Protein AF-0000000065941478 (afdb_homodimer)

pLDDT: mean 95.91, std 6.04, range [59.19, 98.94]

Foldseek 3Di:
DPPLCVVDDDDDDDDDPVVLCVVLVHPFFAEFAPQFQQVAADVLLVVLLVVCVVVPQDPDFAQLLLVLLLVLVCVVLVHDSLLKDKFLAVLVVLLLLLVLFAALLAEEEEEPPADCSNVSSNSVRNHHYHYDYADPQARHGDLVSRLVPDDPRYAEYEAEAVGVPQQDHDFLVVVVVSVVSHDLRHAYEYECQFLLLAPDSVRRDNSVVQVVHQRYKYKYGCRHLNRVVVLRMIMMRHHSVVSVSSSVPDDSRRHGPSSSSSSSSSSVCVVSSNVSSVQLVVQLVVVVVLCVVLVWDWHDHSGQKIKTFDVVLVVLQVQCSSVNYHWHDDSDPRMTMTGRHGPVCSVVSSVSVSVVSVVVD/DPPLCVVDDDDDDDDDPVVLCVVLVHPFFDEFAPQFQQVAADVLLVVLLVVCVVVPQDPDFAQLLLVLLLVLVCVVLVHDSLLKDKFLAVLVVLLLVLVLFAALQAEEEEEPPADCSNVSSNSVRNHHYHYDYADPQARHGDLVSRLVPDDPRYAEYEAEAVGVPQQDHDFLVVVVVSVVSHDLRHAYEYECAFLLLAPDSVRRDNSVVQVVHQRYKYKYGCRHLNRVVVLRMIMMRHHSVVSVSSSVPDDSRRHGPSSSSSSSSSSVCVVSSNVSSVQLVVQLVVVVVLCVVLVWDWHDHSGQKIKTFDVVLVVLQVQCSSVNYHWHDDSDPRMTMTGRHGPVCSVVSSVSVSVVSVVVD

Organism: Limosilactobacillus fermentum (strain NBRC 3956 / LMG 18251) (NCBI:txid334390)

Solvent-accessible surface area (backbone atoms only — not comparable to full-atom values): 36726 Å² total; per-residue (Å²): 103,40,74,28,48,79,75,54,69,60,76,75,74,77,77,55,66,69,57,54,26,61,74,51,72,41,93,55,73,48,78,22,46,76,50,47,28,78,85,37,51,53,69,58,22,55,54,43,37,51,51,46,59,71,69,61,56,41,14,46,68,35,60,57,71,40,58,70,44,36,52,50,51,18,62,76,68,70,46,60,56,64,18,50,45,77,28,53,16,52,66,43,46,54,43,46,50,29,65,42,51,44,40,59,76,26,27,34,38,36,51,39,80,40,63,62,66,65,53,50,38,31,29,48,43,37,21,44,73,46,71,33,60,33,38,87,83,58,42,40,80,41,61,69,60,46,57,70,69,57,53,94,42,35,42,37,34,53,42,53,40,27,22,44,58,33,9,24,64,67,53,38,64,61,51,48,59,49,55,73,70,47,58,76,80,32,32,38,40,36,33,31,55,33,29,72,36,26,97,51,38,85,72,48,52,57,62,70,47,32,80,74,32,83,35,26,31,34,32,38,45,34,29,24,66,50,5,24,31,12,54,28,44,13,35,34,44,30,29,50,74,60,27,52,57,50,54,45,71,47,66,60,54,64,54,27,48,62,41,47,46,28,49,44,37,41,68,69,40,54,65,55,35,53,51,48,28,51,54,40,50,54,43,45,51,51,51,54,52,48,30,60,73,68,69,42,56,57,27,70,49,29,33,56,34,40,20,33,44,43,88,63,29,66,56,53,46,50,57,37,39,62,72,24,35,38,54,28,66,85,78,43,91,37,31,38,34,39,26,55,54,53,68,70,53,47,56,55,47,52,52,53,49,52,54,51,54,57,68,73,98,102,41,75,28,47,76,75,54,67,61,75,74,74,77,77,55,66,70,58,54,27,60,75,51,72,41,94,54,72,47,79,22,46,76,50,47,29,79,84,37,51,54,69,57,22,56,53,44,38,51,52,46,60,72,69,60,58,43,14,46,68,35,61,58,72,40,58,70,44,37,51,50,52,17,62,77,68,70,47,61,56,64,19,50,44,77,28,52,16,51,65,43,46,54,43,46,50,27,64,42,50,43,40,60,78,26,26,35,38,34,51,37,79,40,64,63,66,64,54,49,39,32,29,48,44,39,20,45,73,45,71,32,58,32,38,89,84,58,42,41,78,41,61,70,59,45,59,69,70,58,53,94,42,36,42,39,34,53,42,54,41,26,21,43,59,34,8,25,64,67,52,38,65,62,51,48,59,48,55,72,71,47,60,76,81,31,34,36,40,37,34,32,55,34,29,72,36,28,95,50,39,86,73,48,51,55,65,70,47,32,80,75,32,84,34,27,30,37,31,38,45,36,28,25,67,50,5,24,31,12,54,29,42,14,34,34,44,30,29,50,74,60,28,51,57,49,53,45,70,48,67,60,52,63,54,28,51,63,41,44,45,30,48,44,37,42,69,69,40,55,65,56,33,52,49,50,29,51,53,39,50,55,44,45,51,52,50,53,51,48,31,58,74,69,70,43,55,59,26,69,50,30,33,56,33,40,20,34,45,42,88,63,28,67,57,53,46,50,55,37,39,62,72,24,34,37,52,27,66,86,80,44,90,37,31,39,34,38,25,54,54,52,67,70,55,47,56,55,48,50,51,53,50,52,54,52,53,56,67,74,98

Sequence (722 aa):
MKAGINQIQSYVPEEPVQRVKSKYHLKRLARLSANENPYGTSPLVKEALINAINDGALNRYPDGDASELRALVGQQLNVAGDQLVFGVGLDEIIELVARAFLTPDDQVVVAKPAFSEYALHATVEGAAVKEVPVNPATGHFDFAGALAVINEATRLVWICNPNNPTGVLESPQAIEDFVRQVPKDTLVFIDEAYLDFADDPAKATCLPLVKRYQNVAVLRTLSKAYGLANVRVGFAVMPVALAAILQKIRLPYNLNTLAQVAAVAALRDQDFVKEAAAKNTVERAKWEDFFDQQGVKYFKSQANFIYFTVKNAADLAQTLLEKGFQVRRHLQPDWLRLTIGPAEDTTVMQALVADWLKQQAMKAGINQIQSYVPEEPVQRVKSKYHLKRLARLSANENPYGTSPLVKEALINAINDGALNRYPDGDASELRALVGQQLNVAGDQLVFGVGLDEIIELVARAFLTPDDQVVVAKPAFSEYALHATVEGAAVKEVPVNPATGHFDFAGALAVINEATRLVWICNPNNPTGVLESPQAIEDFVRQVPKDTLVFIDEAYLDFADDPAKATCLPLVKRYQNVAVLRTLSKAYGLANVRVGFAVMP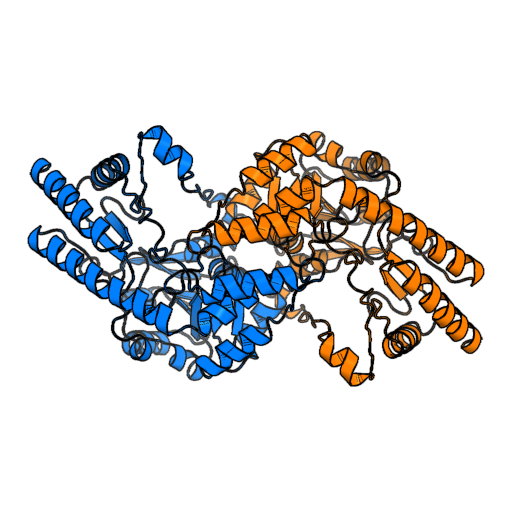VALAAILQKIRLPYNLNTLAQVAAVAALRDQDFVKEAAAKNTVERAKWEDFFDQQGVKYFKSQANFIYFTVKNAADLAQTLLEKGFQVRRHLQPDWLRLTIGPAEDTTVMQALVADWLKQQA

Radius of gyration: 26.69 Å; Cα contacts (8 Å, |Δi|>4): 1478; chains: 2; bounding box: 51×97×57 Å

Nearest PDB structures (foldseek):
  3get-assembly1_A  TM=9.272E-01  e=5.231E-35  Campylobacter jejuni subsp. jejuni NCTC 11168 = ATCC 700819
  4r5z-assembly2_C  TM=9.478E-01  e=1.532E-33  Mycobacterium tuberculosis H37Rv
  3get-assembly1_B  TM=9.067E-01  e=3.351E-34  Campylobacter jejuni subsp. jejuni NCTC 11168 = ATCC 700819
  3ly1-assembly1_A  TM=9.110E-01  e=2.729E-30  Pectobacterium atrosepticum
  5yhv-assembly1_B  TM=8.364E-01  e=1.720E-21  Mycobacterium tuberculosis H37Rv

Structure (mmCIF, N/CA/C/O backbone):
data_AF-0000000065941478-model_v1
#
loop_
_entity.id
_entity.type
_entity.pdbx_description
1 polymer 'Histidinol-phosphate aminotransferase'
#
loop_
_atom_site.group_PDB
_atom_site.id
_atom_site.type_symbol
_atom_site.label_atom_id
_atom_site.label_alt_id
_atom_site.label_comp_id
_atom_site.label_asym_id
_atom_site.label_entity_id
_atom_site.label_seq_id
_atom_site.pdbx_PDB_ins_code
_atom_site.Cartn_x
_atom_site.Cartn_y
_atom_site.Cartn_z
_atom_site.occupancy
_atom_site.B_iso_or_equiv
_atom_site.auth_seq_id
_atom_site.auth_comp_id
_atom_site.auth_asym_id
_atom_site.auth_atom_id
_atom_site.pdbx_PDB_model_num
ATOM 1 N N . MET A 1 1 ? -20.016 -0.566 -10.359 1 80.31 1 MET A N 1
ATOM 2 C CA . MET A 1 1 ? -19.234 0.255 -9.438 1 80.31 1 MET A CA 1
ATOM 3 C C . MET A 1 1 ? -20.078 0.688 -8.242 1 80.31 1 MET A C 1
ATOM 5 O O . MET A 1 1 ? -21.281 0.942 -8.391 1 80.31 1 MET A O 1
ATOM 9 N N . LYS A 1 2 ? -19.453 0.716 -7.062 1 82.69 2 LYS A N 1
ATOM 10 C CA . LYS A 1 2 ? -20.156 1.207 -5.887 1 82.69 2 LYS A CA 1
ATOM 11 C C . LYS A 1 2 ? -20.656 2.635 -6.098 1 82.69 2 LYS A C 1
ATOM 13 O O . LYS A 1 2 ? -19.953 3.463 -6.676 1 82.69 2 LYS A O 1
ATOM 18 N N . ALA A 1 3 ? -21.766 2.932 -5.684 1 76.81 3 ALA A N 1
ATOM 19 C CA . ALA A 1 3 ? -22.453 4.199 -5.926 1 76.81 3 ALA A CA 1
ATOM 20 C C . ALA A 1 3 ? -21.656 5.371 -5.352 1 76.81 3 ALA A C 1
ATOM 22 O O . ALA A 1 3 ? -21.609 6.449 -5.949 1 76.81 3 ALA A O 1
ATOM 23 N N . GLY A 1 4 ? -20.984 5.125 -4.328 1 79.5 4 GLY A N 1
ATOM 24 C CA . GLY A 1 4 ? -20.25 6.191 -3.676 1 79.5 4 GLY A CA 1
ATOM 25 C C . GLY A 1 4 ? -19.078 6.707 -4.504 1 79.5 4 GLY A C 1
ATOM 26 O O . GLY A 1 4 ? -18.703 7.875 -4.398 1 79.5 4 GLY A O 1
ATOM 27 N N . ILE A 1 5 ? -18.578 5.949 -5.391 1 81.75 5 ILE A N 1
ATOM 28 C CA . ILE A 1 5 ? -17.391 6.281 -6.145 1 81.75 5 ILE A CA 1
ATOM 29 C C . ILE A 1 5 ? -17.719 7.332 -7.203 1 81.75 5 ILE A C 1
ATOM 31 O O . ILE A 1 5 ? -16.859 8.141 -7.574 1 81.75 5 ILE A O 1
ATOM 35 N N . ASN A 1 6 ? -18.891 7.367 -7.668 1 77.75 6 ASN A N 1
ATOM 36 C CA . ASN A 1 6 ? -19.328 8.344 -8.664 1 77.75 6 ASN A CA 1
ATOM 37 C C . ASN A 1 6 ? -19.219 9.766 -8.125 1 77.75 6 ASN A C 1
ATOM 39 O O . ASN A 1 6 ? -19.125 10.719 -8.906 1 77.75 6 ASN A O 1
ATOM 43 N N . GLN A 1 7 ? -19.125 9.922 -6.836 1 77.56 7 GLN A N 1
ATOM 44 C CA . GLN A 1 7 ? -19.125 11.234 -6.195 1 77.56 7 GLN A CA 1
ATOM 45 C C . GLN A 1 7 ? -17.703 11.742 -5.973 1 77.56 7 GLN A C 1
ATOM 47 O O . GLN A 1 7 ? -17.5 12.883 -5.562 1 77.56 7 GLN A O 1
ATOM 52 N N . ILE A 1 8 ? -16.828 10.883 -6.273 1 80.81 8 ILE A N 1
ATOM 53 C CA . ILE A 1 8 ? -15.453 11.203 -5.949 1 80.81 8 ILE A CA 1
ATOM 54 C C . ILE A 1 8 ? -14.75 11.766 -7.184 1 80.81 8 ILE A C 1
ATOM 56 O O . ILE A 1 8 ? -14.93 11.266 -8.297 1 80.81 8 ILE A O 1
ATOM 60 N N . GLN A 1 9 ? -14.133 12.883 -6.914 1 70.12 9 GLN A N 1
ATOM 61 C CA . GLN A 1 9 ? -13.258 13.406 -7.961 1 70.12 9 GLN A CA 1
ATOM 62 C C . GLN A 1 9 ? -11.859 12.805 -7.855 1 70.12 9 GLN A C 1
ATOM 64 O O . GLN A 1 9 ? -11.375 12.539 -6.754 1 70.12 9 GLN A O 1
ATOM 69 N N . SER A 1 10 ? -11.344 12.625 -9.016 1 61.94 10 SER A N 1
ATOM 70 C CA . SER A 1 10 ? -9.992 12.07 -9.031 1 61.94 10 SER A CA 1
ATOM 71 C C . SER A 1 10 ? -8.992 13.023 -8.391 1 61.94 10 SER A C 1
ATOM 73 O O . SER A 1 10 ? -9.164 14.242 -8.461 1 61.94 10 SER A O 1
ATOM 75 N N . TYR A 1 11 ? -8.109 12.414 -7.602 1 59.28 11 TYR A N 1
ATOM 76 C CA . TYR A 1 11 ? -6.992 13.203 -7.086 1 59.28 11 TYR A CA 1
ATOM 77 C C . TYR A 1 11 ? -6.199 13.836 -8.219 1 59.28 11 TYR A C 1
ATOM 79 O O . TYR A 1 11 ? -5.895 13.18 -9.219 1 59.28 11 TYR A O 1
ATOM 87 N N . VAL A 1 12 ? -6.133 15.062 -8.203 1 59.56 12 VAL A N 1
ATOM 88 C CA . VAL A 1 12 ? -5.262 15.734 -9.164 1 59.56 12 VAL A CA 1
ATOM 89 C C . VAL A 1 12 ? -3.865 15.898 -8.562 1 59.56 12 VAL A C 1
ATOM 91 O O . VAL A 1 12 ? -3.678 16.641 -7.598 1 59.56 12 VAL A O 1
ATOM 94 N N . PRO A 1 13 ? -2.938 15.039 -9.055 1 59.59 13 PRO A N 1
ATOM 95 C CA . PRO A 1 13 ? -1.585 15.172 -8.508 1 59.59 13 PRO A CA 1
ATOM 96 C C . PRO A 1 13 ? -0.989 16.562 -8.742 1 59.59 13 PRO A C 1
ATOM 98 O O . PRO A 1 13 ? -1.4 17.266 -9.672 1 59.59 13 PRO A O 1
ATOM 101 N N . GLU A 1 14 ? -0.135 16.922 -7.777 1 65.56 14 GLU A N 1
ATOM 102 C CA . GLU A 1 14 ? 0.616 18.156 -8.008 1 65.56 14 GLU A CA 1
ATOM 103 C C . GLU A 1 14 ? 1.475 18.047 -9.258 1 65.56 14 GLU A C 1
ATOM 105 O O . GLU A 1 14 ? 1.932 16.969 -9.625 1 65.56 14 GLU A O 1
ATOM 110 N N . GLU A 1 15 ? 1.543 19.141 -9.953 1 72 15 GLU A N 1
ATOM 111 C CA . GLU A 1 15 ? 2.439 19.188 -11.109 1 72 15 GLU A CA 1
ATOM 112 C C . GLU A 1 15 ? 3.871 18.844 -10.703 1 72 15 GLU A C 1
ATOM 114 O O . GLU A 1 15 ? 4.352 19.297 -9.664 1 72 15 GLU A O 1
ATOM 119 N N . PRO A 1 16 ? 4.469 17.984 -11.477 1 76.38 16 PRO A N 1
ATOM 120 C CA . PRO A 1 16 ? 5.867 17.672 -11.18 1 76.38 16 PRO A CA 1
ATOM 121 C C . PRO A 1 16 ? 6.727 18.922 -11.023 1 76.38 16 PRO A C 1
ATOM 123 O O . PRO A 1 16 ? 6.535 19.906 -11.758 1 76.38 16 PRO A O 1
ATOM 126 N N . VAL A 1 17 ? 7.676 18.812 -10.227 1 83.06 17 VAL A N 1
ATOM 127 C CA . VAL A 1 17 ? 8.539 19.922 -9.852 1 83.06 17 VAL A CA 1
ATOM 128 C C . VAL A 1 17 ? 9.227 20.484 -11.094 1 83.06 17 VAL A C 1
ATOM 130 O O . VAL A 1 17 ? 9.289 21.703 -11.273 1 83.06 17 VAL A O 1
ATOM 133 N N . GLN A 1 18 ? 9.719 19.547 -11.961 1 82.44 18 GLN A N 1
ATOM 134 C CA . GLN A 1 18 ? 10.453 19.969 -13.148 1 82.44 18 GLN A CA 1
ATOM 135 C C . GLN A 1 18 ? 9.562 20.781 -14.086 1 82.44 18 GLN A C 1
ATOM 137 O O . GLN A 1 18 ? 10.023 21.75 -14.711 1 82.44 18 GLN A O 1
ATOM 142 N N . ARG A 1 19 ? 8.352 20.531 -14.211 1 82.25 19 ARG A N 1
ATOM 143 C CA . ARG A 1 19 ? 7.418 21.25 -15.062 1 82.25 19 ARG A CA 1
ATOM 144 C C . ARG A 1 19 ? 7.152 22.656 -14.523 1 82.25 19 ARG A C 1
ATOM 146 O O . ARG A 1 19 ? 7.059 23.609 -15.289 1 82.25 19 ARG A O 1
ATOM 153 N N . VAL A 1 20 ? 7.031 22.719 -13.211 1 86.88 20 VAL A N 1
ATOM 154 C CA . VAL A 1 20 ? 6.789 24 -12.562 1 86.88 20 VAL A CA 1
ATOM 155 C C . VAL A 1 20 ? 7.996 24.922 -12.75 1 86.88 20 VAL A C 1
ATOM 157 O O . VAL A 1 20 ? 7.852 26.094 -13.102 1 86.88 20 VAL A O 1
ATOM 160 N N . LYS A 1 21 ? 9.133 24.375 -12.562 1 90.5 21 LYS A N 1
ATOM 161 C CA . LYS A 1 21 ? 10.359 25.141 -12.734 1 90.5 21 LYS A CA 1
ATOM 162 C C . LYS A 1 21 ? 10.492 25.656 -14.164 1 90.5 21 LYS A C 1
ATOM 164 O O . LYS A 1 21 ? 10.875 26.812 -14.383 1 90.5 21 LYS A O 1
ATOM 169 N N . SER A 1 22 ? 10.203 24.781 -15.062 1 91.5 22 SER A N 1
ATOM 170 C CA . SER A 1 22 ? 10.297 25.156 -16.469 1 91.5 22 SER A CA 1
ATOM 171 C C . SER A 1 22 ? 9.258 26.219 -16.828 1 91.5 22 SER A C 1
ATOM 173 O O . SER A 1 22 ? 9.578 27.203 -17.5 1 91.5 22 SER A O 1
ATOM 175 N N . LYS A 1 23 ? 8.102 26.016 -16.438 1 91.38 23 LYS A N 1
ATOM 176 C CA . LYS A 1 23 ? 7 26.906 -16.75 1 91.38 23 LYS A CA 1
ATOM 177 C C . LYS A 1 23 ? 7.285 28.328 -16.266 1 91.38 23 LYS A C 1
ATOM 179 O O . LYS A 1 23 ? 6.992 29.297 -16.969 1 91.38 23 LYS A O 1
ATOM 184 N N . TYR A 1 24 ? 7.945 28.453 -15.164 1 93.31 24 TYR A N 1
ATOM 185 C CA . TYR A 1 24 ? 8.125 29.781 -14.562 1 93.31 24 TYR A CA 1
ATOM 186 C C . TYR A 1 24 ? 9.594 30.172 -14.555 1 93.31 24 TYR A C 1
ATOM 188 O O . TYR A 1 24 ? 9.977 31.156 -13.898 1 93.31 24 TYR A O 1
ATOM 196 N N . HIS A 1 25 ? 10.43 29.422 -15.203 1 94.5 25 HIS A N 1
ATOM 197 C CA . HIS A 1 25 ? 11.852 29.703 -15.344 1 94.5 25 HIS A CA 1
ATOM 198 C C . HIS A 1 25 ? 12.516 29.891 -13.984 1 94.5 25 HIS A C 1
ATOM 200 O O . HIS A 1 25 ? 13.203 30.891 -13.75 1 94.5 25 HIS A O 1
ATOM 206 N N . LEU A 1 26 ? 12.211 28.844 -13.102 1 94.62 26 LEU A N 1
ATOM 207 C CA . LEU A 1 26 ? 12.711 28.906 -11.734 1 94.62 26 LEU A CA 1
ATOM 208 C C . LEU A 1 26 ? 13.969 28.047 -11.586 1 94.62 26 LEU A C 1
ATOM 210 O O . LEU A 1 26 ? 14.055 26.953 -12.133 1 94.62 26 LEU A O 1
ATOM 214 N N . LYS A 1 27 ? 14.93 28.594 -10.906 1 91.88 27 LYS A N 1
ATOM 215 C CA . LYS A 1 27 ? 16.125 27.812 -10.578 1 91.88 27 LYS A CA 1
ATOM 216 C C . LYS A 1 27 ? 15.859 26.891 -9.398 1 91.88 27 LYS A C 1
ATOM 218 O O . LYS A 1 27 ? 16.469 25.812 -9.297 1 91.88 27 LYS A O 1
ATOM 223 N N . ARG A 1 28 ? 14.984 27.391 -8.555 1 93.12 28 ARG A N 1
ATOM 224 C CA . ARG A 1 28 ? 14.648 26.625 -7.352 1 93.12 28 ARG A CA 1
ATOM 225 C C . ARG A 1 28 ? 13.156 26.719 -7.051 1 93.12 28 ARG A C 1
ATOM 227 O O . ARG A 1 28 ? 12.516 27.734 -7.336 1 93.12 28 ARG A O 1
ATOM 234 N N . LEU A 1 29 ? 12.672 25.609 -6.566 1 94.88 29 LEU A N 1
ATOM 235 C CA . LEU A 1 29 ? 11.289 25.578 -6.09 1 94.88 29 LEU A CA 1
ATOM 236 C C . LEU A 1 29 ? 11.219 25.031 -4.668 1 94.88 29 LEU A C 1
ATOM 238 O O . LEU A 1 29 ? 11.555 23.875 -4.43 1 94.88 29 LEU A O 1
ATOM 242 N N . ALA A 1 30 ? 10.914 25.906 -3.697 1 96.06 30 ALA A N 1
ATOM 243 C CA . ALA A 1 30 ? 10.641 25.453 -2.336 1 96.06 30 ALA A CA 1
ATOM 244 C C . ALA A 1 30 ? 9.234 24.859 -2.234 1 96.06 30 ALA A C 1
ATOM 246 O O . ALA A 1 30 ? 8.242 25.562 -2.408 1 96.06 30 ALA A O 1
ATOM 247 N N . ARG A 1 31 ? 9.203 23.578 -2.031 1 93.69 31 ARG A N 1
ATOM 248 C CA . ARG A 1 31 ? 7.93 22.875 -1.912 1 93.69 31 ARG A CA 1
ATOM 249 C C . ARG A 1 31 ? 7.379 22.969 -0.493 1 93.69 31 ARG A C 1
ATOM 251 O O . ARG A 1 31 ? 7.676 22.125 0.351 1 93.69 31 ARG A O 1
ATOM 258 N N . LEU A 1 32 ? 6.543 23.875 -0.291 1 97.38 32 LEU A N 1
ATOM 259 C CA . LEU A 1 32 ? 6.012 24.156 1.037 1 97.38 32 LEU A CA 1
ATOM 260 C C . LEU A 1 32 ? 4.496 23.969 1.062 1 97.38 32 LEU A C 1
ATOM 262 O O . LEU A 1 32 ? 3.783 24.781 1.666 1 97.38 32 LEU A O 1
ATOM 266 N N . SER A 1 33 ? 4.043 22.906 0.355 1 96.06 33 SER A N 1
ATOM 267 C CA . SER A 1 33 ? 2.602 22.734 0.202 1 96.06 33 SER A CA 1
ATOM 268 C C . SER A 1 33 ? 2.146 21.391 0.767 1 96.06 33 SER A C 1
ATOM 270 O O . SER A 1 33 ? 0.95 21.156 0.956 1 96.06 33 SER A O 1
ATOM 272 N N . ALA A 1 34 ? 3.037 20.438 1.09 1 95.12 34 ALA A N 1
ATOM 273 C CA . ALA A 1 34 ? 2.613 19.078 1.411 1 95.12 34 ALA A CA 1
ATOM 274 C C . ALA A 1 34 ? 3.092 18.672 2.801 1 95.12 34 ALA A C 1
ATOM 276 O O . ALA A 1 34 ? 3.08 17.484 3.145 1 95.12 34 ALA A O 1
ATOM 277 N N . ASN A 1 35 ? 3.543 19.578 3.572 1 97.38 35 ASN A N 1
ATOM 278 C CA . ASN A 1 35 ? 3.918 19.391 4.969 1 97.38 35 ASN A CA 1
ATOM 279 C C . ASN A 1 35 ? 5.055 18.375 5.109 1 97.38 35 ASN A C 1
ATOM 281 O O . ASN A 1 35 ? 5.078 17.594 6.055 1 97.38 35 ASN A O 1
ATOM 285 N N . GLU A 1 36 ? 5.961 18.344 4.113 1 97.38 36 GLU A N 1
ATOM 286 C CA . GLU A 1 36 ? 7.133 17.469 4.152 1 97.38 36 GLU A CA 1
ATOM 287 C C . GLU A 1 36 ? 8.25 18.078 4.992 1 97.38 36 GLU A C 1
ATOM 289 O O . GLU A 1 36 ? 8.219 19.266 5.305 1 97.38 36 GLU A O 1
ATOM 294 N N . ASN A 1 37 ? 9.133 17.25 5.438 1 98 37 ASN A N 1
ATOM 295 C CA . ASN A 1 37 ? 10.273 17.703 6.23 1 98 37 ASN A CA 1
ATOM 296 C C . ASN A 1 37 ? 11.336 18.359 5.355 1 98 37 ASN A C 1
ATOM 298 O O . ASN A 1 37 ? 11.984 17.688 4.547 1 98 37 ASN A O 1
ATOM 302 N N . PRO A 1 38 ? 11.547 19.625 5.527 1 96.44 38 PRO A N 1
ATOM 303 C CA . PRO A 1 38 ? 12.5 20.297 4.645 1 96.44 38 PRO A CA 1
ATOM 304 C C . PRO A 1 38 ? 13.953 20 4.996 1 96.44 38 PRO A C 1
ATOM 306 O O . PRO A 1 38 ? 14.859 20.359 4.242 1 96.44 38 PRO A O 1
ATOM 309 N N . TYR A 1 39 ? 14.18 19.312 6.039 1 96.5 39 TYR A N 1
ATOM 310 C CA . TYR A 1 39 ? 15.539 19.094 6.512 1 96.5 39 TYR A CA 1
ATOM 311 C C . TYR A 1 39 ? 16.031 17.703 6.094 1 96.5 39 TYR A C 1
ATOM 313 O O . TYR A 1 39 ? 17.109 17.281 6.516 1 96.5 39 TYR A O 1
ATOM 321 N N . GLY A 1 40 ? 15.266 17.031 5.367 1 96.12 40 GLY A N 1
ATOM 322 C CA . GLY A 1 40 ? 15.703 15.758 4.809 1 96.12 40 GLY A CA 1
ATOM 323 C C . GLY A 1 40 ? 15.367 14.578 5.695 1 96.12 40 GLY A C 1
ATOM 324 O O . GLY A 1 40 ? 14.297 14.531 6.305 1 96.12 40 GLY A O 1
ATOM 325 N N . THR A 1 41 ? 16.219 13.57 5.582 1 97.38 41 THR A N 1
ATOM 326 C CA . THR A 1 41 ? 16.094 12.312 6.312 1 97.38 41 THR A CA 1
ATOM 327 C C . THR A 1 41 ? 17.406 11.984 7.035 1 97.38 41 THR A C 1
ATOM 329 O O . THR A 1 41 ? 18.484 12.359 6.578 1 97.38 41 THR A O 1
ATOM 332 N N . SER A 1 42 ? 17.297 11.289 8.141 1 97.94 42 SER A N 1
ATOM 333 C CA . SER A 1 42 ? 18.469 10.867 8.891 1 97.94 42 SER A CA 1
ATOM 334 C C . SER A 1 42 ? 19.469 10.141 7.996 1 97.94 42 SER A C 1
ATOM 336 O O . SER A 1 42 ? 19.078 9.273 7.203 1 97.94 42 SER A O 1
ATOM 338 N N . PRO A 1 43 ? 20.781 10.461 8.148 1 96.81 43 PRO A N 1
ATOM 339 C CA . PRO A 1 43 ? 21.781 9.719 7.395 1 96.81 43 PRO A CA 1
ATOM 340 C C . PRO A 1 43 ? 21.797 8.227 7.727 1 96.81 43 PRO A C 1
ATOM 342 O O . PRO A 1 43 ? 22.188 7.406 6.891 1 96.81 43 PRO A O 1
ATOM 345 N N . LEU A 1 44 ? 21.297 7.883 8.906 1 98.19 44 LEU A N 1
ATOM 346 C CA . LEU A 1 44 ? 21.25 6.484 9.312 1 98.19 44 LEU A CA 1
ATOM 347 C C . LEU A 1 44 ? 20.281 5.699 8.43 1 98.19 44 LEU A C 1
ATOM 349 O O . LEU A 1 44 ? 20.453 4.496 8.227 1 98.19 44 LEU A O 1
ATOM 353 N N . VAL A 1 45 ? 19.297 6.344 7.918 1 98.38 45 VAL A N 1
ATOM 354 C CA . VAL A 1 45 ? 18.312 5.703 7.039 1 98.38 45 VAL A CA 1
ATOM 355 C C . VAL A 1 45 ? 18.984 5.324 5.719 1 98.38 45 VAL A C 1
ATOM 357 O O . VAL A 1 45 ? 18.812 4.203 5.23 1 98.38 45 VAL A O 1
ATOM 360 N N . LYS A 1 46 ? 19.734 6.277 5.168 1 97.12 46 LYS A N 1
ATOM 361 C CA . LYS A 1 46 ? 20.453 6.016 3.924 1 97.12 46 LYS A CA 1
ATOM 362 C C . LYS A 1 46 ? 21.375 4.809 4.066 1 97.12 46 LYS A C 1
ATOM 364 O O . LYS A 1 46 ? 21.391 3.928 3.203 1 97.12 46 LYS A O 1
ATOM 369 N N . GLU A 1 47 ? 22.078 4.789 5.113 1 97.5 47 GLU A N 1
ATOM 370 C CA . GLU A 1 47 ? 23.016 3.693 5.371 1 97.5 47 GLU A CA 1
ATOM 371 C C . GLU A 1 47 ? 22.281 2.361 5.488 1 97.5 47 GLU A C 1
ATOM 373 O O . GLU A 1 47 ? 22.703 1.359 4.91 1 97.5 47 GLU A O 1
ATOM 378 N N . ALA A 1 48 ? 21.219 2.34 6.227 1 97.94 48 ALA A N 1
ATOM 379 C CA . ALA A 1 48 ? 20.438 1.123 6.43 1 97.94 48 ALA A CA 1
ATOM 380 C C . ALA A 1 48 ? 19.875 0.602 5.109 1 97.94 48 ALA A C 1
ATOM 382 O O . ALA A 1 48 ? 19.875 -0.607 4.863 1 97.94 48 ALA A O 1
ATOM 383 N N . LEU A 1 49 ? 19.438 1.488 4.285 1 97.44 49 LEU A N 1
ATOM 384 C CA . LEU A 1 49 ? 18.859 1.119 3 1 97.44 49 LEU A CA 1
ATOM 385 C C . LEU A 1 49 ? 19.906 0.507 2.084 1 97.44 49 LEU A C 1
ATOM 387 O O . LEU A 1 49 ? 19.688 -0.543 1.481 1 97.44 49 LEU A O 1
ATOM 391 N N . ILE A 1 50 ? 21.031 1.161 1.992 1 96.81 50 ILE A N 1
ATOM 392 C CA . ILE A 1 50 ? 22.094 0.686 1.117 1 96.81 50 ILE A CA 1
ATOM 393 C C . ILE A 1 50 ? 22.578 -0.686 1.586 1 96.81 50 ILE A C 1
ATOM 395 O O . ILE A 1 50 ? 22.781 -1.589 0.773 1 96.81 50 ILE A O 1
ATOM 399 N N . ASN A 1 51 ? 22.672 -0.858 2.895 1 97.06 51 ASN A N 1
ATOM 400 C CA . ASN A 1 51 ? 23.062 -2.156 3.439 1 97.06 51 ASN A CA 1
ATOM 401 C C . ASN A 1 51 ? 22.031 -3.234 3.094 1 97.06 51 ASN A C 1
ATOM 403 O O . ASN A 1 51 ? 22.406 -4.352 2.729 1 97.06 51 ASN A O 1
ATOM 407 N N . ALA A 1 52 ? 20.766 -2.91 3.223 1 96.31 52 ALA A N 1
ATOM 408 C CA . ALA A 1 52 ? 19.719 -3.869 2.918 1 96.31 52 ALA A CA 1
ATOM 409 C C . ALA A 1 52 ? 19.766 -4.289 1.451 1 96.31 52 ALA A C 1
ATOM 411 O O . ALA A 1 52 ? 19.547 -5.457 1.126 1 96.31 52 ALA A O 1
ATOM 412 N N . ILE A 1 53 ? 19.969 -3.346 0.551 1 96.38 53 ILE A N 1
ATOM 413 C CA . ILE A 1 53 ? 20.047 -3.625 -0.878 1 96.38 53 ILE A CA 1
ATOM 414 C C . ILE A 1 53 ? 21.234 -4.543 -1.159 1 96.38 53 ILE A C 1
ATOM 416 O O . ILE A 1 53 ? 21.109 -5.516 -1.906 1 96.38 53 ILE A O 1
ATOM 420 N N . ASN A 1 54 ? 22.312 -4.273 -0.515 1 95.06 54 ASN A N 1
ATOM 421 C CA . ASN A 1 54 ? 23.531 -5.062 -0.71 1 95.06 54 ASN A CA 1
ATOM 422 C C . ASN A 1 54 ? 23.375 -6.477 -0.154 1 95.06 54 ASN A C 1
ATOM 424 O O . ASN A 1 54 ? 23.984 -7.418 -0.659 1 95.06 54 ASN A O 1
ATOM 428 N N . ASP A 1 55 ? 22.531 -6.645 0.753 1 90.69 55 ASP A N 1
ATOM 429 C CA . ASP A 1 55 ? 22.328 -7.941 1.392 1 90.69 55 ASP A CA 1
ATOM 430 C C . ASP A 1 55 ? 21.391 -8.82 0.56 1 90.69 55 ASP A C 1
ATOM 432 O O . ASP A 1 55 ? 21.203 -10 0.862 1 90.69 55 ASP A O 1
ATOM 436 N N . GLY A 1 56 ? 20.922 -8.375 -0.509 1 83.12 56 GLY A N 1
ATOM 437 C CA . GLY A 1 56 ? 20.188 -9.18 -1.474 1 83.12 56 GLY A CA 1
ATOM 438 C C . GLY A 1 56 ? 18.734 -9.406 -1.079 1 83.12 56 GLY A C 1
ATOM 439 O O . GLY A 1 56 ? 18.172 -10.469 -1.348 1 83.12 56 GLY A O 1
ATOM 440 N N . ALA A 1 57 ? 17.984 -8.562 -0.688 1 77.56 57 ALA A N 1
ATOM 441 C CA . ALA A 1 57 ? 16.656 -8.727 -0.093 1 77.56 57 ALA A CA 1
ATOM 442 C C . ALA A 1 57 ? 15.562 -8.445 -1.111 1 77.56 57 ALA A C 1
ATOM 444 O O . ALA A 1 57 ? 14.391 -8.297 -0.748 1 77.56 57 ALA A O 1
ATOM 445 N N . LEU A 1 58 ? 15.812 -8.492 -2.432 1 94.94 58 LEU A N 1
ATOM 446 C CA . LEU A 1 58 ? 14.828 -7.891 -3.324 1 94.94 58 LEU A CA 1
ATOM 447 C C . LEU A 1 58 ? 13.914 -8.953 -3.924 1 94.94 58 LEU A C 1
ATOM 449 O O . LEU A 1 58 ? 12.773 -8.672 -4.289 1 94.94 58 LEU A O 1
ATOM 453 N N . ASN A 1 59 ? 14.367 -10.211 -4.004 1 96.25 59 ASN A N 1
ATOM 454 C CA . ASN A 1 59 ? 13.625 -11.219 -4.746 1 96.25 59 ASN A CA 1
ATOM 455 C C . ASN A 1 59 ? 12.75 -12.062 -3.822 1 96.25 59 ASN A C 1
ATOM 457 O O . ASN A 1 59 ? 11.961 -12.883 -4.289 1 96.25 59 ASN A O 1
ATOM 461 N N . ARG A 1 60 ? 12.844 -11.93 -2.547 1 95 60 ARG A N 1
ATOM 462 C CA . ARG A 1 60 ? 12.047 -12.672 -1.579 1 95 60 ARG A CA 1
ATOM 463 C C . ARG A 1 60 ? 11.023 -11.773 -0.903 1 95 60 ARG A C 1
ATOM 465 O O . ARG A 1 60 ? 11.312 -10.617 -0.583 1 95 60 ARG A O 1
ATOM 472 N N . TYR A 1 61 ? 9.828 -12.32 -0.695 1 95 61 TYR A N 1
ATOM 473 C CA . TYR A 1 61 ? 8.789 -11.523 -0.058 1 95 61 TYR A CA 1
ATOM 474 C C . TYR A 1 61 ? 9.25 -11.016 1.302 1 95 61 TYR A C 1
ATOM 476 O O . TYR A 1 61 ? 10.023 -11.68 1.993 1 95 61 TYR A O 1
ATOM 484 N N . PRO A 1 62 ? 8.781 -9.867 1.699 1 95 62 PRO A N 1
ATOM 485 C CA . PRO A 1 62 ? 9.18 -9.273 2.975 1 95 62 PRO A CA 1
ATOM 486 C C . PRO A 1 62 ? 8.531 -9.945 4.176 1 95 62 PRO A C 1
ATOM 488 O O . PRO A 1 62 ? 7.691 -10.836 4.008 1 95 62 PRO A O 1
ATOM 491 N N . ASP A 1 63 ? 9.031 -9.555 5.34 1 93.12 63 ASP A N 1
ATOM 492 C CA . ASP A 1 63 ? 8.375 -9.945 6.586 1 93.12 63 ASP A CA 1
ATOM 493 C C . ASP A 1 63 ? 6.992 -9.305 6.703 1 93.12 63 ASP A C 1
ATOM 495 O O . ASP A 1 63 ? 6.875 -8.117 7.035 1 93.12 63 ASP A O 1
ATOM 499 N N . GLY A 1 64 ? 5.988 -10.086 6.469 1 92.94 64 GLY A N 1
ATOM 500 C CA . GLY A 1 64 ? 4.625 -9.586 6.461 1 92.94 64 GLY A CA 1
ATOM 501 C C . GLY A 1 64 ? 4.199 -8.992 7.793 1 92.94 64 GLY A C 1
ATOM 502 O O . GLY A 1 64 ? 3.277 -8.18 7.848 1 92.94 64 GLY A O 1
ATOM 503 N N . ASP A 1 65 ? 4.906 -9.336 8.859 1 93.06 65 ASP A N 1
ATOM 504 C CA . ASP A 1 65 ? 4.555 -8.875 10.195 1 93.06 65 ASP A CA 1
ATOM 505 C C . ASP A 1 65 ? 5.375 -7.645 10.586 1 93.06 65 ASP A C 1
ATOM 507 O O . ASP A 1 65 ? 5.152 -7.051 11.641 1 93.06 65 ASP A O 1
ATOM 511 N N . ALA A 1 66 ? 6.309 -7.289 9.711 1 95.56 66 ALA A N 1
ATOM 512 C CA . ALA A 1 66 ? 7.23 -6.219 10.086 1 95.56 66 ALA A CA 1
ATOM 513 C C . ALA A 1 66 ? 7.727 -6.402 11.516 1 95.56 66 ALA A C 1
ATOM 515 O O . ALA A 1 66 ? 7.652 -5.477 12.328 1 95.56 66 ALA A O 1
ATOM 516 N N . SER A 1 67 ? 8.289 -7.516 11.789 1 95.44 67 SER A N 1
ATOM 517 C CA . SER A 1 67 ? 8.523 -7.973 13.148 1 95.44 67 SER A CA 1
ATOM 518 C C . SER A 1 67 ? 9.492 -7.051 13.883 1 95.44 67 SER A C 1
ATOM 520 O O . SER A 1 67 ? 9.242 -6.66 15.023 1 95.44 67 SER A O 1
ATOM 522 N N . GLU A 1 68 ? 10.617 -6.723 13.242 1 97.12 68 GLU A N 1
ATOM 523 C CA . GLU A 1 68 ? 11.586 -5.836 13.891 1 97.12 68 GLU A CA 1
ATOM 524 C C . GLU A 1 68 ? 10.984 -4.457 14.141 1 97.12 68 GLU A C 1
ATOM 526 O O . GLU A 1 68 ? 11.156 -3.887 15.219 1 97.12 68 GLU A O 1
ATOM 531 N N . LEU A 1 69 ? 10.312 -3.951 13.18 1 98.56 69 LEU A N 1
ATOM 532 C CA . LEU A 1 69 ? 9.648 -2.658 13.305 1 98.56 69 LEU A CA 1
ATOM 533 C C . LEU A 1 69 ? 8.602 -2.691 14.406 1 98.56 69 LEU A C 1
ATOM 535 O O . LEU A 1 69 ? 8.516 -1.767 15.219 1 98.56 69 LEU A O 1
ATOM 539 N N . ARG A 1 70 ? 7.777 -3.713 14.375 1 98.38 70 ARG A N 1
ATOM 540 C CA . ARG A 1 70 ? 6.73 -3.906 15.375 1 98.38 70 ARG A CA 1
ATOM 541 C C . ARG A 1 70 ? 7.316 -3.938 16.781 1 98.38 70 ARG A C 1
ATOM 543 O O . ARG A 1 70 ? 6.797 -3.287 17.688 1 98.38 70 ARG A O 1
ATOM 550 N N . ALA A 1 71 ? 8.391 -4.656 16.953 1 98.25 71 ALA A N 1
ATOM 551 C CA . ALA A 1 71 ? 9.039 -4.754 18.266 1 98.25 71 ALA A CA 1
ATOM 552 C C . ALA A 1 71 ? 9.57 -3.396 18.719 1 98.25 71 ALA A C 1
ATOM 554 O O . ALA A 1 71 ? 9.398 -3.006 19.875 1 98.25 71 ALA A O 1
ATOM 555 N N . LEU A 1 72 ? 10.211 -2.709 17.828 1 98.75 72 LEU A N 1
ATOM 556 C CA . LEU A 1 72 ? 10.797 -1.416 18.156 1 98.75 72 LEU A CA 1
ATOM 557 C C . LEU A 1 72 ? 9.719 -0.41 18.547 1 98.75 72 LEU A C 1
ATOM 559 O O . LEU A 1 72 ? 9.836 0.268 19.562 1 98.75 72 LEU A O 1
ATOM 563 N N . VAL A 1 73 ? 8.664 -0.3 17.75 1 98.81 73 VAL A N 1
ATOM 564 C CA . VAL A 1 73 ? 7.574 0.633 18.031 1 98.81 73 VAL A CA 1
ATOM 565 C C . VAL A 1 73 ? 6.891 0.248 19.344 1 98.81 73 VAL A C 1
ATOM 567 O O . VAL A 1 73 ? 6.586 1.112 20.172 1 98.81 73 VAL A O 1
ATOM 570 N N . GLY A 1 74 ? 6.613 -1.058 19.469 1 98.62 74 GLY A N 1
ATOM 571 C CA . GLY A 1 74 ? 6.031 -1.525 20.719 1 98.62 74 GLY A CA 1
ATOM 572 C C . GLY A 1 74 ? 6.824 -1.106 21.938 1 98.62 74 GLY A C 1
ATOM 573 O O . GLY A 1 74 ? 6.254 -0.632 22.922 1 98.62 74 GLY A O 1
ATOM 574 N N . GLN A 1 75 ? 8.109 -1.252 21.859 1 98.38 75 GLN A N 1
ATOM 575 C CA . GLN A 1 75 ? 9 -0.887 22.953 1 98.38 75 GLN A CA 1
ATOM 576 C C . GLN A 1 75 ? 8.984 0.62 23.203 1 98.38 75 GLN A C 1
ATOM 578 O O . GLN A 1 75 ? 8.844 1.068 24.344 1 98.38 75 GLN A O 1
ATOM 583 N N . GLN A 1 76 ? 9.094 1.393 22.188 1 97.88 76 GLN A N 1
ATOM 584 C CA . GLN A 1 76 ? 9.203 2.844 22.297 1 97.88 76 GLN A CA 1
ATOM 585 C C . GLN A 1 76 ? 7.91 3.453 22.828 1 97.88 76 GLN A C 1
ATOM 587 O O . GLN A 1 76 ? 7.938 4.441 23.562 1 97.88 76 GLN A O 1
ATOM 592 N N . LEU A 1 77 ? 6.785 2.859 22.469 1 97.94 77 LEU A N 1
ATOM 593 C CA . LEU A 1 77 ? 5.496 3.426 22.844 1 97.94 77 LEU A CA 1
ATOM 594 C C . LEU A 1 77 ? 4.898 2.674 24.031 1 97.94 77 LEU A C 1
ATOM 596 O O . LEU A 1 77 ? 3.844 3.055 24.547 1 97.94 77 LEU A O 1
ATOM 600 N N . ASN A 1 78 ? 5.527 1.629 24.422 1 97.5 78 ASN A N 1
ATOM 601 C CA . ASN A 1 78 ? 5.047 0.776 25.5 1 97.5 78 ASN A CA 1
ATOM 602 C C . ASN A 1 78 ? 3.652 0.232 25.219 1 97.5 78 ASN A C 1
ATOM 604 O O . ASN A 1 78 ? 2.732 0.408 26.016 1 97.5 78 ASN A O 1
ATOM 608 N N . VAL A 1 79 ? 3.51 -0.36 24.062 1 98.06 79 VAL A N 1
ATOM 609 C CA . VAL A 1 79 ? 2.277 -1.029 23.656 1 98.06 79 VAL A CA 1
ATOM 610 C C . VAL A 1 79 ? 2.594 -2.439 23.156 1 98.06 79 VAL A C 1
ATOM 612 O O . VAL A 1 79 ? 3.738 -2.736 22.797 1 98.06 79 VAL A O 1
ATOM 615 N N . ALA A 1 80 ? 1.628 -3.311 23.172 1 97.75 80 ALA A N 1
ATOM 616 C CA . ALA A 1 80 ? 1.801 -4.672 22.672 1 97.75 80 ALA A CA 1
ATOM 617 C C . ALA A 1 80 ? 1.86 -4.688 21.141 1 97.75 80 ALA A C 1
ATOM 619 O O . ALA A 1 80 ? 1.242 -3.852 20.484 1 97.75 80 ALA A O 1
ATOM 620 N N . GLY A 1 81 ? 2.607 -5.648 20.625 1 97.75 81 GLY A N 1
ATOM 621 C CA . GLY A 1 81 ? 2.738 -5.781 19.188 1 97.75 81 GLY A CA 1
ATOM 622 C C . GLY A 1 81 ? 1.412 -6 18.484 1 97.75 81 GLY A C 1
ATOM 623 O O . GLY A 1 81 ? 1.218 -5.547 17.359 1 97.75 81 GLY A O 1
ATOM 624 N N . ASP A 1 82 ? 0.506 -6.727 19.109 1 97.12 82 ASP A N 1
ATOM 625 C CA . ASP A 1 82 ? -0.766 -7.07 18.484 1 97.12 82 ASP A CA 1
ATOM 626 C C . ASP A 1 82 ? -1.741 -5.898 18.531 1 97.12 82 ASP A C 1
ATOM 628 O O . ASP A 1 82 ? -2.857 -5.988 18.016 1 97.12 82 ASP A O 1
ATOM 632 N N . GLN A 1 83 ? -1.323 -4.746 19.062 1 98.44 83 GLN A N 1
ATOM 633 C CA . GLN A 1 83 ? -2.096 -3.51 19.016 1 98.44 83 GLN A CA 1
ATOM 634 C C . GLN A 1 83 ? -1.711 -2.668 17.797 1 98.44 83 GLN A C 1
ATOM 636 O O . GLN A 1 83 ? -2.367 -1.669 17.5 1 98.44 83 GLN A O 1
ATOM 641 N N . LEU A 1 84 ? -0.667 -3.117 17.172 1 98.75 84 LEU A N 1
ATOM 642 C CA . LEU A 1 84 ? -0.1 -2.301 16.109 1 98.75 84 LEU A CA 1
ATOM 643 C C . LEU A 1 84 ? -0.546 -2.805 14.734 1 98.75 84 LEU A C 1
ATOM 645 O O . LEU A 1 84 ? -0.554 -4.012 14.492 1 98.75 84 LEU A O 1
ATOM 649 N N . VAL A 1 85 ? -0.946 -1.896 13.875 1 98.44 85 VAL A N 1
ATOM 650 C CA . VAL A 1 85 ? -1.185 -2.146 12.461 1 98.44 85 VAL A CA 1
ATOM 651 C C . VAL A 1 85 ? -0.365 -1.171 11.617 1 98.44 85 VAL A C 1
ATOM 653 O O . VAL A 1 85 ? -0.478 0.046 11.781 1 98.44 85 VAL A O 1
ATOM 656 N N . PHE A 1 86 ? 0.487 -1.717 10.758 1 98.62 86 PHE A N 1
ATOM 657 C CA . PHE A 1 86 ? 1.343 -0.895 9.914 1 98.62 86 PHE A CA 1
ATOM 658 C C . PHE A 1 86 ? 0.756 -0.766 8.516 1 98.62 86 PHE A C 1
ATOM 660 O O . PHE A 1 86 ? 0.114 -1.693 8.016 1 98.62 86 PHE A O 1
ATOM 667 N N . GLY A 1 87 ? 0.972 0.37 7.891 1 98.12 87 GLY A N 1
ATOM 668 C CA . GLY A 1 87 ? 0.452 0.616 6.555 1 98.12 87 GLY A CA 1
ATOM 669 C C . GLY A 1 87 ? 1.398 1.423 5.684 1 98.12 87 GLY A C 1
ATOM 670 O O . GLY A 1 87 ? 2.344 2.031 6.188 1 98.12 87 GLY A O 1
ATOM 671 N N . VAL A 1 88 ? 1.139 1.385 4.387 1 98.06 88 VAL A N 1
ATOM 672 C CA . VAL A 1 88 ? 1.81 2.256 3.428 1 98.06 88 VAL A CA 1
ATOM 673 C C . VAL A 1 88 ? 1.387 3.705 3.66 1 98.06 88 VAL A C 1
ATOM 675 O O . VAL A 1 88 ? 0.607 4.262 2.883 1 98.06 88 VAL A O 1
ATOM 678 N N . GLY A 1 89 ? 1.966 4.277 4.684 1 97.19 89 GLY A N 1
ATOM 679 C CA . GLY A 1 89 ? 1.493 5.559 5.188 1 97.19 89 GLY A CA 1
ATOM 680 C C . GLY A 1 89 ? 0.162 5.461 5.906 1 97.19 89 GLY A C 1
ATOM 681 O O . GLY A 1 89 ? -0.424 4.379 5.996 1 97.19 89 GLY A O 1
ATOM 682 N N . LEU A 1 90 ? -0.265 6.562 6.469 1 98 90 LEU A N 1
ATOM 683 C CA . LEU A 1 90 ? -1.554 6.582 7.152 1 98 90 LEU A CA 1
ATOM 684 C C . LEU A 1 90 ? -2.701 6.473 6.152 1 98 90 LEU A C 1
ATOM 686 O O . LEU A 1 90 ? -3.807 6.059 6.516 1 98 90 LEU A O 1
ATOM 690 N N . ASP A 1 91 ? -2.393 6.816 4.918 1 96.81 91 ASP A N 1
ATOM 691 C CA . ASP A 1 91 ? -3.426 6.691 3.895 1 96.81 91 ASP A CA 1
ATOM 692 C C . ASP A 1 91 ? -3.988 5.273 3.85 1 96.81 91 ASP A C 1
ATOM 694 O O . ASP A 1 91 ? -5.203 5.082 3.783 1 96.81 91 ASP A O 1
ATOM 698 N N . GLU A 1 92 ? -3.096 4.309 3.904 1 97.81 92 GLU A N 1
ATOM 699 C CA . GLU A 1 92 ? -3.574 2.932 3.838 1 97.81 92 GLU A CA 1
ATOM 700 C C . GLU A 1 92 ? -4.355 2.557 5.094 1 97.81 92 GLU A C 1
ATOM 702 O O . GLU A 1 92 ? -5.336 1.813 5.023 1 97.81 92 GLU A O 1
ATOM 707 N N . ILE A 1 93 ? -3.934 3.031 6.238 1 98.19 93 ILE A N 1
ATOM 708 C CA . ILE A 1 93 ? -4.629 2.736 7.488 1 98.19 93 ILE A CA 1
ATOM 709 C C . ILE A 1 93 ? -6.039 3.318 7.441 1 98.19 93 ILE A C 1
ATOM 711 O O . ILE A 1 93 ? -7.008 2.65 7.812 1 98.19 93 ILE A O 1
ATOM 715 N N . ILE A 1 94 ? -6.145 4.527 7 1 98.25 94 ILE A N 1
ATOM 716 C CA . ILE A 1 94 ? -7.434 5.195 6.895 1 98.25 94 ILE A CA 1
ATOM 717 C C . ILE A 1 94 ? -8.344 4.426 5.938 1 98.25 94 ILE A C 1
ATOM 719 O O . ILE A 1 94 ? -9.523 4.211 6.23 1 98.25 94 ILE A O 1
ATOM 723 N N . GLU A 1 95 ? -7.781 4.016 4.859 1 97.25 95 GLU A N 1
ATOM 724 C CA . GLU A 1 95 ? -8.516 3.191 3.902 1 97.25 95 GLU A CA 1
ATOM 725 C C . GLU A 1 95 ? -8.992 1.893 4.547 1 97.25 95 GLU A C 1
ATOM 727 O O . GLU A 1 95 ? -10.156 1.509 4.395 1 97.25 95 GLU A O 1
ATOM 732 N N . LEU A 1 96 ? -8.094 1.184 5.219 1 97.31 96 LEU A N 1
ATOM 733 C CA . LEU A 1 96 ? -8.406 -0.089 5.863 1 97.31 96 LEU A CA 1
ATOM 734 C C . LEU A 1 96 ? -9.531 0.076 6.883 1 97.31 96 LEU A C 1
ATOM 736 O O . LEU A 1 96 ? -10.43 -0.764 6.961 1 97.31 96 LEU A O 1
ATOM 740 N N . VAL A 1 97 ? -9.438 1.146 7.652 1 98.12 97 VAL A N 1
ATOM 741 C CA . VAL A 1 97 ? -10.445 1.405 8.672 1 98.12 97 VAL A CA 1
ATOM 742 C C . VAL A 1 97 ? -11.812 1.583 8.016 1 98.12 97 VAL A C 1
ATOM 744 O O . VAL A 1 97 ? -12.797 0.985 8.445 1 98.12 97 VAL A O 1
ATOM 747 N N . ALA A 1 98 ? -11.883 2.389 7.004 1 97.19 98 ALA A N 1
ATOM 748 C CA . ALA A 1 98 ? -13.148 2.598 6.301 1 97.19 98 ALA A CA 1
ATOM 749 C C . ALA A 1 98 ? -13.68 1.287 5.73 1 97.19 98 ALA A C 1
ATOM 751 O O . ALA A 1 98 ? -14.859 0.958 5.906 1 97.19 98 ALA A O 1
ATOM 752 N N . ARG A 1 99 ? -12.789 0.561 5.074 1 95.62 99 ARG A N 1
ATOM 753 C CA . ARG A 1 99 ? -13.164 -0.686 4.414 1 95.62 99 ARG A CA 1
ATOM 754 C C . ARG A 1 99 ? -13.648 -1.719 5.422 1 95.62 99 ARG A C 1
ATOM 756 O O . ARG A 1 99 ? -14.523 -2.531 5.113 1 95.62 99 ARG A O 1
ATOM 763 N N . ALA A 1 100 ? -13.117 -1.699 6.598 1 95.81 100 ALA A N 1
ATOM 764 C CA . ALA A 1 100 ? -13.422 -2.699 7.617 1 95.81 100 ALA A CA 1
ATOM 765 C C . ALA A 1 100 ? -14.719 -2.359 8.344 1 95.81 100 ALA A C 1
ATOM 767 O O . ALA A 1 100 ? -15.492 -3.254 8.695 1 95.81 100 ALA A O 1
ATOM 768 N N . PHE A 1 101 ? -15 -1.049 8.531 1 96.56 101 PHE A N 1
ATOM 769 C CA . PHE A 1 101 ? -15.977 -0.743 9.562 1 96.56 101 PHE A CA 1
ATOM 770 C C . PHE A 1 101 ? -17.172 -0.011 8.977 1 96.56 101 PHE A C 1
ATOM 772 O O . PHE A 1 101 ? -18.203 0.133 9.633 1 96.56 101 PHE A O 1
ATOM 779 N N . LEU A 1 102 ? -17.109 0.441 7.742 1 96.31 102 LEU A N 1
ATOM 780 C CA . LEU A 1 102 ? -18.172 1.3 7.238 1 96.31 102 LEU A CA 1
ATOM 781 C C . LEU A 1 102 ? -19.031 0.562 6.215 1 96.31 102 LEU A C 1
ATOM 783 O O . LEU A 1 102 ? -18.516 -0.201 5.398 1 96.31 102 LEU A O 1
ATOM 787 N N . THR A 1 103 ? -20.297 0.739 6.285 1 93.69 103 THR A N 1
ATOM 788 C CA . THR A 1 103 ? -21.297 0.342 5.305 1 93.69 103 THR A CA 1
ATOM 789 C C . THR A 1 103 ? -22.156 1.536 4.898 1 93.69 103 THR A C 1
ATOM 791 O O . THR A 1 103 ? -22.078 2.607 5.504 1 93.69 103 THR A O 1
ATOM 794 N N . PRO A 1 104 ? -22.984 1.407 3.887 1 93.25 104 PRO A N 1
ATOM 795 C CA . PRO A 1 104 ? -23.828 2.52 3.443 1 93.25 104 PRO A CA 1
ATOM 796 C C . PRO A 1 104 ? -24.812 2.982 4.52 1 93.25 104 PRO A C 1
ATOM 798 O O . PRO A 1 104 ? -25.391 4.062 4.402 1 93.25 104 PRO A O 1
ATOM 801 N N . ASP A 1 105 ? -25 2.244 5.578 1 95.5 105 ASP A N 1
ATOM 802 C CA . ASP A 1 105 ? -25.938 2.598 6.645 1 95.5 105 ASP A CA 1
ATOM 803 C C . ASP A 1 105 ? -25.234 3.414 7.73 1 95.5 105 ASP A C 1
ATOM 805 O O . ASP A 1 105 ? -25.891 3.9 8.656 1 95.5 105 ASP A O 1
ATOM 809 N N . ASP A 1 106 ? -23.938 3.646 7.555 1 97.25 106 ASP A N 1
ATOM 810 C CA . ASP A 1 106 ? -23.141 4.266 8.617 1 97.25 106 ASP A CA 1
ATOM 811 C C . ASP A 1 106 ? -22.891 5.742 8.32 1 97.25 106 ASP A C 1
ATOM 813 O O . ASP A 1 106 ? -23.094 6.199 7.199 1 97.25 106 ASP A O 1
ATOM 817 N N . GLN A 1 107 ? -22.484 6.348 9.414 1 97.88 107 GLN A N 1
ATOM 818 C CA . GLN A 1 107 ? -22.094 7.758 9.383 1 97.88 107 GLN A CA 1
ATOM 819 C C . GLN A 1 107 ? -20.719 7.961 10 1 97.88 107 GLN A C 1
ATOM 821 O O . GLN A 1 107 ? -20.344 7.266 10.953 1 97.88 107 GLN A O 1
ATOM 826 N N . VAL A 1 108 ? -19.969 8.93 9.375 1 98.69 108 VAL A N 1
ATOM 827 C CA . VAL A 1 108 ? -18.656 9.312 9.891 1 98.69 108 VAL A CA 1
ATOM 828 C C . VAL A 1 108 ? -18.641 10.805 10.227 1 98.69 108 VAL A C 1
ATOM 830 O O . VAL A 1 108 ? -19.188 11.625 9.484 1 98.69 108 VAL A O 1
ATOM 833 N N . VAL A 1 109 ? -18.109 11.141 11.391 1 98.88 109 VAL A N 1
ATOM 834 C CA . VAL A 1 109 ? -17.984 12.531 11.82 1 98.88 109 VAL A CA 1
ATOM 835 C C . VAL A 1 109 ? -16.547 13.016 11.641 1 98.88 109 VAL A C 1
ATOM 837 O O . VAL A 1 109 ? -15.609 12.359 12.07 1 98.88 109 VAL A O 1
ATOM 840 N N . VAL A 1 110 ? -16.375 14.141 10.984 1 98.56 110 VAL A N 1
ATOM 841 C CA . VAL A 1 110 ? -15.055 14.742 10.766 1 98.56 110 VAL A CA 1
ATOM 842 C C . VAL A 1 110 ? -15.141 16.25 10.945 1 98.56 110 VAL A C 1
ATOM 844 O O . VAL A 1 110 ? -16.203 16.844 10.773 1 98.56 110 VAL A O 1
ATOM 847 N N . ALA A 1 111 ? -14.07 16.859 11.336 1 98.38 111 ALA A N 1
ATOM 848 C CA . ALA A 1 111 ? -13.984 18.312 11.344 1 98.38 111 ALA A CA 1
ATOM 849 C C . ALA A 1 111 ? -13.938 18.875 9.93 1 98.38 111 ALA A C 1
ATOM 851 O O . ALA A 1 111 ? -13.586 18.156 8.984 1 98.38 111 ALA A O 1
ATOM 852 N N . LYS A 1 112 ? -14.352 20.141 9.812 1 97.75 112 LYS A N 1
ATOM 853 C CA . LYS A 1 112 ? -14.195 20.875 8.562 1 97.75 112 LYS A CA 1
ATOM 854 C C . LYS A 1 112 ? -13.617 22.266 8.805 1 97.75 112 LYS A C 1
ATOM 856 O O . LYS A 1 112 ? -14.234 23.094 9.484 1 97.75 112 LYS A O 1
ATOM 861 N N . PRO A 1 113 ? -12.461 22.625 8.266 1 97.31 113 PRO A N 1
ATOM 862 C CA . PRO A 1 113 ? -11.664 21.734 7.422 1 97.31 113 PRO A CA 1
ATOM 863 C C . PRO A 1 113 ? -10.867 20.719 8.227 1 97.31 113 PRO A C 1
ATOM 865 O O . PRO A 1 113 ? -10.586 20.938 9.406 1 97.31 113 PRO A O 1
ATOM 868 N N . ALA A 1 114 ? -10.594 19.594 7.613 1 96.69 114 ALA A N 1
ATOM 869 C CA . ALA A 1 114 ? -9.664 18.562 8.078 1 96.69 114 ALA A CA 1
ATOM 870 C C . ALA A 1 114 ? -9.094 17.781 6.906 1 96.69 114 ALA A C 1
ATOM 872 O O . ALA A 1 114 ? -9.328 18.125 5.742 1 96.69 114 ALA A O 1
ATOM 873 N N . PHE A 1 115 ? -8.273 16.906 7.211 1 96.19 115 PHE A N 1
ATOM 874 C CA . PHE A 1 115 ? -7.676 16.062 6.18 1 96.19 115 PHE A CA 1
ATOM 875 C C . PHE A 1 115 ? -8.75 15.383 5.34 1 96.19 115 PHE A C 1
ATOM 877 O O . PHE A 1 115 ? -9.625 14.703 5.875 1 96.19 115 PHE A O 1
ATOM 884 N N . SER A 1 116 ? -8.719 15.422 4.031 1 93.75 116 SER A N 1
ATOM 885 C CA . SER A 1 116 ? -9.805 15.094 3.115 1 93.75 116 SER A CA 1
ATOM 886 C C . SER A 1 116 ? -9.992 13.586 2.998 1 93.75 116 SER A C 1
ATOM 888 O O . SER A 1 116 ? -11.086 13.109 2.676 1 93.75 116 SER A O 1
ATOM 890 N N . GLU A 1 117 ? -8.945 12.758 3.27 1 94.69 117 GLU A N 1
ATOM 891 C CA . GLU A 1 117 ? -8.992 11.312 3.062 1 94.69 117 GLU A CA 1
ATOM 892 C C . GLU A 1 117 ? -10.023 10.656 3.982 1 94.69 117 GLU A C 1
ATOM 894 O O . GLU A 1 117 ? -10.602 9.625 3.641 1 94.69 117 GLU A O 1
ATOM 899 N N . TYR A 1 118 ? -10.32 11.258 5.152 1 97.12 118 TYR A N 1
ATOM 900 C CA . TYR A 1 118 ? -11.312 10.711 6.066 1 97.12 118 TYR A CA 1
ATOM 901 C C . TYR A 1 118 ? -12.68 10.617 5.395 1 97.12 118 TYR A C 1
ATOM 903 O O . TYR A 1 118 ? -13.297 9.555 5.383 1 97.12 118 TYR A O 1
ATOM 911 N N . ALA A 1 119 ? -13.07 11.773 4.816 1 95.88 119 ALA A N 1
ATOM 912 C CA . ALA A 1 119 ? -14.367 11.852 4.145 1 95.88 119 ALA A CA 1
ATOM 913 C C . ALA A 1 119 ? -14.359 11.055 2.842 1 95.88 119 ALA A C 1
ATOM 915 O O . ALA A 1 119 ? -15.352 10.422 2.486 1 95.88 119 ALA A O 1
ATOM 916 N N . LEU A 1 120 ? -13.25 11.102 2.158 1 94.25 120 LEU A N 1
ATOM 917 C CA . LEU A 1 120 ? -13.133 10.414 0.876 1 94.25 120 LEU A CA 1
ATOM 918 C C . LEU A 1 120 ? -13.422 8.922 1.029 1 94.25 120 LEU A C 1
ATOM 920 O O . LEU A 1 120 ? -14.258 8.375 0.311 1 94.25 120 LEU A O 1
ATOM 924 N N . HIS A 1 121 ? -12.797 8.258 1.972 1 95.94 121 HIS A N 1
ATOM 925 C CA . HIS A 1 121 ? -12.938 6.812 2.102 1 95.94 121 HIS A CA 1
ATOM 926 C C . HIS A 1 121 ? -14.305 6.441 2.678 1 95.94 121 HIS A C 1
ATOM 928 O O . HIS A 1 121 ? -14.828 5.363 2.393 1 95.94 121 HIS A O 1
ATOM 934 N N . ALA A 1 122 ? -14.867 7.348 3.498 1 96.31 122 ALA A N 1
ATOM 935 C CA . ALA A 1 122 ? -16.25 7.137 3.898 1 96.31 122 ALA A CA 1
ATOM 936 C C . ALA A 1 122 ? -17.188 7.133 2.686 1 96.31 122 ALA A C 1
ATOM 938 O O . ALA A 1 122 ? -18.047 6.27 2.568 1 96.31 122 ALA A O 1
ATOM 939 N N . THR A 1 123 ? -16.938 8.062 1.784 1 94.94 123 THR A N 1
ATOM 940 C CA . THR A 1 123 ? -17.734 8.195 0.572 1 94.94 123 THR A CA 1
ATOM 941 C C . THR A 1 123 ? -17.578 6.965 -0.319 1 94.94 123 THR A C 1
ATOM 943 O O . THR A 1 123 ? -18.562 6.484 -0.898 1 94.94 123 THR A O 1
ATOM 946 N N . VAL A 1 124 ? -16.391 6.426 -0.418 1 92.88 124 VAL A N 1
ATOM 947 C CA . VAL A 1 124 ? -16.125 5.23 -1.208 1 92.88 124 VAL A CA 1
ATOM 948 C C . VAL A 1 124 ? -16.984 4.074 -0.709 1 92.88 124 VAL A C 1
ATOM 950 O O . VAL A 1 124 ? -17.531 3.311 -1.508 1 92.88 124 VAL A O 1
ATOM 953 N N . GLU A 1 125 ? -17.125 3.992 0.646 1 94.31 125 GLU A N 1
ATOM 954 C CA . GLU A 1 125 ? -17.875 2.898 1.248 1 94.31 125 GLU A CA 1
ATOM 955 C C . GLU A 1 125 ? -19.375 3.203 1.265 1 94.31 125 GLU A C 1
ATOM 957 O O . GLU A 1 125 ? -20.172 2.406 1.768 1 94.31 125 GLU A O 1
ATOM 962 N N . GLY A 1 126 ? -19.766 4.43 0.811 1 93.56 126 GLY A N 1
ATOM 963 C CA . GLY A 1 126 ? -21.172 4.816 0.742 1 93.56 126 GLY A CA 1
ATOM 964 C C . GLY A 1 126 ? -21.703 5.359 2.055 1 93.56 126 GLY A C 1
ATOM 965 O O . GLY A 1 126 ? -22.906 5.574 2.199 1 93.56 126 GLY A O 1
ATOM 966 N N . ALA A 1 127 ? -20.844 5.555 3.049 1 96.19 127 ALA A N 1
ATOM 967 C CA . ALA A 1 127 ? -21.266 6.082 4.348 1 96.19 127 ALA A CA 1
ATOM 968 C C . ALA A 1 127 ? -21.5 7.586 4.277 1 96.19 127 ALA A C 1
ATOM 970 O O . ALA A 1 127 ? -20.891 8.281 3.455 1 96.19 127 ALA A O 1
ATOM 971 N N . ALA A 1 128 ? -22.375 8.086 5.105 1 97.38 128 ALA A N 1
ATOM 972 C CA . ALA A 1 128 ? -22.641 9.523 5.176 1 97.38 128 ALA A CA 1
ATOM 973 C C . ALA A 1 128 ? -21.531 10.242 5.945 1 97.38 128 ALA A C 1
ATOM 975 O O . ALA A 1 128 ? -21.031 9.734 6.953 1 97.38 128 ALA A O 1
ATOM 976 N N . VAL A 1 129 ? -21.156 11.414 5.453 1 98.06 129 VAL A N 1
ATOM 977 C CA . VAL A 1 129 ? -20.156 12.227 6.125 1 98.06 129 VAL A CA 1
ATOM 978 C C . VAL A 1 129 ? -20.812 13.414 6.82 1 98.06 129 VAL A C 1
ATOM 980 O O . VAL A 1 129 ? -21.5 14.211 6.18 1 98.06 129 VAL A O 1
ATOM 983 N N . LYS A 1 130 ? -20.672 13.453 8.117 1 98.62 130 LYS A N 1
ATOM 984 C CA . LYS A 1 130 ? -21.109 14.602 8.906 1 98.62 130 LYS A CA 1
ATOM 985 C C . LYS A 1 130 ? -19.938 15.508 9.242 1 98.62 130 LYS A C 1
ATOM 987 O O . LYS A 1 130 ? -19.141 15.195 10.125 1 98.62 130 LYS A O 1
ATOM 992 N N . GLU A 1 131 ? -19.922 16.625 8.617 1 98.38 131 GLU A N 1
ATOM 993 C CA . GLU A 1 131 ? -18.859 17.594 8.844 1 98.38 131 GLU A CA 1
ATOM 994 C C . GLU A 1 131 ? -19.234 18.578 9.945 1 98.38 131 GLU A C 1
ATOM 996 O O . GLU A 1 131 ? -20.344 19.109 9.953 1 98.38 131 GLU A O 1
ATOM 1001 N N . VAL A 1 132 ? -18.359 18.766 10.859 1 98.75 132 VAL A N 1
ATOM 1002 C CA . VAL A 1 132 ? -18.516 19.719 11.945 1 98.75 132 VAL A CA 1
ATOM 1003 C C . VAL A 1 132 ? -17.516 20.875 11.773 1 98.75 132 VAL A C 1
ATOM 1005 O O . VAL A 1 132 ? -16.312 20.672 11.906 1 98.75 132 VAL A O 1
ATOM 1008 N N . PRO A 1 133 ? -18 22.062 11.508 1 98.25 133 PRO A N 1
ATOM 1009 C CA . PRO A 1 133 ? -17.078 23.172 11.305 1 98.25 133 PRO A CA 1
ATOM 1010 C C . PRO A 1 133 ? -16.219 23.469 12.531 1 98.25 133 PRO A C 1
ATOM 1012 O O . PRO A 1 133 ? -16.719 23.438 13.656 1 98.25 133 PRO A O 1
ATOM 1015 N N . VAL A 1 134 ? -14.977 23.688 12.312 1 98.31 134 VAL A N 1
ATOM 1016 C CA . VAL A 1 134 ? -14.125 24.156 13.414 1 98.31 134 VAL A CA 1
ATOM 1017 C C . VAL A 1 134 ? -14.547 25.562 13.836 1 98.31 134 VAL A C 1
ATOM 1019 O O . VAL A 1 134 ? -15.258 26.25 13.109 1 98.31 134 VAL A O 1
ATOM 1022 N N . ASN A 1 135 ? -14.078 25.906 15.039 1 98.12 135 ASN A N 1
ATOM 1023 C CA . ASN A 1 135 ? -14.289 27.281 15.469 1 98.12 135 ASN A CA 1
ATOM 1024 C C . ASN A 1 135 ? -13.633 28.266 14.523 1 98.12 135 ASN A C 1
ATOM 1026 O O . ASN A 1 135 ? -12.414 28.25 14.344 1 98.12 135 ASN A O 1
ATOM 1030 N N . PRO A 1 136 ? -14.352 29.141 13.914 1 96 136 PRO A N 1
ATOM 1031 C CA . PRO A 1 136 ? -13.781 30.016 12.891 1 96 136 PRO A CA 1
ATOM 1032 C C . PRO A 1 136 ? -12.773 31.016 13.461 1 96 136 PRO A C 1
ATOM 1034 O O . PRO A 1 136 ? -11.922 31.516 12.719 1 96 136 PRO A O 1
ATOM 1037 N N . ALA A 1 137 ? -12.875 31.281 14.75 1 96.88 137 ALA A N 1
ATOM 1038 C CA . ALA A 1 137 ? -11.977 32.281 15.367 1 96.88 137 ALA A CA 1
ATOM 1039 C C . ALA A 1 137 ? -10.664 31.609 15.797 1 96.88 137 ALA A C 1
ATOM 1041 O O . ALA A 1 137 ? -9.602 32.219 15.68 1 96.88 137 ALA A O 1
ATOM 1042 N N . THR A 1 138 ? -10.773 30.359 16.188 1 97.81 138 THR A N 1
ATOM 1043 C CA . THR A 1 138 ? -9.609 29.797 16.859 1 97.81 138 THR A CA 1
ATOM 1044 C C . THR A 1 138 ? -9.102 28.562 16.109 1 97.81 138 THR A C 1
ATOM 1046 O O . THR A 1 138 ? -7.977 28.109 16.344 1 97.81 138 THR A O 1
ATOM 1049 N N . GLY A 1 139 ? -9.953 27.984 15.266 1 98.25 139 GLY A N 1
ATOM 1050 C CA . GLY A 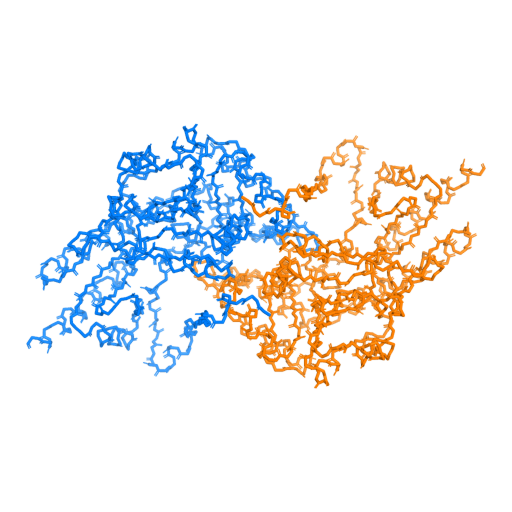1 139 ? -9.57 26.781 14.523 1 98.25 139 GLY A CA 1
ATOM 1051 C C . GLY A 1 139 ? -9.758 25.5 15.32 1 98.25 139 GLY A C 1
ATOM 1052 O O . GLY A 1 139 ? -9.539 24.406 14.797 1 98.25 139 GLY A O 1
ATOM 1053 N N . HIS A 1 140 ? -10.227 25.609 16.594 1 98.69 140 HIS A N 1
ATOM 1054 C CA . HIS A 1 140 ? -10.398 24.438 17.453 1 98.69 140 HIS A CA 1
ATOM 1055 C C . HIS A 1 140 ? -11.539 23.562 16.984 1 98.69 140 HIS A C 1
ATOM 1057 O O . HIS A 1 140 ? -12.508 24.047 16.391 1 98.69 140 HIS A O 1
ATOM 1063 N N . PHE A 1 141 ? -11.398 22.297 17.25 1 98.38 141 PHE A N 1
ATOM 1064 C CA . PHE A 1 141 ? -12.461 21.344 16.969 1 98.38 141 PHE A CA 1
ATOM 1065 C C . PHE A 1 141 ? -13.695 21.641 17.828 1 98.38 141 PHE A C 1
ATOM 1067 O O . PHE A 1 141 ? -13.57 21.953 19.016 1 98.38 141 PHE A O 1
ATOM 1074 N N . ASP A 1 142 ? -14.883 21.609 17.266 1 98.56 142 ASP A N 1
ATOM 1075 C CA . ASP A 1 142 ? -16.156 21.812 17.969 1 98.56 142 ASP A CA 1
ATOM 1076 C C . ASP A 1 142 ? -16.672 20.5 18.531 1 98.56 142 ASP A C 1
ATOM 1078 O O . ASP A 1 142 ? -17.594 19.891 17.969 1 98.56 142 ASP A O 1
ATOM 1082 N N . PHE A 1 143 ? -16.203 20.141 19.719 1 98.75 143 PHE A N 1
ATOM 1083 C CA . PHE A 1 143 ? -16.578 18.875 20.344 1 98.75 143 PHE A CA 1
ATOM 1084 C C . PHE A 1 143 ? -18.078 18.828 20.625 1 98.75 143 PHE A C 1
ATOM 1086 O O . PHE A 1 143 ? -18.703 17.781 20.469 1 98.75 143 PHE A O 1
ATOM 1093 N N . ALA A 1 144 ? -18.656 19.938 21.094 1 98.44 144 ALA A N 1
ATOM 1094 C CA . ALA A 1 144 ? -20.094 19.984 21.359 1 98.44 144 ALA A CA 1
ATOM 1095 C C . ALA A 1 144 ? -20.891 19.75 20.078 1 98.44 144 ALA A C 1
ATOM 1097 O O . ALA A 1 144 ? -21.891 19.016 20.094 1 98.44 144 ALA A O 1
ATOM 1098 N N . GLY A 1 145 ? -20.484 20.391 19 1 98.62 145 GLY A N 1
ATOM 1099 C CA . GLY A 1 145 ? -21.109 20.172 17.703 1 98.62 145 GLY A CA 1
ATOM 1100 C C . GLY A 1 145 ? -21.016 18.734 17.234 1 98.62 145 GLY A C 1
ATOM 1101 O O . GLY A 1 145 ? -21.953 18.188 16.656 1 98.62 145 GLY A O 1
ATOM 1102 N N . ALA A 1 146 ? -19.859 18.109 17.516 1 98.75 146 ALA A N 1
ATOM 1103 C CA . ALA A 1 146 ? -19.672 16.703 17.141 1 98.75 146 ALA A CA 1
ATOM 1104 C C . ALA A 1 146 ? -20.625 15.812 17.922 1 98.75 146 ALA A C 1
ATOM 1106 O O . ALA A 1 146 ? -21.266 14.922 17.359 1 98.75 146 ALA A O 1
ATOM 1107 N N . LEU A 1 147 ? -20.703 16.094 19.203 1 98.69 147 LEU A N 1
ATOM 1108 C CA . LEU A 1 147 ? -21.609 15.297 20.031 1 98.69 147 LEU A CA 1
ATOM 1109 C C . LEU A 1 147 ? -23.047 15.438 19.547 1 98.69 147 LEU A C 1
ATOM 1111 O O . LEU A 1 147 ? -23.812 14.469 19.562 1 98.69 147 LEU A O 1
ATOM 1115 N N . ALA A 1 148 ? -23.406 16.562 19.062 1 98.56 148 ALA A N 1
ATOM 1116 C CA . ALA A 1 148 ? -24.781 16.859 18.672 1 98.56 148 ALA A CA 1
ATOM 1117 C C . ALA A 1 148 ? -25.172 16.078 17.422 1 98.56 148 ALA A C 1
ATOM 1119 O O . ALA A 1 148 ? -26.359 15.805 17.203 1 98.56 148 ALA A O 1
ATOM 1120 N N . VAL A 1 149 ? -24.203 15.641 16.594 1 98.5 149 VAL A N 1
ATOM 1121 C CA . VAL A 1 149 ? -24.562 14.977 15.344 1 98.5 149 VAL A CA 1
ATOM 1122 C C . VAL A 1 149 ? -24.375 13.469 15.484 1 98.5 149 VAL A C 1
ATOM 1124 O O . VAL A 1 149 ? -24.75 12.703 14.594 1 98.5 149 VAL A O 1
ATOM 1127 N N . ILE A 1 150 ? -23.734 13.023 16.547 1 98.56 150 ILE A N 1
ATOM 1128 C CA . ILE A 1 150 ? -23.562 11.602 16.797 1 98.56 150 ILE A CA 1
ATOM 1129 C C . ILE A 1 150 ? -24.938 10.961 17.078 1 98.56 150 ILE A C 1
ATOM 1131 O O . ILE A 1 150 ? -25.734 11.5 17.844 1 98.56 150 ILE A O 1
ATOM 1135 N N . ASN A 1 151 ? -25.25 9.906 16.453 1 98.12 151 ASN A N 1
ATOM 1136 C CA . ASN A 1 151 ? -26.469 9.133 16.609 1 98.12 151 ASN A CA 1
ATOM 1137 C C . ASN A 1 151 ? -26.219 7.641 16.422 1 98.12 151 ASN A C 1
ATOM 1139 O O . ASN A 1 151 ? -25.078 7.191 16.438 1 98.12 151 ASN A O 1
ATOM 1143 N N . GLU A 1 152 ? -27.25 6.871 16.25 1 97.25 152 GLU A N 1
ATOM 1144 C CA . GLU A 1 152 ? -27.141 5.418 16.203 1 97.25 152 GLU A CA 1
ATOM 1145 C C . GLU A 1 152 ? -26.391 4.961 14.953 1 97.25 152 GLU A C 1
ATOM 1147 O O . GLU A 1 152 ? -25.797 3.885 14.938 1 97.25 152 GLU A O 1
ATOM 1152 N N . ALA A 1 153 ? -26.359 5.812 13.945 1 97.88 153 ALA A N 1
ATOM 1153 C CA . ALA A 1 153 ? -25.703 5.457 12.688 1 97.88 153 ALA A CA 1
ATOM 1154 C C . ALA A 1 153 ? -24.219 5.824 12.719 1 97.88 153 ALA A C 1
ATOM 1156 O O . ALA A 1 153 ? -23.453 5.387 11.859 1 97.88 153 ALA A O 1
ATOM 1157 N N . THR A 1 154 ? -23.781 6.617 13.695 1 98.69 154 THR A N 1
ATOM 1158 C CA . THR A 1 154 ? -22.391 7.062 13.742 1 98.69 154 THR A CA 1
ATOM 1159 C C . THR A 1 154 ? -21.453 5.906 14.109 1 98.69 154 THR A C 1
ATOM 1161 O O . THR A 1 154 ? -21.5 5.418 15.242 1 98.69 154 THR A O 1
ATOM 1164 N N . ARG A 1 155 ? -20.641 5.586 13.156 1 98.31 155 ARG A N 1
ATOM 1165 C CA . ARG A 1 155 ? -19.734 4.453 13.359 1 98.31 155 ARG A CA 1
ATOM 1166 C C . ARG A 1 155 ? -18.328 4.922 13.688 1 98.31 155 ARG A C 1
ATOM 1168 O O . ARG A 1 155 ? -17.609 4.262 14.438 1 98.31 155 ARG A O 1
ATOM 1175 N N . LEU A 1 156 ? -17.906 6.059 13.148 1 98.5 156 LEU A N 1
ATOM 1176 C CA . LEU A 1 156 ? -16.531 6.535 13.25 1 98.5 156 LEU A CA 1
ATOM 1177 C C . LEU A 1 156 ? -16.5 8.039 13.477 1 98.5 156 LEU A C 1
ATOM 1179 O O . LEU A 1 156 ? -17.281 8.781 12.867 1 98.5 156 LEU A O 1
ATOM 1183 N N . VAL A 1 157 ? -15.656 8.477 14.344 1 98.88 157 VAL A N 1
ATOM 1184 C CA . VAL A 1 157 ? -15.242 9.867 14.484 1 98.88 157 VAL A CA 1
ATOM 1185 C C . VAL A 1 157 ? -13.742 9.992 14.234 1 98.88 157 VAL A C 1
ATOM 1187 O O . VAL A 1 157 ? -12.945 9.297 14.867 1 98.88 157 VAL A O 1
ATOM 1190 N N . TRP A 1 158 ? -13.344 10.852 13.281 1 98.88 158 TRP A N 1
ATOM 1191 C CA . TRP A 1 158 ? -11.938 11.18 13.062 1 98.88 158 TRP A CA 1
ATOM 1192 C C . TRP A 1 158 ? -11.57 12.484 13.766 1 98.88 158 TRP A C 1
ATOM 1194 O O . TRP A 1 158 ? -12.273 13.484 13.648 1 98.88 158 TRP A O 1
ATOM 1204 N N . ILE A 1 159 ? -10.516 12.484 14.484 1 98.88 159 ILE A N 1
ATOM 1205 C CA . ILE A 1 159 ? -9.938 13.68 15.086 1 98.88 159 ILE A CA 1
ATOM 1206 C C . ILE A 1 159 ? -8.484 13.82 14.648 1 98.88 159 ILE A C 1
ATOM 1208 O O . ILE A 1 159 ? -7.629 13.023 15.047 1 98.88 159 ILE A O 1
ATOM 1212 N N . CYS A 1 160 ? -8.211 14.711 13.805 1 98.75 160 CYS A N 1
ATOM 1213 C CA . CYS A 1 160 ? -6.844 15.062 13.445 1 98.75 160 CYS A CA 1
ATOM 1214 C C . CYS A 1 160 ? -6.246 16.031 14.461 1 98.75 160 CYS A C 1
ATOM 1216 O O . CYS A 1 160 ? -6.762 17.141 14.648 1 98.75 160 CYS A O 1
ATOM 1218 N N . ASN A 1 161 ? -5.145 15.656 15.125 1 98.81 161 ASN A N 1
ATOM 1219 C CA . ASN A 1 161 ? -4.641 16.438 16.25 1 98.81 161 ASN A CA 1
ATOM 1220 C C . ASN A 1 161 ? -3.119 16.375 16.344 1 98.81 161 ASN A C 1
ATOM 1222 O O . ASN A 1 161 ? -2.557 15.43 16.875 1 98.81 161 ASN A O 1
ATOM 1226 N N . PRO A 1 162 ? -2.402 17.453 15.938 1 98.69 162 PRO A N 1
ATOM 1227 C CA . PRO A 1 162 ? -2.904 18.734 15.43 1 98.69 162 PRO A CA 1
ATOM 1228 C C . PRO A 1 162 ? -3.672 18.578 14.117 1 98.69 162 PRO A C 1
ATOM 1230 O O . PRO A 1 162 ? -3.35 17.703 13.305 1 98.69 162 PRO A O 1
ATOM 1233 N N . ASN A 1 163 ? -4.625 19.453 13.953 1 98.81 163 ASN A N 1
ATOM 1234 C CA . ASN A 1 163 ? -5.516 19.344 12.805 1 98.81 163 ASN A CA 1
ATOM 1235 C C . ASN A 1 163 ? -4.852 19.844 11.531 1 98.81 163 ASN A C 1
ATOM 1237 O O . ASN A 1 163 ? -4.16 20.875 11.539 1 98.81 163 ASN A O 1
ATOM 1241 N N . ASN A 1 164 ? -4.887 19.141 10.5 1 98.44 164 ASN A N 1
ATOM 1242 C CA . ASN A 1 164 ? -4.598 19.578 9.133 1 98.44 164 ASN A CA 1
ATOM 1243 C C . ASN A 1 164 ? -5.863 20.016 8.406 1 98.44 164 ASN A C 1
ATOM 1245 O O . ASN A 1 164 ? -6.734 19.203 8.117 1 98.44 164 ASN A O 1
ATOM 1249 N N . PRO A 1 165 ? -6.047 21.297 8.273 1 98.19 165 PRO A N 1
ATOM 1250 C CA . PRO A 1 165 ? -4.953 22.219 7.977 1 98.19 165 PRO A CA 1
ATOM 1251 C C . PRO A 1 165 ? -4.773 23.281 9.062 1 98.19 165 PRO A C 1
ATOM 1253 O O . PRO A 1 165 ? -3.891 24.141 8.953 1 98.19 165 PRO A O 1
ATOM 1256 N N . THR A 1 166 ? -5.52 23.25 10.133 1 98.56 166 THR A N 1
ATOM 1257 C CA . THR A 1 166 ? -5.562 24.422 11.016 1 98.56 166 THR A CA 1
ATOM 1258 C C . THR A 1 166 ? -4.309 24.484 11.883 1 98.56 166 THR A C 1
ATOM 1260 O O . THR A 1 166 ? -3.953 25.562 12.383 1 98.56 166 THR A O 1
ATOM 1263 N N . GLY A 1 167 ? -3.727 23.328 12.07 1 98.75 167 GLY A N 1
ATOM 1264 C CA . GLY A 1 167 ? -2.545 23.25 12.914 1 98.75 167 GLY A CA 1
ATOM 1265 C C . GLY A 1 167 ? -2.869 23.297 14.391 1 98.75 167 GLY A C 1
ATOM 1266 O O . GLY A 1 167 ? -1.971 23.203 15.234 1 98.75 167 GLY A O 1
ATOM 1267 N N . VAL A 1 168 ? -4.113 23.359 14.781 1 98.75 168 VAL A N 1
ATOM 1268 C CA . VAL A 1 168 ? -4.551 23.531 16.156 1 98.75 168 VAL A CA 1
ATOM 1269 C C . VAL A 1 168 ? -4.465 22.203 16.906 1 98.75 168 VAL A C 1
ATOM 1271 O O . VAL A 1 168 ? -4.836 21.156 16.375 1 98.75 168 VAL A O 1
ATOM 1274 N N . LEU A 1 169 ? -3.957 22.25 18.094 1 98.75 169 LEU A N 1
ATOM 1275 C CA . LEU A 1 169 ? -3.822 21.094 18.969 1 98.75 169 LEU A CA 1
ATOM 1276 C C . LEU A 1 169 ? -4.879 21.125 20.062 1 98.75 169 LEU A C 1
ATOM 1278 O O . LEU A 1 169 ? -5.027 22.125 20.766 1 98.75 169 LEU A O 1
ATOM 1282 N N . GLU A 1 170 ? -5.68 20.109 20.125 1 98.81 170 GLU A N 1
ATOM 1283 C CA . GLU A 1 170 ? -6.59 19.891 21.25 1 98.81 170 GLU A CA 1
ATOM 1284 C C . GLU A 1 170 ? -5.898 19.156 22.391 1 98.81 170 GLU A C 1
ATOM 1286 O O . GLU A 1 170 ? -5.121 18.219 22.156 1 98.81 170 GLU A O 1
ATOM 1291 N N . SER A 1 171 ? -6.164 19.516 23.609 1 98.31 171 SER A N 1
ATOM 1292 C CA . SER A 1 171 ? -5.559 18.812 24.734 1 98.31 171 SER A CA 1
ATOM 1293 C C . SER A 1 171 ? -6.102 17.391 24.875 1 98.31 171 SER A C 1
ATOM 1295 O O . SER A 1 171 ? -7.27 17.141 24.562 1 98.31 171 SER A O 1
ATOM 1297 N N . PRO A 1 172 ? -5.238 16.453 25.344 1 98.5 172 PRO A N 1
ATOM 1298 C CA . PRO A 1 172 ? -5.73 15.102 25.594 1 98.5 172 PRO A CA 1
ATOM 1299 C C . PRO A 1 172 ? -6.934 15.078 26.531 1 98.5 172 PRO A C 1
ATOM 1301 O O . PRO A 1 172 ? -7.824 14.242 26.375 1 98.5 172 PRO A O 1
ATOM 1304 N N . GLN A 1 173 ? -6.957 16.016 27.453 1 98.5 173 GLN A N 1
ATOM 1305 C CA . GLN A 1 173 ? -8.078 16.062 28.375 1 98.5 173 GLN A CA 1
ATOM 1306 C C . GLN A 1 173 ? -9.375 16.422 27.656 1 98.5 173 GLN A C 1
ATOM 1308 O O . GLN A 1 173 ? -10.422 15.82 27.906 1 98.5 173 GLN A O 1
ATOM 1313 N N . ALA A 1 174 ? -9.32 17.422 26.812 1 98.69 174 ALA A N 1
ATOM 1314 C CA . ALA A 1 174 ? -10.5 17.797 26.047 1 98.69 174 ALA A CA 1
ATOM 1315 C C . ALA A 1 174 ? -10.984 16.625 25.188 1 98.69 174 ALA A C 1
ATOM 1317 O O . ALA A 1 174 ? -12.188 16.375 25.078 1 98.69 174 ALA A O 1
ATOM 1318 N N . ILE A 1 175 ? -10.086 15.875 24.594 1 98.88 175 ILE A N 1
ATOM 1319 C CA . ILE A 1 175 ? -10.43 14.727 23.75 1 98.88 175 ILE A CA 1
ATOM 1320 C C . ILE A 1 175 ? -11.016 13.609 24.609 1 98.88 175 ILE A C 1
ATOM 1322 O O . ILE A 1 175 ? -12 12.977 24.219 1 98.88 175 ILE A O 1
ATOM 1326 N N . GLU A 1 176 ? -10.414 13.414 25.734 1 98.81 176 GLU A N 1
ATOM 1327 C CA . GLU A 1 176 ? -10.945 12.375 26.625 1 98.81 176 GLU A CA 1
ATOM 1328 C C . GLU A 1 176 ? -12.359 12.719 27.094 1 98.81 176 GLU A C 1
ATOM 1330 O O . GLU A 1 176 ? -13.227 11.844 27.156 1 98.81 176 GLU A O 1
ATOM 1335 N N . ASP A 1 177 ? -12.578 13.984 27.469 1 98.81 177 ASP A N 1
ATOM 1336 C CA . ASP A 1 177 ? -13.914 14.43 27.859 1 98.81 177 ASP A CA 1
ATOM 1337 C C . ASP A 1 177 ? -14.938 14.141 26.766 1 98.81 177 ASP A C 1
ATOM 1339 O O . ASP A 1 177 ? -16.062 13.742 27.047 1 98.81 177 ASP A O 1
ATOM 1343 N N . PHE A 1 178 ? -14.586 14.344 25.562 1 98.81 178 PHE A N 1
ATOM 1344 C CA . PHE A 1 178 ? -15.43 14.039 24.422 1 98.81 178 PHE A CA 1
ATOM 1345 C C . PHE A 1 178 ? -15.672 12.539 24.312 1 98.81 178 PHE A C 1
ATOM 1347 O O . PHE A 1 178 ? -16.812 12.102 24.219 1 98.81 178 PHE A O 1
ATOM 1354 N N . VAL A 1 179 ? -14.57 11.719 24.375 1 98.81 179 VAL A N 1
ATOM 1355 C CA . VAL A 1 179 ? -14.625 10.266 24.234 1 98.81 179 VAL A CA 1
ATOM 1356 C C . VAL A 1 179 ? -15.562 9.672 25.281 1 98.81 179 VAL A C 1
ATOM 1358 O O . VAL A 1 179 ? -16.312 8.734 24.984 1 98.81 179 VAL A O 1
ATOM 1361 N N . ARG A 1 180 ? -15.562 10.258 26.438 1 98.38 180 ARG A N 1
ATOM 1362 C CA . ARG A 1 180 ? -16.391 9.773 27.547 1 98.38 180 ARG A CA 1
ATOM 1363 C C . ARG A 1 180 ? -17.875 9.875 27.203 1 98.38 180 ARG A C 1
ATOM 1365 O O . ARG A 1 180 ? -18.688 9.102 27.703 1 98.38 180 ARG A O 1
ATOM 1372 N N . GLN A 1 181 ? -18.156 10.789 26.359 1 98.5 181 GLN A N 1
ATOM 1373 C CA . GLN A 1 181 ? -19.562 11.055 26.031 1 98.5 181 GLN A CA 1
ATOM 1374 C C . GLN A 1 181 ? -19.984 10.344 24.75 1 98.5 181 GLN A C 1
ATOM 1376 O O . GLN A 1 181 ? -21.156 10.32 24.406 1 98.5 181 GLN A O 1
ATOM 1381 N N . VAL A 1 182 ? -19.047 9.812 24.016 1 98.56 182 VAL A N 1
ATOM 1382 C CA . VAL A 1 182 ? -19.312 9.102 22.766 1 98.56 182 VAL A CA 1
ATOM 1383 C C . VAL A 1 182 ? -19.797 7.688 23.078 1 98.56 182 VAL A C 1
ATOM 1385 O O . VAL A 1 182 ? -19.234 7.008 23.938 1 98.56 182 VAL A O 1
ATOM 1388 N N . PRO A 1 183 ? -20.844 7.211 22.391 1 98.06 183 PRO A N 1
ATOM 1389 C CA . PRO A 1 183 ? -21.266 5.828 22.578 1 98.06 183 PRO A CA 1
ATOM 1390 C C . PRO A 1 183 ? -20.141 4.824 22.406 1 98.06 183 PRO A C 1
ATOM 1392 O O . PRO A 1 183 ? -19.281 5 21.516 1 98.06 183 PRO A O 1
ATOM 1395 N N . LYS A 1 184 ? -20.219 3.766 23.094 1 95.88 184 LYS A N 1
ATOM 1396 C CA . LYS A 1 184 ? -19.141 2.795 23.156 1 95.88 184 LYS A CA 1
ATOM 1397 C C . LYS A 1 184 ? -18.953 2.09 21.812 1 95.88 184 LYS A C 1
ATOM 1399 O O . LYS A 1 184 ? -17.875 1.597 21.5 1 95.88 184 LYS A O 1
ATOM 1404 N N . ASP A 1 185 ? -19.953 2.07 21.047 1 95.56 185 ASP A N 1
ATOM 1405 C CA . ASP A 1 185 ? -19.891 1.365 19.766 1 95.56 185 ASP A CA 1
ATOM 1406 C C . ASP A 1 185 ? -19.391 2.283 18.656 1 95.56 185 ASP A C 1
ATOM 1408 O O . ASP A 1 185 ? -19.156 1.835 17.531 1 95.56 185 ASP A O 1
ATOM 1412 N N . THR A 1 186 ? -19.266 3.557 18.922 1 98.38 186 THR A N 1
ATOM 1413 C CA . THR A 1 186 ? -18.672 4.512 18 1 98.38 186 THR A CA 1
ATOM 1414 C C . THR A 1 186 ? -17.156 4.559 18.156 1 98.38 186 THR A C 1
ATOM 1416 O O . THR A 1 186 ? -16.656 4.809 19.25 1 98.38 186 THR A O 1
ATOM 1419 N N . LEU A 1 187 ? -16.438 4.254 17.109 1 98.75 187 LEU A N 1
ATOM 1420 C CA . LEU A 1 187 ? -14.977 4.273 17.141 1 98.75 187 LEU A CA 1
ATOM 1421 C C . LEU A 1 187 ? -14.453 5.699 17.016 1 98.75 187 LEU A C 1
ATOM 1423 O O . LEU A 1 187 ? -14.992 6.5 16.25 1 98.75 187 LEU A O 1
ATOM 1427 N N . VAL A 1 188 ? -13.453 6.051 17.797 1 98.94 188 VAL A N 1
ATOM 1428 C CA . VAL A 1 188 ? -12.797 7.348 17.719 1 98.94 188 VAL A CA 1
ATOM 1429 C C . VAL A 1 188 ? -11.328 7.164 17.328 1 98.94 188 VAL A C 1
ATOM 1431 O O . VAL A 1 188 ? -10.539 6.598 18.094 1 98.94 188 VAL A O 1
ATOM 1434 N N . PHE A 1 189 ? -10.969 7.637 16.172 1 98.88 189 PHE A N 1
ATOM 1435 C CA . PHE A 1 189 ? -9.602 7.566 15.672 1 98.88 189 PHE A CA 1
ATOM 1436 C C . PHE A 1 189 ? -8.922 8.93 15.75 1 98.88 189 PHE A C 1
ATOM 1438 O O . PHE A 1 189 ? -9.406 9.898 15.156 1 98.88 189 PHE A O 1
ATOM 1445 N N . ILE A 1 190 ? -7.859 9.008 16.453 1 98.94 190 ILE A N 1
ATOM 1446 C CA . ILE A 1 190 ? -7.102 10.234 16.656 1 98.94 190 ILE A CA 1
ATOM 1447 C C . ILE A 1 190 ? -5.816 10.188 15.82 1 98.94 190 ILE A C 1
ATOM 1449 O O . ILE A 1 190 ? -4.938 9.359 16.078 1 98.94 190 ILE A O 1
ATOM 1453 N N . ASP A 1 191 ? -5.703 11.016 14.844 1 98.88 191 ASP A N 1
ATOM 1454 C CA . ASP A 1 191 ? -4.57 11.109 13.93 1 98.88 191 ASP A CA 1
ATOM 1455 C C . ASP A 1 191 ? -3.516 12.078 14.453 1 98.88 191 ASP A C 1
ATOM 1457 O O . ASP A 1 191 ? -3.721 13.297 14.43 1 98.88 191 ASP A O 1
ATOM 1461 N N . GLU A 1 192 ? -2.402 11.555 14.844 1 98.88 192 GLU A N 1
ATOM 1462 C CA . GLU A 1 192 ? -1.327 12.336 15.445 1 98.88 192 GLU A CA 1
ATOM 1463 C C . GLU A 1 192 ? -0.156 12.492 14.477 1 98.88 192 GLU A C 1
ATOM 1465 O O . GLU A 1 192 ? 1.003 12.508 14.898 1 98.88 192 GLU A O 1
ATOM 1470 N N . ALA A 1 193 ? -0.436 12.617 13.18 1 98.75 193 ALA A N 1
ATOM 1471 C CA . ALA A 1 193 ? 0.577 12.703 12.133 1 98.75 193 ALA A CA 1
ATOM 1472 C C . ALA A 1 193 ? 1.574 13.82 12.422 1 98.75 193 ALA A C 1
ATOM 1474 O O . ALA A 1 193 ? 2.748 13.727 12.055 1 98.75 193 ALA A O 1
ATOM 1475 N N . TYR A 1 194 ? 1.163 14.875 13.156 1 98.81 194 TYR A N 1
ATOM 1476 C CA . TYR A 1 194 ? 1.995 16.078 13.281 1 98.81 194 TYR A CA 1
ATOM 1477 C C . TYR A 1 194 ? 2.436 16.281 14.719 1 98.81 194 TYR A C 1
ATOM 1479 O O . TYR A 1 194 ? 3.041 17.312 15.047 1 98.81 194 TYR A O 1
ATOM 1487 N N . LEU A 1 195 ? 2.203 15.328 15.539 1 98.56 195 LEU A N 1
ATOM 1488 C CA . LEU A 1 195 ? 2.352 15.5 16.984 1 98.56 195 LEU A CA 1
ATOM 1489 C C . LEU A 1 195 ? 3.801 15.805 17.344 1 98.56 195 LEU A C 1
ATOM 1491 O O . LEU A 1 195 ? 4.062 16.516 18.328 1 98.56 195 LEU A O 1
ATOM 1495 N N . ASP A 1 196 ? 4.742 15.32 16.578 1 98.38 196 ASP A N 1
ATOM 1496 C CA . ASP A 1 196 ? 6.16 15.492 16.875 1 98.38 196 ASP A CA 1
ATOM 1497 C C . ASP A 1 196 ? 6.547 16.969 16.844 1 98.38 196 ASP A C 1
ATOM 1499 O O . ASP A 1 196 ? 7.582 17.359 17.391 1 98.38 196 ASP A O 1
ATOM 1503 N N . PHE A 1 197 ? 5.746 17.766 16.25 1 98.69 197 PHE A N 1
ATOM 1504 C CA . PHE A 1 197 ? 6.062 19.188 16.109 1 98.69 197 PHE A CA 1
ATOM 1505 C C . PHE A 1 197 ? 5.453 19.984 17.25 1 98.69 197 PHE A C 1
ATOM 1507 O O . PHE A 1 197 ? 5.711 21.188 17.375 1 98.69 197 PHE A O 1
ATOM 1514 N N . ALA A 1 198 ? 4.57 19.375 18.047 1 98.5 198 ALA A N 1
ATOM 1515 C CA . ALA A 1 198 ? 3.979 20.078 19.172 1 98.5 198 ALA A CA 1
ATOM 1516 C C . ALA A 1 198 ? 5.051 20.516 20.172 1 98.5 198 ALA A C 1
ATOM 1518 O O . ALA A 1 198 ? 6.129 19.922 20.234 1 98.5 198 ALA A O 1
ATOM 1519 N N . ASP A 1 199 ? 4.777 21.5 20.953 1 96.88 199 ASP A N 1
ATOM 1520 C CA . ASP A 1 199 ? 5.719 22.031 21.938 1 96.88 199 ASP A CA 1
ATOM 1521 C C . ASP A 1 199 ? 6.113 20.969 22.953 1 96.88 199 ASP A C 1
ATOM 1523 O O . ASP A 1 199 ? 7.262 20.906 23.391 1 96.88 199 ASP A O 1
ATOM 1527 N N . ASP A 1 200 ? 5.168 20.125 23.328 1 96.75 200 ASP A N 1
ATOM 1528 C CA . ASP A 1 200 ? 5.391 19.016 24.25 1 96.75 200 ASP A CA 1
ATOM 1529 C C . ASP A 1 200 ? 4.645 17.766 23.781 1 96.75 200 ASP A C 1
ATOM 1531 O O . ASP A 1 200 ? 3.594 17.422 24.328 1 96.75 200 ASP A O 1
ATOM 1535 N N . PRO A 1 201 ? 5.277 17.047 22.875 1 97.12 201 PRO A N 1
ATOM 1536 C CA . PRO A 1 201 ? 4.586 15.883 22.312 1 97.12 201 PRO A CA 1
ATOM 1537 C C . PRO A 1 201 ? 4.211 14.844 23.375 1 97.12 201 PRO A C 1
ATOM 1539 O O . PRO A 1 201 ? 3.154 14.211 23.281 1 97.12 201 PRO A O 1
ATOM 1542 N N . ALA A 1 202 ? 5.02 14.664 24.344 1 95.88 202 ALA A N 1
ATOM 1543 C CA . ALA A 1 202 ? 4.785 13.656 25.375 1 95.88 202 ALA A CA 1
ATOM 1544 C C . ALA A 1 202 ? 3.506 13.953 26.156 1 95.88 202 ALA A C 1
ATOM 1546 O O . ALA A 1 202 ? 2.779 13.031 26.547 1 95.88 202 ALA A O 1
ATOM 1547 N N . LYS A 1 203 ? 3.184 15.211 26.312 1 97.12 203 LYS A N 1
ATOM 1548 C CA . LYS A 1 203 ? 1.996 15.609 27.062 1 97.12 203 LYS A CA 1
ATOM 1549 C C . LYS A 1 203 ? 0.787 15.758 26.141 1 97.12 203 LYS A C 1
ATOM 1551 O O . LYS A 1 203 ? -0.354 15.781 26.609 1 97.12 203 LYS A O 1
ATOM 1556 N N . ALA A 1 204 ? 1.102 15.812 24.906 1 98.31 204 ALA A N 1
ATOM 1557 C CA . ALA A 1 204 ? 0.038 16.125 23.953 1 98.31 204 ALA A CA 1
ATOM 1558 C C . ALA A 1 204 ? -0.564 14.844 23.375 1 98.31 204 ALA A C 1
ATOM 1560 O O . ALA A 1 204 ? -1.644 14.875 22.781 1 98.31 204 ALA A O 1
ATOM 1561 N N . THR A 1 205 ? 0.078 13.703 23.5 1 98.62 205 THR A N 1
ATOM 1562 C CA . THR A 1 205 ? -0.36 12.477 22.859 1 98.62 205 THR A CA 1
ATOM 1563 C C . THR A 1 205 ? -1.592 11.906 23.547 1 98.62 205 THR A C 1
ATOM 1565 O O . THR A 1 205 ? -1.75 12.055 24.766 1 98.62 205 THR A O 1
ATOM 1568 N N . CYS A 1 206 ? -2.441 11.281 22.797 1 98.75 206 CYS A N 1
ATOM 1569 C CA . CYS A 1 206 ? -3.635 10.602 23.297 1 98.75 206 CYS A CA 1
ATOM 1570 C C . CYS A 1 206 ? -3.41 9.094 23.391 1 98.75 206 CYS A C 1
ATOM 1572 O O . CYS A 1 206 ? -4.355 8.336 23.578 1 98.75 206 CYS A O 1
ATOM 1574 N N . LEU A 1 207 ? -2.184 8.609 23.25 1 98.38 207 LEU A N 1
ATOM 1575 C CA . LEU A 1 207 ? -1.841 7.195 23.297 1 98.38 207 LEU A CA 1
ATOM 1576 C C . LEU A 1 207 ? -2.355 6.555 24.578 1 98.38 207 LEU A C 1
ATOM 1578 O O . LEU A 1 207 ? -2.85 5.426 24.562 1 98.38 207 LEU A O 1
ATOM 1582 N N . PRO A 1 208 ? -2.322 7.27 25.734 1 98.06 208 PRO A N 1
ATOM 1583 C CA . PRO A 1 208 ? -2.824 6.656 26.969 1 98.06 208 PRO A CA 1
ATOM 1584 C C . PRO A 1 208 ? -4.309 6.312 26.891 1 98.06 208 PRO A C 1
ATOM 1586 O O . PRO A 1 208 ? -4.773 5.402 27.594 1 98.06 208 PRO A O 1
ATOM 1589 N N . LEU A 1 209 ? -5.086 6.996 26.062 1 98.44 209 LEU A N 1
ATOM 1590 C CA . LEU A 1 209 ? -6.52 6.754 25.938 1 98.44 209 LEU A CA 1
ATOM 1591 C C . LEU A 1 209 ? -6.789 5.379 25.344 1 98.44 209 LEU A C 1
ATOM 1593 O O . LEU A 1 209 ? -7.836 4.777 25.594 1 98.44 209 LEU A O 1
ATOM 1597 N N . VAL A 1 210 ? -5.848 4.82 24.516 1 98.31 210 VAL A N 1
ATOM 1598 C CA . VAL A 1 210 ? -6.016 3.516 23.875 1 98.31 210 VAL A CA 1
ATOM 1599 C C . VAL A 1 210 ? -6.039 2.422 24.953 1 98.31 210 VAL A C 1
ATOM 1601 O O . VAL A 1 210 ? -6.699 1.396 24.781 1 98.31 210 VAL A O 1
ATOM 1604 N N . LYS A 1 211 ? -5.395 2.637 26.016 1 95.75 211 LYS A N 1
ATOM 1605 C CA . LYS A 1 211 ? -5.367 1.68 27.125 1 95.75 211 LYS A CA 1
ATOM 1606 C C . LYS A 1 211 ? -6.648 1.749 27.953 1 95.75 211 LYS A C 1
ATOM 1608 O O . LYS A 1 211 ? -7.059 0.756 28.547 1 95.75 211 LYS A O 1
ATOM 1613 N N . ARG A 1 212 ? -7.297 2.873 27.906 1 96.94 212 ARG A N 1
ATOM 1614 C CA . ARG A 1 212 ? -8.422 3.107 28.797 1 96.94 212 ARG A CA 1
ATOM 1615 C C . ARG A 1 212 ? -9.75 2.877 28.094 1 96.94 212 ARG A C 1
ATOM 1617 O O . ARG A 1 212 ? -10.758 2.576 28.719 1 96.94 212 ARG A O 1
ATOM 1624 N N . TYR A 1 213 ? -9.766 3.033 26.797 1 98.19 213 TYR A N 1
ATOM 1625 C CA . TYR A 1 213 ? -11 2.938 26.031 1 98.19 213 TYR A CA 1
ATOM 1626 C C . TYR A 1 213 ? -10.867 1.909 24.922 1 98.19 213 TYR A C 1
ATOM 1628 O O . TYR A 1 213 ? -9.898 1.927 24.156 1 98.19 213 TYR A O 1
ATOM 1636 N N . GLN A 1 214 ? -11.859 1.087 24.734 1 97.88 214 GLN A N 1
ATOM 1637 C CA . GLN A 1 214 ? -11.805 -0.006 23.766 1 97.88 214 GLN A CA 1
ATOM 1638 C C . GLN A 1 214 ? -12.25 0.46 22.375 1 97.88 214 GLN A C 1
ATOM 1640 O O . GLN A 1 214 ? -12.164 -0.294 21.406 1 97.88 214 GLN A O 1
ATOM 1645 N N . ASN A 1 215 ? -12.695 1.716 22.297 1 98.31 215 ASN A N 1
ATOM 1646 C CA . ASN A 1 215 ? -13.148 2.242 21.016 1 98.31 215 ASN A CA 1
ATOM 1647 C C . ASN A 1 215 ? -12.273 3.398 20.531 1 98.31 215 ASN A C 1
ATOM 1649 O O . ASN A 1 215 ? -12.695 4.199 19.703 1 98.31 215 ASN A O 1
ATOM 1653 N N . VAL A 1 216 ? -11.023 3.539 21.109 1 98.81 216 VAL A N 1
ATOM 1654 C CA . VAL A 1 216 ? -10.125 4.629 20.734 1 98.81 216 VAL A CA 1
ATOM 1655 C C . VAL A 1 216 ? -8.867 4.066 20.094 1 98.81 216 VAL A C 1
ATOM 1657 O O . VAL A 1 216 ? -8.32 3.061 20.547 1 98.81 216 VAL A O 1
ATOM 1660 N N . ALA A 1 217 ? -8.414 4.652 19.016 1 98.88 217 ALA A N 1
ATOM 1661 C CA . ALA A 1 217 ? -7.152 4.34 18.359 1 98.88 217 ALA A CA 1
ATOM 1662 C C . ALA A 1 217 ? -6.367 5.613 18.047 1 98.88 217 ALA A C 1
ATOM 1664 O O . ALA A 1 217 ? -6.945 6.695 17.938 1 98.88 217 ALA A O 1
ATOM 1665 N N . VAL A 1 218 ? -5.07 5.48 17.938 1 98.94 218 VAL A N 1
ATOM 1666 C CA . VAL A 1 218 ? -4.176 6.594 17.641 1 98.94 218 VAL A CA 1
ATOM 1667 C C . VAL A 1 218 ? -3.322 6.246 16.422 1 98.94 218 VAL A C 1
ATOM 1669 O O . VAL A 1 218 ? -2.832 5.121 16.297 1 98.94 218 VAL A O 1
ATOM 1672 N N . LEU A 1 219 ? -3.217 7.16 15.492 1 98.88 219 LEU A N 1
ATOM 1673 C CA . LEU A 1 219 ? -2.42 6.984 14.281 1 98.88 219 LEU A CA 1
ATOM 1674 C C . LEU A 1 219 ? -1.156 7.836 14.336 1 98.88 219 LEU A C 1
ATOM 1676 O O . LEU A 1 219 ? -1.191 8.977 14.789 1 98.88 219 LEU A O 1
ATOM 1680 N N . ARG A 1 220 ? -0.066 7.316 13.812 1 98.69 220 ARG A N 1
ATOM 1681 C CA . ARG A 1 220 ? 1.208 8.016 13.672 1 98.69 220 ARG A CA 1
ATOM 1682 C C . ARG A 1 220 ? 1.863 7.695 12.328 1 98.69 220 ARG A C 1
ATOM 1684 O O . ARG A 1 220 ? 1.55 6.676 11.711 1 98.69 220 ARG A O 1
ATOM 1691 N N . THR A 1 221 ? 2.713 8.57 11.875 1 98.56 221 THR A N 1
ATOM 1692 C CA . THR A 1 221 ? 3.385 8.391 10.594 1 98.56 221 THR A CA 1
ATOM 1693 C C . THR A 1 221 ? 4.848 8.812 10.688 1 98.56 221 THR A C 1
ATOM 1695 O O . THR A 1 221 ? 5.23 9.562 11.586 1 98.56 221 THR A O 1
ATOM 1698 N N . LEU A 1 222 ? 5.625 8.336 9.812 1 98.75 222 LEU A N 1
ATOM 1699 C CA . LEU A 1 222 ? 7.02 8.758 9.711 1 98.75 222 LEU A CA 1
ATOM 1700 C C . LEU A 1 222 ? 7.223 9.703 8.531 1 98.75 222 LEU A C 1
ATOM 1702 O O . LEU A 1 222 ? 8.359 10.07 8.219 1 98.75 222 LEU A O 1
ATOM 1706 N N . SER A 1 223 ? 6.188 10.148 7.934 1 98.25 223 SER A N 1
ATOM 1707 C CA . SER A 1 223 ? 6.227 10.938 6.707 1 98.25 223 SER A CA 1
ATOM 1708 C C . SER A 1 223 ? 6.648 12.383 6.988 1 98.25 223 SER A C 1
ATOM 1710 O O . SER A 1 223 ? 7.125 13.078 6.094 1 98.25 223 SER A O 1
ATOM 1712 N N . LYS A 1 224 ? 6.426 12.844 8.234 1 98.5 224 LYS A N 1
ATOM 1713 C CA . LYS A 1 224 ? 6.555 14.266 8.523 1 98.5 224 LYS A CA 1
ATOM 1714 C C . LYS A 1 224 ? 7.852 14.562 9.273 1 98.5 224 LYS A C 1
ATOM 1716 O O . LYS A 1 224 ? 8.93 14.594 8.672 1 98.5 224 LYS A O 1
ATOM 1721 N N . ALA A 1 225 ? 7.863 14.453 10.578 1 98.5 225 ALA A N 1
ATOM 1722 C CA . ALA A 1 225 ? 9.023 14.836 11.375 1 98.5 225 ALA A CA 1
ATOM 1723 C C . ALA A 1 225 ? 10.227 13.953 11.055 1 98.5 225 ALA A C 1
ATOM 1725 O O . ALA A 1 225 ? 11.367 14.414 11.102 1 98.5 225 ALA A O 1
ATOM 1726 N N . TYR A 1 226 ? 10 12.734 10.648 1 98.69 226 TYR A N 1
ATOM 1727 C CA . TYR A 1 226 ? 11.078 11.773 10.406 1 98.69 226 TYR A CA 1
ATOM 1728 C C . TYR A 1 226 ? 11.633 11.922 8.992 1 98.69 226 TYR A C 1
ATOM 1730 O O . TYR A 1 226 ? 12.672 11.344 8.664 1 98.69 226 TYR A O 1
ATOM 1738 N N . GLY A 1 227 ? 10.93 12.672 8.156 1 98.31 227 GLY A N 1
ATOM 1739 C CA . GLY A 1 227 ? 11.414 12.906 6.805 1 98.31 227 GLY A CA 1
ATOM 1740 C C . GLY A 1 227 ? 11.328 11.672 5.918 1 98.31 227 GLY A C 1
ATOM 1741 O O . GLY A 1 227 ? 12.234 11.406 5.129 1 98.31 227 GLY A O 1
ATOM 1742 N N . LEU A 1 228 ? 10.273 10.93 6.055 1 98.56 228 LEU A N 1
ATOM 1743 C CA . LEU A 1 228 ? 10.141 9.695 5.277 1 98.56 228 LEU A CA 1
ATOM 1744 C C . LEU A 1 228 ? 8.859 9.711 4.453 1 98.56 228 LEU A C 1
ATOM 1746 O O . LEU A 1 228 ? 8.211 8.68 4.293 1 98.56 228 LEU A O 1
ATOM 1750 N N . ALA A 1 229 ? 8.477 10.891 3.953 1 97.88 229 ALA A N 1
ATOM 1751 C CA . ALA A 1 229 ? 7.27 11.008 3.135 1 97.88 229 ALA A CA 1
ATOM 1752 C C . ALA A 1 229 ? 7.312 10.031 1.959 1 97.88 229 ALA A C 1
ATOM 1754 O O . ALA A 1 229 ? 6.281 9.477 1.564 1 97.88 229 ALA A O 1
ATOM 1755 N N . ASN A 1 230 ? 8.492 9.773 1.433 1 97.5 230 ASN A N 1
ATOM 1756 C CA . ASN A 1 230 ? 8.633 8.93 0.247 1 97.5 230 ASN A CA 1
ATOM 1757 C C . ASN A 1 230 ? 8.648 7.449 0.609 1 97.5 230 ASN A C 1
ATOM 1759 O O . ASN A 1 230 ? 8.445 6.594 -0.253 1 97.5 230 ASN A O 1
ATOM 1763 N N . VAL A 1 231 ? 8.938 7.086 1.823 1 97.56 231 VAL A N 1
ATOM 1764 C CA . VAL A 1 231 ? 9.109 5.699 2.238 1 97.56 231 VAL A CA 1
ATOM 1765 C C . VAL A 1 231 ? 7.742 5.082 2.541 1 97.56 231 VAL A C 1
ATOM 1767 O O . VAL A 1 231 ? 7.578 3.861 2.467 1 97.56 231 VAL A O 1
ATOM 1770 N N . ARG A 1 232 ? 6.785 5.926 2.924 1 97.62 232 ARG A N 1
ATOM 1771 C CA . ARG A 1 232 ? 5.383 5.566 3.092 1 97.62 232 ARG A CA 1
ATOM 1772 C C . ARG A 1 232 ? 5.203 4.586 4.246 1 97.62 232 ARG A C 1
ATOM 1774 O O . ARG A 1 232 ? 4.723 3.465 4.043 1 97.62 232 ARG A O 1
ATOM 1781 N N . VAL A 1 233 ? 5.484 4.961 5.453 1 98.69 233 VAL A N 1
ATOM 1782 C CA . VAL A 1 233 ? 5.262 4.113 6.617 1 98.69 233 VAL A CA 1
ATOM 1783 C C . VAL A 1 233 ? 4.441 4.867 7.66 1 98.69 233 VAL A C 1
ATOM 1785 O O . VAL A 1 233 ? 4.797 5.98 8.055 1 98.69 233 VAL A O 1
ATOM 1788 N N . GLY A 1 234 ? 3.361 4.348 8.055 1 98.62 234 GLY A N 1
ATOM 1789 C CA . GLY A 1 234 ? 2.521 4.773 9.164 1 98.62 234 GLY A CA 1
ATOM 1790 C C . GLY A 1 234 ? 1.963 3.615 9.961 1 98.62 234 GLY A C 1
ATOM 1791 O O . GLY A 1 234 ? 2.109 2.455 9.57 1 98.62 234 GLY A O 1
ATOM 1792 N N . PHE A 1 235 ? 1.404 3.922 11.117 1 98.81 235 PHE A N 1
ATOM 1793 C CA . PHE A 1 235 ? 0.838 2.836 11.906 1 98.81 235 PHE A CA 1
ATOM 1794 C C . PHE A 1 235 ? -0.266 3.354 12.82 1 98.81 235 PHE A C 1
ATOM 1796 O O . PHE A 1 235 ? -0.369 4.559 13.062 1 98.81 235 PHE A O 1
ATOM 1803 N N . ALA A 1 236 ? -1.086 2.475 13.25 1 98.88 236 ALA A N 1
ATOM 1804 C CA . ALA A 1 236 ? -2.109 2.727 14.266 1 98.88 236 ALA A CA 1
ATOM 1805 C C . ALA A 1 236 ? -1.857 1.894 15.516 1 98.88 236 ALA A C 1
ATOM 1807 O O . ALA A 1 236 ? -1.39 0.756 15.43 1 98.88 236 ALA A O 1
ATOM 1808 N N . VAL A 1 237 ? -2.029 2.49 16.609 1 98.88 237 VAL A N 1
ATOM 1809 C CA . VAL A 1 237 ? -2.148 1.797 17.891 1 98.88 237 VAL A CA 1
ATOM 1810 C C . VAL A 1 237 ? -3.619 1.687 18.281 1 98.88 237 VAL A C 1
ATOM 1812 O O . VAL A 1 237 ? -4.309 2.699 18.438 1 98.88 237 VAL A O 1
ATOM 1815 N N . MET A 1 238 ? -4.121 0.546 18.438 1 98.44 238 MET A N 1
ATOM 1816 C CA . MET A 1 238 ? -5.543 0.331 18.688 1 98.44 238 MET A CA 1
ATOM 1817 C C . MET A 1 238 ? -5.758 -0.855 19.625 1 98.44 238 MET A C 1
ATOM 1819 O O . MET A 1 238 ? -4.832 -1.627 19.875 1 98.44 238 MET A O 1
ATOM 1823 N N . PRO A 1 239 ? -6.996 -1.021 20.219 1 98.06 239 PRO A N 1
ATOM 1824 C CA . PRO A 1 239 ? -7.305 -2.24 20.969 1 98.06 239 PRO A CA 1
ATOM 1825 C C . PRO A 1 239 ? -7.098 -3.51 20.156 1 98.06 239 PRO A C 1
ATOM 1827 O O . PRO A 1 239 ? -7.359 -3.514 18.938 1 98.06 239 PRO A O 1
ATOM 1830 N N . VAL A 1 240 ? -6.668 -4.551 20.812 1 97.38 240 VAL A N 1
ATOM 1831 C CA . VAL A 1 240 ? -6.25 -5.793 20.172 1 97.38 240 VAL A CA 1
ATOM 1832 C C . VAL A 1 240 ? -7.371 -6.316 19.281 1 97.38 240 VAL A C 1
ATOM 1834 O O . VAL A 1 240 ? -7.117 -6.766 18.156 1 97.38 240 VAL A O 1
ATOM 1837 N N . ALA A 1 241 ? -8.586 -6.23 19.734 1 95.5 241 ALA A N 1
ATOM 1838 C CA . ALA A 1 241 ? -9.719 -6.758 18.984 1 95.5 241 ALA A CA 1
ATOM 1839 C C . ALA A 1 241 ? -9.906 -6.004 17.672 1 95.5 241 ALA A C 1
ATOM 1841 O O . ALA A 1 241 ? -10.211 -6.609 16.641 1 95.5 241 ALA A O 1
ATOM 1842 N N . LEU A 1 242 ? -9.75 -4.695 17.688 1 96.44 242 LEU A N 1
ATOM 1843 C CA . LEU A 1 242 ? -9.875 -3.883 16.484 1 96.44 242 LEU A CA 1
ATOM 1844 C C . LEU A 1 242 ? -8.711 -4.129 15.539 1 96.44 242 LEU A C 1
ATOM 1846 O O . LEU A 1 242 ? -8.898 -4.227 14.32 1 96.44 242 LEU A O 1
ATOM 1850 N N . ALA A 1 243 ? -7.473 -4.203 16.141 1 96.94 243 ALA A N 1
ATOM 1851 C CA . ALA A 1 243 ? -6.281 -4.473 15.336 1 96.94 243 ALA A CA 1
ATOM 1852 C C . ALA A 1 243 ? -6.422 -5.793 14.578 1 96.94 243 ALA A C 1
ATOM 1854 O O . ALA A 1 243 ? -6.027 -5.891 13.414 1 96.94 243 ALA A O 1
ATOM 1855 N N . ALA A 1 244 ? -6.984 -6.758 15.242 1 94.25 244 ALA A N 1
ATOM 1856 C CA . ALA A 1 244 ? -7.152 -8.078 14.641 1 94.25 244 ALA A CA 1
ATOM 1857 C C . ALA A 1 244 ? -8.047 -8.008 13.406 1 94.25 244 ALA A C 1
ATOM 1859 O O . ALA A 1 244 ? -7.82 -8.727 12.422 1 94.25 244 ALA A O 1
ATOM 1860 N N . ILE A 1 245 ? -9.039 -7.168 13.422 1 95 245 ILE A N 1
ATOM 1861 C CA . ILE A 1 245 ? -9.945 -7 12.289 1 95 245 ILE A CA 1
ATOM 1862 C C . ILE A 1 245 ? -9.18 -6.426 11.094 1 95 245 ILE A C 1
ATOM 1864 O O . ILE A 1 245 ? -9.297 -6.926 9.977 1 95 245 ILE A O 1
ATOM 1868 N N . LEU A 1 246 ? -8.383 -5.395 11.359 1 96 246 LEU A N 1
ATOM 1869 C CA . LEU A 1 246 ? -7.625 -4.785 10.273 1 96 246 LEU A CA 1
ATOM 1870 C C . LEU A 1 246 ? -6.582 -5.754 9.727 1 96 246 LEU A C 1
ATOM 1872 O O . LEU A 1 246 ? -6.324 -5.785 8.523 1 96 246 LEU A O 1
ATOM 1876 N N . GLN A 1 247 ? -5.988 -6.555 10.586 1 93.5 247 GLN A N 1
ATOM 1877 C CA . GLN A 1 247 ? -4.969 -7.512 10.172 1 93.5 247 GLN A CA 1
ATOM 1878 C C . GLN A 1 247 ? -5.555 -8.562 9.227 1 93.5 247 GLN A C 1
ATOM 1880 O O . GLN A 1 247 ? -4.859 -9.07 8.344 1 93.5 247 GLN A O 1
ATOM 1885 N N . LYS A 1 248 ? -6.805 -8.859 9.367 1 91 248 LYS A N 1
ATOM 1886 C CA . LYS A 1 248 ? -7.465 -9.859 8.539 1 91 248 LYS A CA 1
ATOM 1887 C C . LYS A 1 248 ? -7.57 -9.398 7.09 1 91 248 LYS A C 1
ATOM 1889 O O . LYS A 1 248 ? -7.559 -10.211 6.168 1 91 248 LYS A O 1
ATOM 1894 N N . ILE A 1 249 ? -7.59 -8.07 6.898 1 92.31 249 ILE A N 1
ATOM 1895 C CA . ILE A 1 249 ? -7.891 -7.613 5.547 1 92.31 249 ILE A CA 1
ATOM 1896 C C . ILE A 1 249 ? -6.699 -6.84 4.988 1 92.31 249 ILE A C 1
ATOM 1898 O O . ILE A 1 249 ? -6.672 -6.508 3.799 1 92.31 249 ILE A O 1
ATOM 1902 N N . ARG A 1 250 ? -5.746 -6.57 5.867 1 93.44 250 ARG A N 1
ATOM 1903 C CA . ARG A 1 250 ? -4.516 -5.945 5.395 1 93.44 250 ARG A CA 1
ATOM 1904 C C . ARG A 1 250 ? -3.77 -6.859 4.43 1 93.44 250 ARG A C 1
ATOM 1906 O O . ARG A 1 250 ? -3.717 -8.078 4.637 1 93.44 250 ARG A O 1
ATOM 1913 N N . LEU A 1 251 ? -3.18 -6.262 3.41 1 92.44 251 LEU A N 1
ATOM 1914 C CA . LEU A 1 251 ? -2.359 -7.059 2.502 1 92.44 251 LEU A CA 1
ATOM 1915 C C . LEU A 1 251 ? -1.155 -7.645 3.23 1 92.44 251 LEU A C 1
ATOM 1917 O O . LEU A 1 251 ? -0.518 -6.961 4.035 1 92.44 251 LEU A O 1
ATOM 1921 N N . PRO A 1 252 ? -0.77 -8.844 2.975 1 87.75 252 PRO A N 1
ATOM 1922 C CA . PRO A 1 252 ? 0.284 -9.531 3.729 1 87.75 252 PRO A CA 1
ATOM 1923 C C . PRO A 1 252 ? 1.648 -8.859 3.572 1 87.75 252 PRO A C 1
ATOM 1925 O O . PRO A 1 252 ? 2.451 -8.867 4.508 1 87.75 252 PRO A O 1
ATOM 1928 N N . TYR A 1 253 ? 1.938 -8.281 2.414 1 93.81 253 TYR A N 1
ATOM 1929 C CA . TYR A 1 253 ? 3.256 -7.738 2.111 1 93.81 253 TYR A CA 1
ATOM 1930 C C . TYR A 1 253 ? 3.156 -6.273 1.691 1 93.81 253 TYR A C 1
ATOM 1932 O O . TYR A 1 253 ? 3.797 -5.855 0.726 1 93.81 253 TYR A O 1
ATOM 1940 N N . ASN A 1 254 ? 2.336 -5.551 2.496 1 95.56 254 ASN A N 1
ATOM 1941 C CA . ASN A 1 254 ? 2.119 -4.164 2.096 1 95.56 254 ASN A CA 1
ATOM 1942 C C . ASN A 1 254 ? 3.379 -3.322 2.285 1 95.56 254 ASN A C 1
ATOM 1944 O O . ASN A 1 254 ? 3.658 -2.428 1.486 1 95.56 254 ASN A O 1
ATOM 1948 N N . LEU A 1 255 ? 4.18 -3.611 3.326 1 97.31 255 LEU A N 1
ATOM 1949 C CA . LEU A 1 255 ? 5.445 -2.91 3.498 1 97.31 255 LEU A CA 1
ATOM 1950 C C . LEU A 1 255 ? 6.613 -3.77 3.02 1 97.31 255 LEU A C 1
ATOM 1952 O O . LEU A 1 255 ? 6.844 -4.859 3.545 1 97.31 255 LEU A O 1
ATOM 1956 N N . ASN A 1 256 ? 7.309 -3.252 2.045 1 97.19 256 ASN A N 1
ATOM 1957 C CA . ASN A 1 256 ? 8.492 -3.982 1.612 1 97.19 256 ASN A CA 1
ATOM 1958 C C . ASN A 1 256 ? 9.641 -3.84 2.613 1 97.19 256 ASN A C 1
ATOM 1960 O O . ASN A 1 256 ? 9.539 -3.061 3.564 1 97.19 256 ASN A O 1
ATOM 1964 N N . THR A 1 257 ? 10.648 -4.605 2.445 1 97.12 257 THR A N 1
ATOM 1965 C CA . THR A 1 257 ? 11.766 -4.648 3.391 1 97.12 257 THR A CA 1
ATOM 1966 C C . THR A 1 257 ? 12.461 -3.293 3.467 1 97.12 257 THR A C 1
ATOM 1968 O O . THR A 1 257 ? 12.867 -2.857 4.547 1 97.12 257 THR A O 1
ATOM 1971 N N . LEU A 1 258 ? 12.617 -2.592 2.371 1 97.5 258 LEU A N 1
ATOM 1972 C CA . LEU A 1 258 ? 13.289 -1.3 2.369 1 97.5 258 LEU A CA 1
ATOM 1973 C C . LEU A 1 258 ? 12.539 -0.289 3.225 1 97.5 258 LEU A C 1
ATOM 1975 O O . LEU A 1 258 ? 13.148 0.484 3.965 1 97.5 258 LEU A O 1
ATOM 1979 N N . ALA A 1 259 ? 11.227 -0.305 3.127 1 98.12 259 ALA A N 1
ATOM 1980 C CA . ALA A 1 259 ? 10.422 0.574 3.969 1 98.12 259 ALA A CA 1
ATOM 1981 C C . ALA A 1 259 ? 10.594 0.23 5.445 1 98.12 259 ALA A C 1
ATOM 1983 O O . ALA A 1 259 ? 10.719 1.122 6.289 1 98.12 259 ALA A O 1
ATOM 1984 N N . GLN A 1 260 ? 10.609 -1.037 5.77 1 98.12 260 GLN A N 1
ATOM 1985 C CA . GLN A 1 260 ? 10.727 -1.479 7.156 1 98.12 260 GLN A CA 1
ATOM 1986 C C . GLN A 1 260 ? 12.078 -1.081 7.742 1 98.12 260 GLN A C 1
ATOM 1988 O O . GLN A 1 260 ? 12.148 -0.542 8.852 1 98.12 260 GLN A O 1
ATOM 1993 N N . VAL A 1 261 ? 13.148 -1.272 6.984 1 98 261 VAL A N 1
ATOM 1994 C CA . VAL A 1 261 ? 14.492 -0.981 7.469 1 98 261 VAL A CA 1
ATOM 1995 C C . VAL A 1 261 ? 14.672 0.528 7.625 1 98 261 VAL A C 1
ATOM 1997 O O . VAL A 1 261 ? 15.305 0.991 8.578 1 98 261 VAL A O 1
ATOM 2000 N N . ALA A 1 262 ? 14.125 1.257 6.676 1 98.56 262 ALA A N 1
ATOM 2001 C CA . ALA A 1 262 ? 14.164 2.713 6.77 1 98.56 262 ALA A CA 1
ATOM 2002 C C . ALA A 1 262 ? 13.453 3.203 8.023 1 98.56 262 ALA A C 1
ATOM 2004 O O . ALA A 1 262 ? 13.961 4.062 8.742 1 98.56 262 ALA A O 1
ATOM 2005 N N . ALA A 1 263 ? 12.305 2.662 8.258 1 98.88 263 ALA A N 1
ATOM 2006 C CA . ALA A 1 263 ? 11.516 3.051 9.422 1 98.88 263 ALA A CA 1
ATOM 2007 C C . ALA A 1 263 ? 12.258 2.754 10.719 1 98.88 263 ALA A C 1
ATOM 2009 O O . ALA A 1 263 ? 12.305 3.594 11.625 1 98.88 263 ALA A O 1
ATOM 2010 N N . VAL A 1 264 ? 12.836 1.581 10.797 1 98.88 264 VAL A N 1
ATOM 2011 C CA . VAL A 1 264 ? 13.578 1.181 11.992 1 98.88 264 VAL A CA 1
ATOM 2012 C C . VAL A 1 264 ? 14.734 2.15 12.234 1 98.88 264 VAL A C 1
ATOM 2014 O O . VAL A 1 264 ? 14.906 2.65 13.344 1 98.88 264 VAL A O 1
ATOM 2017 N N . ALA A 1 265 ? 15.484 2.436 11.172 1 98.81 265 ALA A N 1
ATOM 2018 C CA . ALA A 1 265 ? 16.625 3.344 11.297 1 98.81 265 ALA A CA 1
ATOM 2019 C C . ALA A 1 265 ? 16.172 4.738 11.719 1 98.81 265 ALA A C 1
ATOM 2021 O O . ALA A 1 265 ? 16.797 5.375 12.57 1 98.81 265 ALA A O 1
ATOM 2022 N N . ALA A 1 266 ? 15.125 5.203 11.164 1 98.81 266 ALA A N 1
ATOM 2023 C CA . ALA A 1 266 ? 14.602 6.527 11.477 1 98.81 266 ALA A CA 1
ATOM 2024 C C . ALA A 1 266 ? 14.125 6.605 12.922 1 98.81 266 ALA A C 1
ATOM 2026 O O . ALA A 1 266 ? 14.414 7.582 13.625 1 98.81 266 ALA A O 1
ATOM 2027 N N . LEU A 1 267 ? 13.414 5.59 13.352 1 98.81 267 LEU A N 1
ATOM 2028 C CA . LEU A 1 267 ? 12.859 5.562 14.703 1 98.81 267 LEU A CA 1
ATOM 2029 C C . LEU A 1 267 ? 13.977 5.527 15.742 1 98.81 267 LEU A C 1
ATOM 2031 O O . LEU A 1 267 ? 13.797 6 16.859 1 98.81 267 LEU A O 1
ATOM 2035 N N . ARG A 1 268 ? 15.086 5.004 15.391 1 98.62 268 ARG A N 1
ATOM 2036 C CA . ARG A 1 268 ? 16.219 4.918 16.312 1 98.62 268 ARG A CA 1
ATOM 2037 C C . ARG A 1 268 ? 16.953 6.246 16.406 1 98.62 268 ARG A C 1
ATOM 2039 O O . ARG A 1 268 ? 17.688 6.488 17.359 1 98.62 268 ARG A O 1
ATOM 2046 N N . ASP A 1 269 ? 16.797 7.113 15.461 1 98.62 269 ASP A N 1
ATOM 2047 C CA . ASP A 1 269 ? 17.484 8.398 15.445 1 98.62 269 ASP A CA 1
ATOM 2048 C C . ASP A 1 269 ? 16.578 9.523 15.938 1 98.62 269 ASP A C 1
ATOM 2050 O O . ASP A 1 269 ? 16.25 10.43 15.18 1 98.62 269 ASP A O 1
ATOM 2054 N N . GLN A 1 270 ? 16.344 9.547 17.203 1 98.06 270 GLN A N 1
ATOM 2055 C CA . GLN A 1 270 ? 15.438 10.539 17.797 1 98.06 270 GLN A CA 1
ATOM 2056 C C . GLN A 1 270 ? 16.078 11.922 17.828 1 98.06 270 GLN A C 1
ATOM 2058 O O . GLN A 1 270 ? 15.383 12.938 17.859 1 98.06 270 GLN A O 1
ATOM 2063 N N . ASP A 1 271 ? 17.375 11.992 17.797 1 98.44 271 ASP A N 1
ATOM 2064 C CA . ASP A 1 271 ? 18.062 13.273 17.734 1 98.44 271 ASP A CA 1
ATOM 2065 C C . ASP A 1 271 ? 17.703 14.031 16.453 1 98.44 271 ASP A C 1
ATOM 2067 O O . ASP A 1 271 ? 17.469 15.242 16.5 1 98.44 271 ASP A O 1
ATOM 2071 N N . PHE A 1 272 ? 17.656 13.344 15.375 1 98.44 272 PHE A N 1
ATOM 2072 C CA . PHE A 1 272 ? 17.266 13.961 14.117 1 98.44 272 PHE A CA 1
ATOM 2073 C C . PHE A 1 272 ? 15.883 14.586 14.227 1 98.44 272 PHE A C 1
ATOM 2075 O O . PHE A 1 272 ? 15.672 15.719 13.797 1 98.44 272 PHE A O 1
ATOM 2082 N N . VAL A 1 273 ? 14.961 13.867 14.781 1 98.38 273 VAL A N 1
ATOM 2083 C CA . VAL A 1 273 ? 13.57 14.289 14.89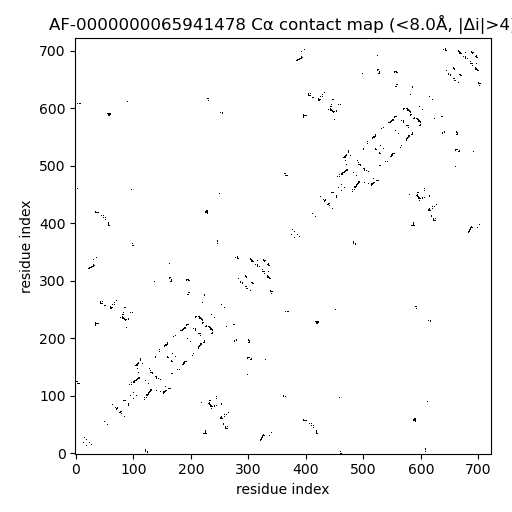8 1 98.38 273 VAL A CA 1
ATOM 2084 C C . VAL A 1 273 ? 13.477 15.523 15.789 1 98.38 273 VAL A C 1
ATOM 2086 O O . VAL A 1 273 ? 12.797 16.5 15.453 1 98.38 273 VAL A O 1
ATOM 2089 N N . LYS A 1 274 ? 14.156 15.461 16.906 1 98.19 274 LYS A N 1
ATOM 2090 C CA . LYS A 1 274 ? 14.148 16.578 17.844 1 98.19 274 LYS A CA 1
ATOM 2091 C C . LYS A 1 274 ? 14.727 17.844 17.203 1 98.19 274 LYS A C 1
ATOM 2093 O O . LYS A 1 274 ? 14.211 18.938 17.406 1 98.19 274 LYS A O 1
ATOM 2098 N N . GLU A 1 275 ? 15.758 17.656 16.438 1 98.38 275 GLU A N 1
ATOM 2099 C CA . GLU A 1 275 ? 16.391 18.781 15.773 1 98.38 275 GLU A CA 1
ATOM 2100 C C . GLU A 1 275 ? 15.453 19.406 14.734 1 98.38 275 GLU A C 1
ATOM 2102 O O . GLU A 1 275 ? 15.328 20.625 14.656 1 98.38 275 GLU A O 1
ATOM 2107 N N . ALA A 1 276 ? 14.859 18.578 13.93 1 98.06 276 ALA A N 1
ATOM 2108 C CA . ALA A 1 276 ? 13.922 19.062 12.922 1 98.06 276 ALA A CA 1
ATOM 2109 C C . ALA A 1 276 ? 12.758 19.812 13.57 1 98.06 276 ALA A C 1
ATOM 2111 O O . ALA A 1 276 ? 12.375 20.875 13.117 1 98.06 276 ALA A O 1
ATOM 2112 N N . ALA A 1 277 ? 12.219 19.25 14.664 1 98.56 277 ALA A N 1
ATOM 2113 C CA . ALA A 1 277 ? 11.102 19.875 15.375 1 98.56 277 ALA A CA 1
ATOM 2114 C C . ALA A 1 277 ? 11.508 21.203 15.984 1 98.56 277 ALA A C 1
ATOM 2116 O O . ALA A 1 277 ? 10.727 22.156 15.984 1 98.56 277 ALA A O 1
ATOM 2117 N N . ALA A 1 278 ? 12.688 21.234 16.516 1 98.5 278 ALA A N 1
ATOM 2118 C CA . ALA A 1 278 ? 13.18 22.469 17.125 1 98.5 278 ALA A CA 1
ATOM 2119 C C . ALA A 1 278 ? 13.328 23.578 16.094 1 98.5 278 ALA A C 1
ATOM 2121 O O . ALA A 1 278 ? 12.938 24.719 16.328 1 98.5 278 ALA A O 1
ATOM 2122 N N . LYS A 1 279 ? 13.914 23.25 14.945 1 98.56 279 LYS A N 1
ATOM 2123 C CA . LYS A 1 279 ? 14.039 24.219 13.859 1 98.56 279 LYS A CA 1
ATOM 2124 C C . LYS A 1 279 ? 12.664 24.703 13.398 1 98.56 279 LYS A C 1
ATOM 2126 O O . LYS A 1 279 ? 12.477 25.891 13.148 1 98.56 279 LYS A O 1
ATOM 2131 N N . ASN A 1 280 ? 11.766 23.766 13.281 1 98.62 280 ASN A N 1
ATOM 2132 C CA . ASN A 1 280 ? 10.398 24.109 12.906 1 98.62 280 ASN A CA 1
ATOM 2133 C C . ASN A 1 280 ? 9.773 25.078 13.906 1 98.62 280 ASN A C 1
ATOM 2135 O O . ASN A 1 280 ? 9.109 26.031 13.516 1 98.62 280 ASN A O 1
ATOM 2139 N N . THR A 1 281 ? 9.953 24.812 15.195 1 98.5 281 THR A N 1
ATOM 2140 C CA . THR A 1 281 ? 9.383 25.641 16.25 1 98.5 281 THR A CA 1
ATOM 2141 C C . THR A 1 281 ? 9.867 27.078 16.141 1 98.5 281 THR A C 1
ATOM 2143 O O . THR A 1 281 ? 9.078 28.016 16.25 1 98.5 281 THR A O 1
ATOM 2146 N N . VAL A 1 282 ? 11.078 27.25 15.836 1 98.62 282 VAL A N 1
ATOM 2147 C CA . VAL A 1 282 ? 11.672 28.578 15.719 1 98.62 282 VAL A CA 1
ATOM 2148 C C . VAL A 1 282 ? 11.07 29.312 14.516 1 98.62 282 VAL A C 1
ATOM 2150 O O . VAL A 1 282 ? 10.625 30.453 14.641 1 98.62 282 VAL A O 1
ATOM 2153 N N . GLU A 1 283 ? 11.078 28.656 13.398 1 98.69 283 GLU A N 1
ATOM 2154 C CA . GLU A 1 283 ? 10.586 29.281 12.18 1 98.69 283 GLU A CA 1
ATOM 2155 C C . GLU A 1 283 ? 9.078 29.5 12.234 1 98.69 283 GLU A C 1
ATOM 2157 O O . GLU A 1 283 ? 8.578 30.5 11.703 1 98.69 283 GLU A O 1
ATOM 2162 N N . ARG A 1 284 ? 8.367 28.625 12.844 1 98.69 284 ARG A N 1
ATOM 2163 C CA . ARG A 1 284 ? 6.93 28.797 13.031 1 98.69 284 ARG A CA 1
ATOM 2164 C C . ARG A 1 284 ? 6.637 30.047 13.844 1 98.69 284 ARG A C 1
ATOM 2166 O O . ARG A 1 284 ? 5.738 30.828 13.5 1 98.69 284 ARG A O 1
ATOM 2173 N N . ALA A 1 285 ? 7.371 30.25 14.891 1 98.56 285 ALA A N 1
ATOM 2174 C CA . ALA A 1 285 ? 7.195 31.438 15.734 1 98.56 285 ALA A CA 1
ATOM 2175 C C . ALA A 1 285 ? 7.453 32.719 14.938 1 98.56 285 ALA A C 1
ATOM 2177 O O . ALA A 1 285 ? 6.758 33.719 15.125 1 98.56 285 ALA A O 1
ATOM 2178 N N . LYS A 1 286 ? 8.414 32.688 14.094 1 98.75 286 LYS A N 1
ATOM 2179 C CA . LYS A 1 286 ? 8.711 33.844 13.258 1 98.75 286 LYS A CA 1
ATOM 2180 C C . LYS A 1 286 ? 7.535 34.156 12.336 1 98.75 286 LYS A C 1
ATOM 2182 O O . LYS A 1 286 ? 7.227 35.344 12.109 1 98.75 286 LYS A O 1
ATOM 2187 N N . TRP A 1 287 ? 6.961 33.156 11.75 1 98.81 287 TRP A N 1
ATOM 2188 C CA . TRP A 1 287 ? 5.809 33.344 10.883 1 98.81 287 TRP A CA 1
ATOM 2189 C C . TRP A 1 287 ? 4.625 33.906 11.672 1 98.81 287 TRP A C 1
ATOM 2191 O O . TRP A 1 287 ? 3.918 34.812 11.203 1 98.81 287 TRP A O 1
ATOM 2201 N N . GLU A 1 288 ? 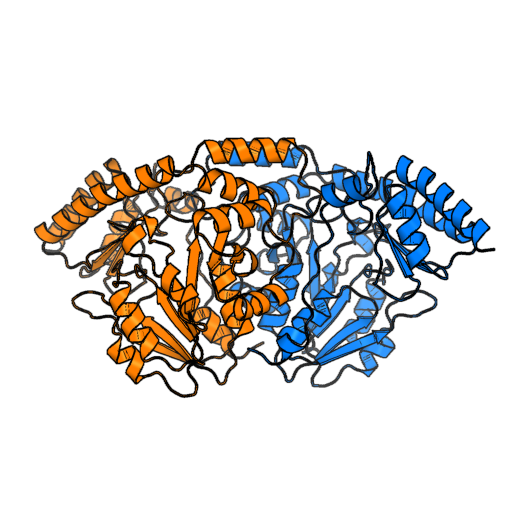4.352 33.312 12.859 1 98.56 288 GLU A N 1
ATOM 2202 C CA . GLU A 1 288 ? 3.262 33.8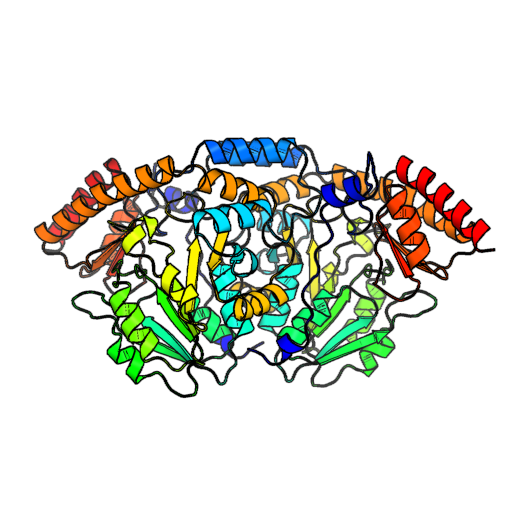12 13.695 1 98.56 288 GLU A CA 1
ATOM 2203 C C . GLU A 1 288 ? 3.465 35.281 14.047 1 98.56 288 GLU A C 1
ATOM 2205 O O . GLU A 1 288 ? 2.541 36.094 13.922 1 98.56 288 GLU A O 1
ATOM 2210 N N . ASP A 1 289 ? 4.688 35.594 14.422 1 98.62 289 ASP A N 1
ATOM 2211 C CA . ASP A 1 289 ? 5.02 37 14.719 1 98.62 289 ASP A CA 1
ATOM 2212 C C . ASP A 1 289 ? 4.801 37.875 13.5 1 98.62 289 ASP A C 1
ATOM 2214 O O . ASP A 1 289 ? 4.262 39 13.617 1 98.62 289 ASP A O 1
ATOM 2218 N N . PHE A 1 290 ? 5.211 37.469 12.398 1 98.69 290 PHE A N 1
ATOM 2219 C CA . PHE A 1 290 ? 5.066 38.188 11.148 1 98.69 290 PHE A CA 1
ATOM 2220 C C . PHE A 1 290 ? 3.596 38.469 10.836 1 98.69 290 PHE A C 1
ATOM 2222 O O . PHE A 1 290 ? 3.217 39.594 10.508 1 98.69 290 PHE A O 1
ATOM 2229 N N . PHE A 1 291 ? 2.756 37.406 10.906 1 98.75 291 PHE A N 1
ATOM 2230 C CA . PHE A 1 291 ? 1.338 37.562 10.602 1 98.75 291 PHE A CA 1
ATOM 2231 C C . PHE A 1 291 ? 0.665 38.5 11.594 1 98.75 291 PHE A C 1
ATOM 2233 O O . PHE A 1 291 ? -0.212 39.281 11.227 1 98.75 291 PHE A O 1
ATOM 2240 N N . ASP A 1 292 ? 1.092 38.438 12.883 1 98.5 292 ASP A N 1
ATOM 2241 C CA . ASP A 1 292 ? 0.593 39.375 13.875 1 98.5 292 ASP A CA 1
ATOM 2242 C C . ASP A 1 292 ? 0.931 40.812 13.484 1 98.5 292 ASP A C 1
ATOM 2244 O O . ASP A 1 292 ? 0.072 41.688 13.539 1 98.5 292 ASP A O 1
ATOM 2248 N N . GLN A 1 293 ? 2.105 41.031 13.078 1 98.25 293 GLN A N 1
ATOM 2249 C CA . GLN A 1 293 ? 2.572 42.344 12.703 1 98.25 293 GLN A CA 1
ATOM 2250 C C . GLN A 1 293 ? 1.834 42.875 11.469 1 98.25 293 GLN A C 1
ATOM 2252 O O . GLN A 1 293 ? 1.565 44.062 11.359 1 98.25 293 GLN A O 1
ATOM 2257 N N . GLN A 1 294 ? 1.51 41.938 10.609 1 97.94 294 GLN A N 1
ATOM 2258 C CA . GLN A 1 294 ? 0.869 42.344 9.352 1 97.94 294 GLN A CA 1
ATOM 2259 C C . GLN A 1 294 ? -0.647 42.406 9.508 1 97.94 294 GLN A C 1
ATOM 2261 O O . GLN A 1 294 ? -1.354 42.812 8.578 1 97.94 294 GLN A O 1
ATOM 2266 N N . GLY A 1 295 ? -1.14 41.969 10.664 1 97.56 295 GLY A N 1
ATOM 2267 C CA . GLY A 1 295 ? -2.578 41.906 10.875 1 97.56 295 GLY A CA 1
ATOM 2268 C C . GLY A 1 295 ? -3.262 40.812 10.07 1 97.56 295 GLY A C 1
ATOM 2269 O O . GLY A 1 295 ? -4.41 40.969 9.656 1 97.56 295 GLY A O 1
ATOM 2270 N N . VAL A 1 296 ? -2.559 39.812 9.727 1 98.31 296 VAL A N 1
ATOM 2271 C CA . VAL A 1 296 ? -3.088 38.688 8.984 1 98.31 296 VAL A CA 1
ATOM 2272 C C . VAL A 1 296 ? -3.631 37.625 9.953 1 98.31 296 VAL A C 1
ATOM 2274 O O . VAL A 1 296 ? -2.945 37.25 10.898 1 98.31 296 VAL A O 1
ATOM 2277 N N . LYS A 1 297 ? -4.832 37.219 9.742 1 98.31 297 LYS A N 1
ATOM 2278 C CA . LYS A 1 297 ? -5.43 36.188 10.578 1 98.31 297 LYS A CA 1
ATOM 2279 C C . LYS A 1 297 ? -4.82 34.812 10.273 1 98.31 297 LYS A C 1
ATOM 2281 O O . LYS A 1 297 ? -4.637 34.469 9.109 1 98.31 297 LYS A O 1
ATOM 2286 N N . TYR A 1 298 ? -4.508 34.094 11.258 1 98.69 298 TYR A N 1
ATOM 2287 C CA . TYR A 1 298 ? -4.035 32.719 11.188 1 98.69 298 TYR A CA 1
ATOM 2288 C C . TYR A 1 298 ? -4.484 31.938 12.406 1 98.69 298 TYR A C 1
ATOM 2290 O O . TYR A 1 298 ? -5.012 32.5 13.367 1 98.69 298 TYR A O 1
ATOM 2298 N N . PHE A 1 299 ? -4.395 30.641 12.375 1 98.69 299 PHE A N 1
ATOM 2299 C CA . PHE A 1 299 ? -4.613 29.797 13.547 1 98.69 299 PHE A CA 1
ATOM 2300 C C . PHE A 1 299 ? -3.285 29.438 14.203 1 98.69 299 PHE A C 1
ATOM 2302 O O . PHE A 1 299 ? -2.305 29.141 13.523 1 98.69 299 PHE A O 1
ATOM 2309 N N . LYS A 1 300 ? -3.27 29.547 15.523 1 98.19 300 LYS A N 1
ATOM 2310 C CA . LYS A 1 300 ? -2.074 29.141 16.25 1 98.19 300 LYS A CA 1
ATOM 2311 C C . LYS A 1 300 ? -1.771 27.656 16.016 1 98.19 300 LYS A C 1
ATOM 2313 O O . LYS A 1 300 ? -2.613 26.797 16.281 1 98.19 300 LYS A O 1
ATOM 2318 N N . SER A 1 301 ? -0.551 27.406 15.547 1 98.44 301 SER A N 1
ATOM 2319 C CA . SER A 1 301 ? -0.241 26.062 15.062 1 98.44 301 SER A CA 1
ATOM 2320 C C . SER A 1 301 ? 0.674 25.328 16.031 1 98.44 301 SER A C 1
ATOM 2322 O O . SER A 1 301 ? 1.507 25.938 16.703 1 98.44 301 SER A O 1
ATOM 2324 N N . GLN A 1 302 ? 0.486 24.078 16.141 1 98.56 302 GLN A N 1
ATOM 2325 C CA . GLN A 1 302 ? 1.397 23.156 16.797 1 98.56 302 GLN A CA 1
ATOM 2326 C C . GLN A 1 302 ? 1.882 22.078 15.828 1 98.56 302 GLN A C 1
ATOM 2328 O O . GLN A 1 302 ? 2.111 20.938 16.234 1 98.56 302 GLN A O 1
ATOM 2333 N N . ALA A 1 303 ? 1.97 22.391 14.562 1 98.81 303 ALA A N 1
ATOM 2334 C CA . ALA A 1 303 ? 2.398 21.516 13.477 1 98.81 303 ALA A CA 1
ATOM 2335 C C . ALA A 1 303 ? 3.533 22.141 12.672 1 98.81 303 ALA A C 1
ATOM 2337 O O . ALA A 1 303 ? 4.156 23.109 13.125 1 98.81 303 ALA A O 1
ATOM 2338 N N . ASN A 1 304 ? 3.904 21.531 11.594 1 98.88 304 ASN A N 1
ATOM 2339 C CA . ASN A 1 304 ? 4.957 22.094 10.758 1 98.88 304 ASN A CA 1
ATOM 2340 C C . ASN A 1 304 ? 4.383 22.922 9.609 1 98.88 304 ASN A C 1
ATOM 2342 O O . ASN A 1 304 ? 4.922 22.922 8.508 1 98.88 304 ASN A O 1
ATOM 2346 N N . PHE A 1 305 ? 3.271 23.562 9.906 1 98.88 305 PHE A N 1
ATOM 2347 C CA . PHE A 1 305 ? 2.621 24.453 8.945 1 98.88 305 PHE A CA 1
ATOM 2348 C C . PHE A 1 305 ? 1.774 25.5 9.664 1 98.88 305 PHE A C 1
ATOM 2350 O O . PHE A 1 305 ? 1.52 25.375 10.867 1 98.88 305 PHE A O 1
ATOM 2357 N N . ILE A 1 306 ? 1.375 26.516 8.945 1 98.75 306 ILE A N 1
ATOM 2358 C CA . ILE A 1 306 ? 0.476 27.547 9.438 1 98.75 306 ILE A CA 1
ATOM 2359 C C . ILE A 1 306 ? -0.627 27.812 8.414 1 98.75 306 ILE A C 1
ATOM 2361 O O . ILE A 1 306 ? -0.368 27.844 7.211 1 98.75 306 ILE A O 1
ATOM 2365 N N . TYR A 1 307 ? -1.79 27.859 8.914 1 98.75 307 TYR A N 1
ATOM 2366 C CA . TYR A 1 307 ? -2.982 28.125 8.117 1 98.75 307 TYR A CA 1
ATOM 2367 C C . TYR A 1 307 ? -3.443 29.562 8.289 1 98.75 307 TYR A C 1
ATOM 2369 O O . TYR A 1 307 ? -3.736 30 9.406 1 98.75 307 TYR A O 1
ATOM 2377 N N . PHE A 1 308 ? -3.506 30.328 7.176 1 98.75 308 PHE A N 1
ATOM 2378 C CA . PHE A 1 308 ? -3.795 31.766 7.277 1 98.75 308 PHE A CA 1
ATOM 2379 C C . PHE A 1 308 ? -4.699 32.219 6.133 1 98.75 308 PHE A C 1
ATOM 2381 O O . PHE A 1 308 ? -4.875 31.484 5.152 1 98.75 308 PHE A O 1
ATOM 2388 N N . THR A 1 309 ? -5.324 33.375 6.336 1 98.25 309 THR A N 1
ATOM 2389 C CA . THR A 1 309 ? -6.273 33.844 5.332 1 98.25 309 THR A CA 1
ATOM 2390 C C . THR A 1 309 ? -5.961 35.281 4.918 1 98.25 309 THR A C 1
ATOM 2392 O O . THR A 1 309 ? -5.551 36.094 5.742 1 98.25 309 THR A O 1
ATOM 2395 N N . VAL A 1 310 ? -6.035 35.5 3.674 1 97.38 310 VAL A N 1
ATOM 2396 C CA . VAL A 1 310 ? -5.965 36.844 3.072 1 97.38 310 VAL A CA 1
ATOM 2397 C C . VAL A 1 310 ? -6.961 36.938 1.915 1 97.38 310 VAL A C 1
ATOM 2399 O O . VAL A 1 310 ? -7.281 35.906 1.281 1 97.38 310 VAL A O 1
ATOM 2402 N N . LYS A 1 311 ? -7.508 38.094 1.743 1 95.88 311 LYS A N 1
ATOM 2403 C CA . LYS A 1 311 ? -8.32 38.312 0.545 1 95.88 311 LYS A CA 1
ATOM 2404 C C . LYS A 1 311 ? -7.508 38.031 -0.718 1 95.88 311 LYS A C 1
ATOM 2406 O O . LYS A 1 311 ? -6.34 38.406 -0.811 1 95.88 311 LYS A O 1
ATOM 2411 N N . ASN A 1 312 ? -8.086 37.312 -1.691 1 96 312 ASN A N 1
ATOM 2412 C CA . ASN A 1 312 ? -7.426 36.969 -2.945 1 96 312 ASN A CA 1
ATOM 2413 C C . ASN A 1 312 ? -6.234 36.062 -2.713 1 96 312 ASN A C 1
ATOM 2415 O O . ASN A 1 312 ? -5.176 36.25 -3.318 1 96 312 ASN A O 1
ATOM 2419 N N . ALA A 1 313 ? -6.363 35.188 -1.782 1 97.5 313 ALA A N 1
ATOM 2420 C CA . ALA A 1 313 ? -5.289 34.281 -1.395 1 97.5 313 ALA A CA 1
ATOM 2421 C C . ALA A 1 313 ? -4.738 33.531 -2.605 1 97.5 313 ALA A C 1
ATOM 2423 O O . ALA A 1 313 ? -3.545 33.219 -2.67 1 97.5 313 ALA A O 1
ATOM 2424 N N . ALA A 1 314 ? -5.562 33.219 -3.553 1 96.25 314 ALA A N 1
ATOM 2425 C CA . ALA A 1 314 ? -5.133 32.531 -4.766 1 96.25 314 ALA A CA 1
ATOM 2426 C C . ALA A 1 314 ? -4.074 33.344 -5.508 1 96.25 314 ALA A C 1
ATOM 2428 O O . ALA A 1 314 ? -3.123 32.781 -6.059 1 96.25 314 ALA A O 1
ATOM 2429 N N . ASP A 1 315 ? -4.277 34.594 -5.598 1 97.25 315 ASP A N 1
ATOM 2430 C CA . ASP A 1 315 ? -3.318 35.469 -6.25 1 97.25 315 ASP A CA 1
ATOM 2431 C C . ASP A 1 315 ? -1.989 35.5 -5.496 1 97.25 315 ASP A C 1
ATOM 2433 O O . ASP A 1 315 ? -0.921 35.5 -6.109 1 97.25 315 ASP A O 1
ATOM 2437 N N . LEU A 1 316 ? -2.066 35.594 -4.188 1 98.25 316 LEU A N 1
ATOM 2438 C CA . LEU A 1 316 ? -0.848 35.5 -3.387 1 98.25 316 LEU A CA 1
ATOM 2439 C C . LEU A 1 316 ? -0.092 34.219 -3.662 1 98.25 316 LEU A C 1
ATOM 2441 O O . LEU A 1 316 ? 1.124 34.25 -3.867 1 98.25 316 LEU A O 1
ATOM 2445 N N . ALA A 1 317 ? -0.804 33.125 -3.654 1 97.94 317 ALA A N 1
ATOM 2446 C CA . ALA A 1 317 ? -0.176 31.844 -3.908 1 97.94 317 ALA A CA 1
ATOM 2447 C C . ALA A 1 317 ? 0.5 31.828 -5.277 1 97.94 317 ALA A C 1
ATOM 2449 O O . ALA A 1 317 ? 1.598 31.281 -5.426 1 97.94 317 ALA A O 1
ATOM 2450 N N . GLN A 1 318 ? -0.162 32.375 -6.266 1 96.88 318 GLN A N 1
ATOM 2451 C CA . GLN A 1 318 ? 0.4 32.438 -7.613 1 96.88 318 GLN A CA 1
ATOM 2452 C C . GLN A 1 318 ? 1.67 33.281 -7.637 1 96.88 318 GLN A C 1
ATOM 2454 O O . GLN A 1 318 ? 2.662 32.875 -8.258 1 96.88 318 GLN A O 1
ATOM 2459 N N . THR A 1 319 ? 1.629 34.375 -6.996 1 97.25 319 THR A N 1
ATOM 2460 C CA . THR A 1 319 ? 2.783 35.281 -6.91 1 97.25 319 THR A CA 1
ATOM 2461 C C . THR A 1 319 ? 3.967 34.562 -6.262 1 97.25 319 THR A C 1
ATOM 2463 O O . THR A 1 319 ? 5.098 34.656 -6.746 1 97.25 319 THR A O 1
ATOM 2466 N N . LEU A 1 320 ? 3.697 33.906 -5.164 1 98.06 320 LEU A N 1
ATOM 2467 C CA . LEU A 1 320 ? 4.746 33.156 -4.473 1 98.06 320 LEU A CA 1
ATOM 2468 C C . LEU A 1 320 ? 5.305 32.031 -5.367 1 98.06 320 LEU A C 1
ATOM 2470 O O . LEU A 1 320 ? 6.52 31.844 -5.418 1 98.06 320 LEU A O 1
ATOM 2474 N N . LEU A 1 321 ? 4.418 31.328 -6.086 1 97.06 321 LEU A N 1
ATOM 2475 C CA . LEU A 1 321 ? 4.832 30.25 -6.973 1 97.06 321 LEU A CA 1
ATOM 2476 C C . LEU A 1 321 ? 5.77 30.766 -8.062 1 97.06 321 LEU A C 1
ATOM 2478 O O . LEU A 1 321 ? 6.781 30.141 -8.367 1 97.06 321 LEU A O 1
ATOM 2482 N N . GLU A 1 322 ? 5.445 31.844 -8.641 1 96.81 322 GLU A N 1
ATOM 2483 C CA . GLU A 1 322 ? 6.246 32.469 -9.695 1 96.81 322 GLU A CA 1
ATOM 2484 C C . GLU A 1 322 ? 7.625 32.875 -9.18 1 96.81 322 GLU A C 1
ATOM 2486 O O . GLU A 1 322 ? 8.555 33.062 -9.961 1 96.81 322 GLU A O 1
ATOM 2491 N N . LYS A 1 323 ? 7.707 33 -7.875 1 96.81 323 LYS A N 1
ATOM 2492 C CA . LYS A 1 323 ? 8.977 33.375 -7.254 1 96.81 323 LYS A CA 1
ATOM 2493 C C . LYS A 1 323 ? 9.664 32.156 -6.645 1 96.81 323 LYS A C 1
ATOM 2495 O O . LYS A 1 323 ? 10.664 32.281 -5.938 1 96.81 323 LYS A O 1
ATOM 2500 N N . GLY A 1 324 ? 9.094 30.953 -6.789 1 96.94 324 GLY A N 1
ATOM 2501 C CA . GLY A 1 324 ? 9.781 29.734 -6.41 1 96.94 324 GLY A CA 1
ATOM 2502 C C . GLY A 1 324 ? 9.289 29.172 -5.09 1 96.94 324 GLY A C 1
ATOM 2503 O O . GLY A 1 324 ? 9.977 28.344 -4.473 1 96.94 324 GLY A O 1
ATOM 2504 N N . PHE A 1 325 ? 8.148 29.641 -4.621 1 97.88 325 PHE A N 1
ATOM 2505 C CA . PHE A 1 325 ? 7.598 29.125 -3.377 1 97.88 325 PHE A CA 1
ATOM 2506 C C . PHE A 1 325 ? 6.203 28.562 -3.604 1 97.88 325 PHE A C 1
ATOM 2508 O O . PHE A 1 325 ? 5.273 29.297 -3.943 1 97.88 325 PHE A O 1
ATOM 2515 N N . GLN A 1 326 ? 6.059 27.25 -3.355 1 96.88 326 GLN A N 1
ATOM 2516 C CA . GLN A 1 326 ? 4.773 26.594 -3.553 1 96.88 326 GLN A CA 1
ATOM 2517 C C . GLN A 1 326 ? 4.066 26.344 -2.221 1 96.88 326 GLN A C 1
ATOM 2519 O O . GLN A 1 326 ? 4.574 25.625 -1.366 1 96.88 326 GLN A O 1
ATOM 2524 N N . VAL A 1 327 ? 2.959 26.953 -2.012 1 97.38 327 VAL A N 1
ATOM 2525 C CA . VAL A 1 327 ? 2.154 26.766 -0.81 1 97.38 327 VAL A CA 1
ATOM 2526 C C . VAL A 1 327 ? 0.848 26.062 -1.168 1 97.38 327 VAL A C 1
ATOM 2528 O O . VAL A 1 327 ? 0.511 25.922 -2.346 1 97.38 327 VAL A O 1
ATOM 2531 N N . ARG A 1 328 ? 0.169 25.562 -0.217 1 96.62 328 ARG A N 1
ATOM 2532 C CA . ARG A 1 328 ? -1.062 24.812 -0.442 1 96.62 328 ARG A CA 1
ATOM 2533 C C . ARG A 1 328 ? -2.254 25.75 -0.603 1 96.62 328 ARG A C 1
ATOM 2535 O O . ARG A 1 328 ? -2.514 26.594 0.264 1 96.62 328 ARG A O 1
ATOM 2542 N N . ARG A 1 329 ? -2.959 25.547 -1.729 1 94.19 329 ARG A N 1
ATOM 2543 C CA . ARG A 1 329 ? -4.172 26.297 -2.037 1 94.19 329 ARG A CA 1
ATOM 2544 C C . ARG A 1 329 ? -5.387 25.375 -2.088 1 94.19 329 ARG A C 1
ATOM 2546 O O . ARG A 1 329 ? -5.273 24.172 -1.838 1 94.19 329 ARG A O 1
ATOM 2553 N N . HIS A 1 330 ? -6.547 25.844 -2.182 1 88 330 HIS A N 1
ATOM 2554 C CA . HIS A 1 330 ? -7.805 25.188 -2.523 1 88 330 HIS A CA 1
ATOM 2555 C C . HIS A 1 330 ? -8.328 24.359 -1.355 1 88 330 HIS A C 1
ATOM 2557 O O . HIS A 1 330 ? -9.094 23.406 -1.555 1 88 330 HIS A O 1
ATOM 2563 N N . LEU A 1 331 ? -7.809 24.625 -0.169 1 91 331 LEU A N 1
ATOM 2564 C CA . LEU A 1 331 ? -8.367 23.969 1.005 1 91 331 LEU A CA 1
ATOM 2565 C C . LEU A 1 331 ? -9.648 24.656 1.458 1 91 331 LEU A C 1
ATOM 2567 O O . LEU A 1 331 ? -10.602 24 1.883 1 91 331 LEU A O 1
ATOM 2571 N N . GLN A 1 332 ? -9.656 25.891 1.419 1 92.94 332 GLN A N 1
ATOM 2572 C CA . GLN A 1 332 ? -10.766 26.797 1.707 1 92.94 332 GLN A CA 1
ATOM 2573 C C . GLN A 1 332 ? -10.594 28.125 0.978 1 92.94 332 GLN A C 1
ATOM 2575 O O . GLN A 1 332 ? -9.469 28.594 0.794 1 92.94 332 GLN A O 1
ATOM 2580 N N . PRO A 1 333 ? -11.734 28.703 0.602 1 93.5 333 PRO A N 1
ATOM 2581 C CA . PRO A 1 333 ? -11.602 30 -0.061 1 93.5 333 PRO A CA 1
ATOM 2582 C C . PRO A 1 333 ? -10.828 31.016 0.774 1 93.5 333 PRO A C 1
ATOM 2584 O O . PRO A 1 333 ? -11.047 31.125 1.982 1 93.5 333 PRO A O 1
ATOM 2587 N N . ASP A 1 334 ? -9.852 31.625 0.191 1 96.81 334 ASP A N 1
ATOM 2588 C CA . ASP A 1 334 ? -9.07 32.75 0.737 1 96.81 334 ASP A CA 1
ATOM 2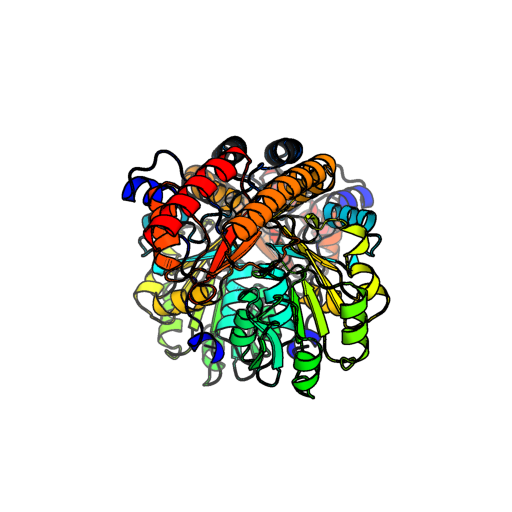589 C C . ASP A 1 334 ? -8.141 32.25 1.843 1 96.81 334 ASP A C 1
ATOM 2591 O O . ASP A 1 334 ? -7.656 33.062 2.648 1 96.81 334 ASP A O 1
ATOM 2595 N N . TRP A 1 335 ? -7.969 30.969 1.989 1 97.94 335 TRP A N 1
ATOM 2596 C CA . TRP A 1 335 ? -7.031 30.406 2.957 1 97.94 335 TRP A CA 1
ATOM 2597 C C . TRP A 1 335 ? -5.859 29.734 2.252 1 97.94 335 TRP A C 1
ATOM 2599 O O . TRP A 1 335 ? -6.027 29.156 1.182 1 97.94 335 TRP A O 1
ATOM 2609 N N . LEU A 1 336 ? -4.707 29.844 2.777 1 98.5 336 LEU A N 1
ATOM 2610 C CA . LEU A 1 336 ? -3.498 29.141 2.369 1 98.5 336 LEU A CA 1
ATOM 2611 C C . LEU A 1 336 ? -2.871 28.406 3.549 1 98.5 336 LEU A C 1
ATOM 2613 O O . LEU A 1 336 ? -3.018 28.828 4.699 1 98.5 336 LEU A O 1
ATOM 2617 N N . ARG A 1 337 ? -2.293 27.328 3.283 1 98.69 337 ARG A N 1
ATOM 2618 C CA . ARG A 1 337 ? -1.471 26.641 4.273 1 98.69 337 ARG A CA 1
ATOM 2619 C C . ARG A 1 337 ? 0 26.656 3.869 1 98.69 337 ARG A C 1
ATOM 2621 O O . ARG A 1 337 ? 0.357 26.188 2.785 1 98.69 337 ARG A O 1
ATOM 2628 N N . LEU A 1 338 ? 0.743 27.125 4.727 1 98.38 338 LEU A N 1
ATOM 2629 C CA . LEU A 1 338 ? 2.18 27.25 4.504 1 98.38 338 LEU A CA 1
ATOM 2630 C C . LEU A 1 338 ? 2.945 26.234 5.348 1 98.38 338 LEU A C 1
ATOM 2632 O O . LEU A 1 338 ? 2.924 26.312 6.582 1 98.38 338 LEU A O 1
ATOM 2636 N N . THR A 1 339 ? 3.58 25.281 4.699 1 98.62 339 THR A N 1
ATOM 2637 C CA . THR A 1 339 ? 4.539 24.438 5.402 1 98.62 339 THR A CA 1
ATOM 2638 C C . THR A 1 339 ? 5.758 25.25 5.836 1 98.62 339 THR A C 1
ATOM 2640 O O . THR A 1 339 ? 6.312 26.016 5.047 1 98.62 339 THR A O 1
ATOM 2643 N N . ILE A 1 340 ? 6.141 25.094 7.043 1 98.5 340 ILE A N 1
ATOM 2644 C CA . ILE A 1 340 ? 7.27 25.828 7.586 1 98.5 340 ILE A CA 1
ATOM 2645 C C . ILE A 1 340 ? 8.57 25.344 6.938 1 98.5 340 ILE A C 1
ATOM 2647 O O . ILE A 1 340 ? 8.898 24.156 7 1 98.5 340 ILE A O 1
ATOM 2651 N N . GLY A 1 341 ? 9.281 26.234 6.254 1 97.69 341 GLY A N 1
ATOM 2652 C CA . GLY A 1 341 ? 10.547 25.938 5.613 1 97.69 341 GLY A CA 1
ATOM 2653 C C . GLY A 1 341 ? 11.75 26.344 6.438 1 97.69 341 GLY A C 1
ATOM 2654 O O . GLY A 1 341 ? 11.609 26.75 7.594 1 97.69 341 GLY A O 1
ATOM 2655 N N . PRO A 1 342 ? 12.898 26.156 5.867 1 97.25 342 PRO A N 1
ATOM 2656 C CA . PRO A 1 342 ? 14.117 26.609 6.547 1 97.25 342 PRO A CA 1
ATOM 2657 C C . PRO A 1 342 ? 14.172 28.125 6.703 1 97.25 342 PRO A C 1
ATOM 2659 O O . PRO A 1 342 ? 13.398 28.844 6.062 1 97.25 342 PRO A O 1
ATOM 2662 N N . ALA A 1 343 ? 15.094 28.547 7.516 1 97.75 343 ALA A N 1
ATOM 2663 C CA . ALA A 1 343 ? 15.211 29.953 7.898 1 97.75 343 ALA A CA 1
ATOM 2664 C C . ALA A 1 343 ? 15.375 30.844 6.672 1 97.75 343 ALA A C 1
ATOM 2666 O O . ALA A 1 343 ? 14.781 31.938 6.602 1 97.75 343 ALA A O 1
ATOM 2667 N N . GLU A 1 344 ? 16.141 30.406 5.719 1 96.75 344 GLU A N 1
ATOM 2668 C CA . GLU A 1 344 ? 16.391 31.219 4.523 1 96.75 344 GLU A CA 1
ATOM 2669 C C . GLU A 1 344 ? 15.109 31.422 3.721 1 96.75 344 GLU A C 1
ATOM 2671 O O . GLU A 1 344 ? 14.859 32.5 3.201 1 96.75 344 GLU A O 1
ATOM 2676 N N . ASP A 1 345 ? 14.359 30.391 3.584 1 97.38 345 ASP A N 1
ATOM 2677 C CA . ASP A 1 345 ? 13.086 30.484 2.875 1 97.38 345 ASP A CA 1
ATOM 2678 C C . ASP A 1 345 ? 12.102 31.391 3.617 1 97.38 345 ASP A C 1
ATOM 2680 O O . ASP A 1 345 ? 11.383 32.188 2.998 1 97.38 345 ASP A O 1
ATOM 2684 N N . THR A 1 346 ? 12.094 31.266 4.953 1 97.75 346 THR A N 1
ATOM 2685 C CA . THR A 1 346 ? 11.203 32.062 5.793 1 97.75 346 THR A CA 1
ATOM 2686 C C . THR A 1 346 ? 11.438 33.562 5.566 1 97.75 346 THR A C 1
ATOM 2688 O O . THR A 1 346 ? 10.492 34.312 5.328 1 97.75 346 THR A O 1
ATOM 2691 N N . THR A 1 347 ? 12.664 33.938 5.555 1 97.69 347 THR A N 1
ATOM 2692 C CA . THR A 1 347 ? 13.023 35.344 5.418 1 97.69 347 THR A CA 1
ATOM 2693 C C . THR A 1 347 ? 12.586 35.875 4.059 1 97.69 347 THR A C 1
ATOM 2695 O O . THR A 1 347 ? 11.938 36.938 3.979 1 97.69 347 THR A O 1
ATOM 2698 N N . VAL A 1 348 ? 12.914 35.125 3.035 1 97.94 348 VAL A N 1
ATOM 2699 C CA . VAL A 1 348 ? 12.609 35.562 1.678 1 97.94 348 VAL A CA 1
ATOM 2700 C C . VAL A 1 348 ? 11.094 35.594 1.478 1 97.94 348 VAL A C 1
ATOM 2702 O O . VAL A 1 348 ? 10.555 36.562 0.924 1 97.94 348 VAL A O 1
ATOM 2705 N N . MET A 1 349 ? 10.438 34.688 1.933 1 98.38 349 MET A N 1
ATOM 2706 C CA . MET A 1 349 ? 8.992 34.562 1.729 1 98.38 349 MET A CA 1
ATOM 2707 C C . MET A 1 349 ? 8.25 35.656 2.506 1 98.38 349 MET A C 1
ATOM 2709 O O . MET A 1 349 ? 7.262 36.219 2.021 1 98.38 349 MET A O 1
ATOM 2713 N N . GLN A 1 350 ? 8.656 35.906 3.738 1 98.56 350 GLN A N 1
ATOM 2714 C CA . GLN A 1 350 ? 8.031 36.969 4.516 1 98.56 350 GLN A CA 1
ATOM 2715 C C . GLN A 1 350 ? 8.117 38.312 3.789 1 98.56 350 GLN A C 1
ATOM 2717 O O . GLN A 1 350 ? 7.148 39.062 3.762 1 98.56 350 GLN A O 1
ATOM 2722 N N . ALA A 1 351 ? 9.242 38.531 3.184 1 98.38 351 ALA A N 1
ATOM 2723 C CA . ALA A 1 351 ? 9.414 39.781 2.432 1 98.38 351 ALA A CA 1
ATOM 2724 C C . ALA A 1 351 ? 8.461 39.844 1.238 1 98.38 351 ALA A C 1
ATOM 2726 O O . ALA A 1 351 ? 7.859 40.875 0.961 1 98.38 351 ALA A O 1
ATOM 2727 N N . LEU A 1 352 ? 8.375 38.719 0.545 1 98.31 352 LEU A N 1
ATOM 2728 C CA . LEU A 1 352 ? 7.488 38.656 -0.609 1 98.31 352 LEU A CA 1
ATOM 2729 C C . LEU A 1 352 ? 6.035 38.844 -0.191 1 98.31 352 LEU A C 1
ATOM 2731 O O . LEU A 1 352 ? 5.281 39.562 -0.871 1 98.31 352 LEU A O 1
ATOM 2735 N N . VAL A 1 353 ? 5.621 38.281 0.909 1 98.56 353 VAL A N 1
ATOM 2736 C CA . VAL A 1 353 ? 4.246 38.406 1.394 1 98.56 353 VAL A CA 1
ATOM 2737 C C . VAL A 1 353 ? 3.973 39.812 1.842 1 98.56 353 VAL A C 1
ATOM 2739 O O . VAL A 1 353 ? 2.912 40.375 1.546 1 98.56 353 VAL A O 1
ATOM 2742 N N . ALA A 1 354 ? 4.918 40.375 2.539 1 98.19 354 ALA A N 1
ATOM 2743 C CA . ALA A 1 354 ? 4.773 41.781 2.986 1 98.19 354 ALA A CA 1
ATOM 2744 C C . ALA A 1 354 ? 4.582 42.719 1.803 1 98.19 354 ALA A C 1
ATOM 2746 O O . ALA A 1 354 ? 3.725 43.594 1.837 1 98.19 354 ALA A O 1
ATOM 2747 N N . ASP A 1 355 ? 5.441 42.5 0.812 1 98 355 ASP A N 1
ATOM 2748 C CA . ASP A 1 355 ? 5.352 43.344 -0.388 1 98 355 ASP A CA 1
ATOM 2749 C C . ASP A 1 355 ? 3.994 43.156 -1.068 1 98 355 ASP A C 1
ATOM 2751 O O . ASP A 1 355 ? 3.398 44.125 -1.528 1 98 355 ASP A O 1
ATOM 2755 N N . TRP A 1 356 ? 3.596 41.969 -1.175 1 98.06 356 TRP A N 1
ATOM 2756 C CA . TRP A 1 356 ? 2.303 41.688 -1.792 1 98.06 356 TRP A CA 1
ATOM 2757 C C . TRP A 1 356 ? 1.172 42.344 -1.005 1 98.06 356 TRP A C 1
ATOM 2759 O O . TRP A 1 356 ? 0.265 42.938 -1.591 1 98.06 356 TRP A O 1
ATOM 2769 N N . LEU A 1 357 ? 1.151 42.281 0.291 1 97.62 357 LEU A N 1
ATOM 2770 C CA . LEU A 1 357 ? 0.122 42.844 1.153 1 97.62 357 LEU A CA 1
ATOM 2771 C C . LEU A 1 357 ? 0.062 44.344 1.001 1 97.62 357 LEU A C 1
ATOM 2773 O O . LEU A 1 357 ? -1.023 44.938 1.006 1 97.62 357 LEU A O 1
ATOM 2777 N N . LYS A 1 358 ? 1.191 44.938 0.833 1 96.5 358 LYS A N 1
ATOM 2778 C CA . LYS A 1 358 ? 1.259 46.406 0.656 1 96.5 358 LYS A CA 1
ATOM 2779 C C . LYS A 1 358 ? 0.589 46.812 -0.647 1 96.5 358 LYS A C 1
ATOM 2781 O O . LYS A 1 358 ? -0.019 47.906 -0.718 1 96.5 358 LYS A O 1
ATOM 2786 N N . GLN A 1 359 ? 0.725 45.938 -1.599 1 94.56 359 GLN A N 1
ATOM 2787 C CA . GLN A 1 359 ? 0.156 46.25 -2.906 1 94.56 359 GLN A CA 1
ATOM 2788 C C . GLN A 1 359 ? -1.361 46.094 -2.898 1 94.56 359 GLN A C 1
ATOM 2790 O O . GLN A 1 359 ? -2.055 46.656 -3.76 1 94.56 359 GLN A O 1
ATOM 2795 N N . GLN A 1 360 ? -1.84 45.281 -2.027 1 89.38 360 GLN A N 1
ATOM 2796 C CA . GLN A 1 360 ? -3.283 45.094 -1.918 1 89.38 360 GLN A CA 1
ATOM 2797 C C . GLN A 1 360 ? -3.936 46.25 -1.165 1 89.38 360 GLN A C 1
ATOM 2799 O O . GLN A 1 360 ? -5.141 46.469 -1.281 1 89.38 360 GLN A O 1
ATOM 2804 N N . ALA A 1 361 ? -3.141 46.969 -0.411 1 76.75 361 ALA A N 1
ATOM 2805 C CA . ALA A 1 361 ? -3.65 48.094 0.339 1 76.75 361 ALA A CA 1
ATOM 2806 C C . ALA A 1 361 ? -3.768 49.344 -0.554 1 76.75 361 ALA A C 1
ATOM 2808 O O . ALA A 1 361 ? -3.012 49.5 -1.517 1 76.75 361 ALA A O 1
ATOM 2809 N N . MET B 1 1 ? -18.219 -3.629 12.195 1 80.94 1 MET B N 1
ATOM 2810 C CA . MET B 1 1 ? -17.438 -4.305 11.172 1 80.94 1 MET B CA 1
ATOM 2811 C C . MET B 1 1 ? -18.328 -4.906 10.094 1 80.94 1 MET B C 1
ATOM 2813 O O . MET B 1 1 ? -19.422 -5.383 10.391 1 80.94 1 MET B O 1
ATOM 2817 N N . LYS B 1 2 ? -17.844 -4.836 8.859 1 82.56 2 LYS B N 1
ATOM 2818 C CA . LYS B 1 2 ? -18.594 -5.469 7.777 1 82.56 2 LYS B CA 1
ATOM 2819 C C . LYS B 1 2 ? -18.781 -6.961 8.039 1 82.56 2 LYS B C 1
ATOM 2821 O O . LYS B 1 2 ? -17.875 -7.633 8.516 1 82.56 2 LYS B O 1
ATOM 2826 N N . ALA B 1 3 ? -19.891 -7.469 7.773 1 77.5 3 ALA B N 1
ATOM 2827 C CA . ALA B 1 3 ? -20.297 -8.836 8.094 1 77.5 3 ALA B CA 1
ATOM 2828 C C . ALA B 1 3 ? -19.391 -9.852 7.414 1 77.5 3 ALA B C 1
ATOM 2830 O O . ALA B 1 3 ? -19.078 -10.898 7.988 1 77.5 3 ALA B O 1
ATOM 2831 N N . GLY B 1 4 ? -18.859 -9.492 6.285 1 79.31 4 GLY B N 1
ATOM 2832 C CA . GLY B 1 4 ? -18.016 -10.406 5.535 1 79.31 4 GLY B CA 1
ATOM 2833 C C . GLY B 1 4 ? -16.688 -10.688 6.207 1 79.31 4 GLY B C 1
ATOM 2834 O O . GLY B 1 4 ? -16.125 -11.766 6.043 1 79.31 4 GLY B O 1
ATOM 2835 N N . ILE B 1 5 ? -16.234 -9.836 7.027 1 81.56 5 ILE B N 1
ATOM 2836 C CA . ILE B 1 5 ? -14.914 -9.93 7.621 1 81.56 5 ILE B CA 1
ATOM 2837 C C . ILE B 1 5 ? -14.906 -11.008 8.703 1 81.56 5 ILE B C 1
ATOM 2839 O O . ILE B 1 5 ? -13.867 -11.633 8.953 1 81.56 5 ILE B O 1
ATOM 2843 N N . ASN B 1 6 ? -15.984 -11.25 9.297 1 78.06 6 ASN B N 1
ATOM 2844 C CA . ASN B 1 6 ? -16.094 -12.281 10.328 1 78.06 6 ASN B CA 1
ATOM 2845 C C . ASN B 1 6 ? -15.789 -13.664 9.773 1 78.06 6 ASN B C 1
ATOM 2847 O O . ASN B 1 6 ? -15.414 -14.57 10.516 1 78.06 6 ASN B O 1
ATOM 2851 N N . GLN B 1 7 ? -15.828 -13.82 8.484 1 77.56 7 GLN B N 1
ATOM 2852 C CA . GLN B 1 7 ? -15.664 -15.117 7.836 1 77.56 7 GLN B CA 1
ATOM 2853 C C . GLN B 1 7 ? -14.211 -15.344 7.43 1 77.56 7 GLN B C 1
ATOM 2855 O O . GLN B 1 7 ? -13.852 -16.438 6.977 1 77.56 7 GLN B O 1
ATOM 2860 N N . ILE B 1 8 ? -13.492 -14.328 7.633 1 80.81 8 ILE B N 1
ATOM 2861 C CA . ILE B 1 8 ? -12.117 -14.391 7.129 1 80.81 8 ILE B CA 1
ATOM 2862 C C . ILE B 1 8 ? -11.172 -14.789 8.258 1 80.81 8 ILE B C 1
ATOM 2864 O O . ILE B 1 8 ? -11.305 -14.305 9.383 1 80.81 8 ILE B O 1
ATOM 2868 N N . GLN B 1 9 ? -10.391 -15.766 7.906 1 70.44 9 GLN B N 1
ATOM 2869 C CA . GLN B 1 9 ? -9.305 -16.094 8.828 1 70.44 9 GLN B CA 1
ATOM 2870 C C . GLN B 1 9 ? -8.07 -15.242 8.555 1 70.44 9 GLN B C 1
ATOM 2872 O O . GLN B 1 9 ? -7.789 -14.906 7.402 1 70.44 9 GLN B O 1
ATOM 2877 N N . SER B 1 10 ? -7.457 -14.953 9.641 1 61.94 10 SER B N 1
ATOM 2878 C CA . SER B 1 10 ? -6.25 -14.156 9.492 1 61.94 10 SER B CA 1
ATOM 2879 C C . SER B 1 10 ? -5.176 -14.914 8.719 1 61.94 10 SER B C 1
ATOM 2881 O O . SER B 1 10 ? -5.094 -16.141 8.805 1 61.94 10 SER B O 1
ATOM 2883 N N . TYR B 1 11 ? -4.523 -14.18 7.836 1 59.19 11 TYR B N 1
ATOM 2884 C CA . TYR B 1 11 ? -3.355 -14.742 7.172 1 59.19 11 TYR B CA 1
ATOM 2885 C C . TYR B 1 11 ? -2.316 -15.195 8.195 1 59.19 11 TYR B C 1
ATOM 2887 O O . TYR B 1 11 ? -2.014 -14.477 9.141 1 59.19 11 TYR B O 1
ATOM 2895 N N . VAL B 1 12 ? -2.02 -16.391 8.148 1 59.56 12 VAL B N 1
ATOM 2896 C CA . VAL B 1 12 ? -0.918 -16.875 8.977 1 59.56 12 VAL B CA 1
ATOM 2897 C C . VAL B 1 12 ? 0.395 -16.766 8.203 1 59.56 12 VAL B C 1
ATOM 2899 O O . VAL B 1 12 ? 0.596 -17.453 7.207 1 59.56 12 VAL B O 1
ATOM 2902 N N . PRO B 1 13 ? 1.189 -15.742 8.602 1 59.41 13 PRO B N 1
ATOM 2903 C CA . PRO B 1 13 ? 2.461 -15.617 7.879 1 59.41 13 PRO B CA 1
ATOM 2904 C C . PRO B 1 13 ? 3.334 -16.859 8 1 59.41 13 PRO B C 1
ATOM 2906 O O . PRO B 1 13 ? 3.191 -17.625 8.961 1 59.41 13 PRO B O 1
ATOM 2909 N N . GLU B 1 14 ? 4.105 -17.062 6.926 1 65.56 14 GLU B N 1
ATOM 2910 C CA . GLU B 1 14 ? 5.102 -18.125 7.023 1 65.56 14 GLU B CA 1
ATOM 2911 C C . GLU B 1 14 ? 6.094 -17.859 8.148 1 65.56 14 GLU B C 1
ATOM 2913 O O . GLU B 1 14 ? 6.383 -16.703 8.461 1 65.56 14 GLU B O 1
ATOM 2918 N N . GLU B 1 15 ? 6.449 -18.906 8.805 1 72.12 15 GLU B N 1
ATOM 2919 C CA . GLU B 1 15 ? 7.488 -18.766 9.82 1 72.12 15 GLU B CA 1
ATOM 2920 C C . GLU B 1 15 ? 8.766 -18.172 9.227 1 72.12 15 GLU B C 1
ATOM 2922 O O . GLU B 1 15 ? 9.18 -18.547 8.125 1 72.12 15 GLU B O 1
ATOM 2927 N N . PRO B 1 16 ? 9.281 -17.188 9.93 1 76.62 16 PRO B N 1
ATOM 2928 C CA . PRO B 1 16 ? 10.547 -16.625 9.445 1 76.62 16 PRO B CA 1
ATOM 2929 C C . PRO B 1 16 ? 11.594 -17.703 9.156 1 76.62 16 PRO B C 1
ATOM 2931 O O . PRO B 1 16 ? 11.695 -18.688 9.898 1 76.62 16 PRO B O 1
ATOM 2934 N N . VAL B 1 17 ? 12.398 -17.422 8.25 1 83.19 17 VAL B N 1
ATOM 2935 C CA . VAL B 1 17 ? 13.398 -18.359 7.75 1 83.19 17 VAL B CA 1
ATOM 2936 C C . VAL B 1 17 ? 14.336 -18.766 8.883 1 83.19 17 VAL B C 1
ATOM 2938 O O . VAL B 1 17 ? 14.656 -19.953 9.039 1 83.19 17 VAL B O 1
ATOM 2941 N N . GLN B 1 18 ? 14.758 -17.734 9.695 1 82.81 18 GLN B N 1
ATOM 2942 C CA . GLN B 1 18 ? 15.711 -18 10.766 1 82.81 18 GLN B CA 1
ATOM 2943 C C . GLN B 1 18 ? 15.117 -18.953 11.797 1 82.81 18 GLN B C 1
ATOM 2945 O O . GLN B 1 18 ? 15.828 -19.812 12.344 1 82.81 18 GLN B O 1
ATOM 2950 N N . ARG B 1 19 ? 13.914 -18.938 12.109 1 82.19 19 ARG B N 1
ATOM 2951 C CA . ARG B 1 19 ? 13.25 -19.812 13.07 1 82.19 19 ARG B CA 1
ATOM 2952 C C . ARG B 1 19 ? 13.18 -21.25 12.547 1 82.19 19 ARG B C 1
ATOM 2954 O O . ARG B 1 19 ? 13.375 -22.203 13.305 1 82.19 19 ARG B O 1
ATOM 2961 N N . VAL B 1 20 ? 12.898 -21.359 11.25 1 86.94 20 VAL B N 1
ATOM 2962 C CA . VAL B 1 20 ? 12.82 -22.672 10.625 1 86.94 20 VAL B CA 1
ATOM 2963 C C . VAL B 1 20 ? 14.195 -23.328 10.641 1 86.94 20 VAL B C 1
ATOM 2965 O O . VAL B 1 20 ? 14.312 -24.516 10.992 1 86.94 20 VAL B O 1
ATOM 2968 N N . LYS B 1 21 ? 15.172 -22.578 10.297 1 90.69 21 LYS B N 1
ATOM 2969 C CA . LYS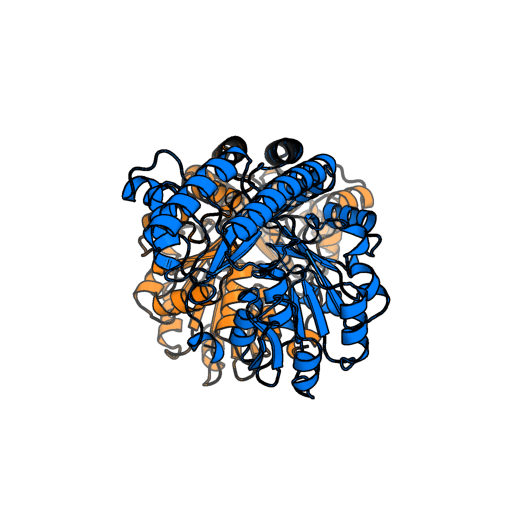 B 1 21 ? 16.531 -23.094 10.289 1 90.69 21 LYS B CA 1
ATOM 2970 C C . LYS B 1 21 ? 16.953 -23.562 11.688 1 90.69 21 LYS B C 1
ATOM 2972 O O . LYS B 1 21 ? 17.562 -24.625 11.836 1 90.69 21 LYS B O 1
ATOM 2977 N N . SER B 1 22 ? 16.609 -22.75 12.633 1 91.56 22 SER B N 1
ATOM 2978 C CA . SER B 1 22 ? 16.969 -23.094 14 1 91.56 22 SER B CA 1
ATOM 2979 C C . SER B 1 22 ? 16.203 -24.328 14.477 1 91.56 22 SER B C 1
ATOM 2981 O O . SER B 1 22 ? 16.781 -25.234 15.086 1 91.56 22 SER B O 1
ATOM 2983 N N . LYS B 1 23 ? 14.984 -24.359 14.242 1 91.44 23 LYS B N 1
ATOM 2984 C CA . LYS B 1 23 ? 14.125 -25.438 14.688 1 91.44 23 LYS B CA 1
ATOM 2985 C C . LYS B 1 23 ? 14.609 -26.781 14.148 1 91.44 23 LYS B C 1
ATOM 2987 O O . LYS B 1 23 ? 14.594 -27.781 14.867 1 91.44 23 LYS B O 1
ATOM 2992 N N . TYR B 1 24 ? 15.125 -26.797 12.977 1 93.5 24 TYR B N 1
ATOM 2993 C CA . TYR B 1 24 ? 15.469 -28.062 12.336 1 93.5 24 TYR B CA 1
ATOM 2994 C C . TYR B 1 24 ? 16.984 -28.172 12.133 1 93.5 24 TYR B C 1
ATOM 2996 O O . TYR B 1 24 ? 17.453 -29.078 11.422 1 93.5 24 TYR B O 1
ATOM 3004 N N . HIS B 1 25 ? 17.719 -27.266 12.664 1 94.62 25 HIS B N 1
ATOM 3005 C CA . HIS B 1 25 ? 19.188 -27.281 12.617 1 94.62 25 HIS B CA 1
ATOM 3006 C C . HIS B 1 25 ? 19.688 -27.344 11.18 1 94.62 25 HIS B C 1
ATOM 3008 O O . HIS B 1 25 ? 20.516 -28.188 10.844 1 94.62 25 HIS B O 1
ATOM 3014 N N . LEU B 1 26 ? 19.078 -26.391 10.359 1 94.88 26 LEU B N 1
ATOM 3015 C CA . LEU B 1 26 ? 19.406 -26.359 8.938 1 94.88 26 LEU B CA 1
ATOM 3016 C C . LEU B 1 26 ? 20.453 -25.297 8.641 1 94.88 26 LEU B C 1
ATOM 3018 O O . LEU B 1 26 ? 20.391 -24.188 9.188 1 94.88 26 LEU B O 1
ATOM 3022 N N . LYS B 1 27 ? 21.391 -25.641 7.836 1 92.06 27 LYS B N 1
ATOM 3023 C CA . LYS B 1 27 ? 22.359 -24.656 7.363 1 92.06 27 LYS B CA 1
ATOM 3024 C C . LYS B 1 27 ? 21.781 -23.797 6.238 1 92.06 27 LYS B C 1
ATOM 3026 O O . LYS B 1 27 ? 22.156 -22.641 6.078 1 92.06 27 LYS B O 1
ATOM 3031 N N . ARG B 1 28 ? 20.906 -24.484 5.516 1 93.19 28 ARG B N 1
ATOM 3032 C CA . ARG B 1 28 ? 20.281 -23.812 4.379 1 93.19 28 ARG B CA 1
ATOM 3033 C C . ARG B 1 28 ? 18.812 -24.188 4.273 1 93.19 28 ARG B C 1
ATOM 3035 O O . ARG B 1 28 ? 18.422 -25.297 4.625 1 93.19 28 ARG B O 1
ATOM 3042 N N . LEU B 1 29 ? 18.062 -23.188 3.875 1 94.94 29 LEU B N 1
ATOM 3043 C CA . LEU B 1 29 ? 16.656 -23.438 3.584 1 94.94 29 LEU B CA 1
ATOM 3044 C C . LEU B 1 29 ? 16.297 -22.922 2.191 1 94.94 29 LEU B C 1
ATOM 3046 O O . LEU B 1 29 ? 16.375 -21.719 1.928 1 94.94 29 LEU B O 1
ATOM 3050 N N . ALA B 1 30 ? 16.047 -23.844 1.256 1 96.12 30 ALA B N 1
ATOM 3051 C CA . ALA B 1 30 ? 15.508 -23.469 -0.05 1 96.12 30 ALA B CA 1
ATOM 3052 C C . ALA B 1 30 ? 14.016 -23.156 0.04 1 96.12 30 ALA B C 1
ATOM 3054 O O . ALA B 1 30 ? 13.203 -24.031 0.341 1 96.12 30 ALA B O 1
ATOM 3055 N N . ARG B 1 31 ? 13.719 -21.922 -0.138 1 93.81 31 ARG B N 1
ATOM 3056 C CA . ARG B 1 31 ? 12.328 -21.469 -0.083 1 93.81 31 ARG B CA 1
ATOM 3057 C C . ARG B 1 31 ? 11.633 -21.672 -1.422 1 93.81 31 ARG B C 1
ATOM 3059 O O . ARG B 1 31 ? 11.656 -20.797 -2.287 1 93.81 31 ARG B O 1
ATOM 3066 N N . LEU B 1 32 ? 10.945 -22.719 -1.526 1 97.44 32 LEU B N 1
ATOM 3067 C CA . LEU B 1 32 ? 10.312 -23.109 -2.779 1 97.44 32 LEU B CA 1
ATOM 3068 C C . LEU B 1 32 ? 8.797 -23.219 -2.609 1 97.44 32 LEU B C 1
ATOM 3070 O O . LEU B 1 32 ? 8.18 -24.156 -3.121 1 97.44 32 LEU B O 1
ATOM 3074 N N . SER B 1 33 ? 8.25 -22.25 -1.835 1 96.12 33 SER B N 1
ATOM 3075 C CA . SER B 1 33 ? 6.832 -22.344 -1.497 1 96.12 33 SER B CA 1
ATOM 3076 C C . SER B 1 33 ? 6.062 -21.125 -1.982 1 96.12 33 SER B C 1
ATOM 3078 O O . SER B 1 33 ? 4.832 -21.125 -2.01 1 96.12 33 SER B O 1
ATOM 3080 N N . ALA B 1 34 ? 6.699 -20.031 -2.4 1 95.31 34 ALA B N 1
ATOM 3081 C CA . ALA B 1 34 ? 5.988 -18.781 -2.648 1 95.31 34 ALA B CA 1
ATOM 3082 C C . ALA B 1 34 ? 6.199 -18.297 -4.082 1 95.31 34 ALA B C 1
ATOM 3084 O O . ALA B 1 34 ? 5.922 -17.141 -4.406 1 95.31 34 ALA B O 1
ATOM 3085 N N . ASN B 1 35 ? 6.723 -19.125 -4.922 1 97.44 35 ASN B N 1
ATOM 3086 C CA . ASN B 1 35 ? 6.871 -18.891 -6.352 1 97.44 35 ASN B CA 1
ATOM 3087 C C . ASN B 1 35 ? 7.77 -17.688 -6.629 1 97.44 35 ASN B C 1
ATOM 3089 O O . ASN B 1 35 ? 7.527 -16.922 -7.566 1 97.44 35 ASN B O 1
ATOM 3093 N N . GLU B 1 36 ? 8.773 -17.453 -5.75 1 97.5 36 GLU B N 1
ATOM 3094 C CA . GLU B 1 36 ? 9.734 -16.375 -5.926 1 97.5 36 GLU B CA 1
ATOM 3095 C C . GLU B 1 36 ? 10.828 -16.766 -6.914 1 97.5 36 GLU B C 1
ATOM 3097 O O . GLU B 1 36 ? 10.992 -17.953 -7.234 1 97.5 36 GLU B O 1
ATOM 3102 N N . ASN B 1 37 ? 11.477 -15.789 -7.461 1 98.06 37 ASN B N 1
ATOM 3103 C CA . ASN B 1 37 ? 12.562 -16.031 -8.406 1 98.06 37 ASN B CA 1
ATOM 3104 C C . ASN B 1 37 ? 13.836 -16.469 -7.688 1 98.06 37 ASN B C 1
ATOM 3106 O O . ASN B 1 37 ? 14.453 -15.68 -6.961 1 98.06 37 ASN B O 1
ATOM 3110 N N . PRO B 1 38 ? 14.266 -17.672 -7.898 1 96.5 38 PRO B N 1
ATOM 3111 C CA . PRO B 1 38 ? 15.43 -18.141 -7.16 1 96.5 38 PRO B CA 1
ATOM 3112 C C . PRO B 1 38 ? 16.75 -17.578 -7.695 1 96.5 38 PRO B C 1
ATOM 3114 O O . PRO B 1 38 ? 17.797 -17.75 -7.07 1 96.5 38 PRO B O 1
ATOM 3117 N N . TYR B 1 39 ? 16.688 -16.875 -8.75 1 96.56 39 TYR B N 1
ATOM 3118 C CA . TYR B 1 39 ? 17.906 -16.391 -9.391 1 96.56 39 TYR B CA 1
ATOM 3119 C C . TYR B 1 39 ? 18.188 -14.945 -9.016 1 96.56 39 TYR B C 1
ATOM 3121 O O . TYR B 1 39 ? 19.109 -14.32 -9.562 1 96.56 39 TYR B O 1
ATOM 3129 N N . GLY B 1 40 ? 17.391 -14.422 -8.188 1 96.19 40 GLY B N 1
ATOM 3130 C CA . GLY B 1 40 ? 17.641 -13.086 -7.676 1 96.19 40 GLY B CA 1
ATOM 3131 C C . GLY B 1 40 ? 16.984 -11.992 -8.5 1 96.19 40 GLY B C 1
ATOM 3132 O O . GLY B 1 40 ? 15.859 -12.156 -8.969 1 96.19 40 GLY B O 1
ATOM 3133 N N . THR B 1 41 ? 17.625 -10.844 -8.469 1 97.38 41 THR B N 1
ATOM 3134 C CA . THR B 1 41 ? 17.188 -9.641 -9.164 1 97.38 41 THR B CA 1
ATOM 3135 C C . THR B 1 41 ? 18.297 -9.086 -10.047 1 97.38 41 THR B C 1
ATOM 3137 O O . THR B 1 41 ? 19.484 -9.242 -9.734 1 97.38 41 THR B O 1
ATOM 3140 N N . SER B 1 42 ? 17.938 -8.422 -11.125 1 97.94 42 SER B N 1
ATOM 3141 C CA . SER B 1 42 ? 18.906 -7.801 -12.016 1 97.94 42 SER B CA 1
ATOM 3142 C C . SER B 1 42 ? 19.844 -6.883 -11.242 1 97.94 42 SER B C 1
ATOM 3144 O O . SER B 1 42 ? 19.406 -6.102 -10.398 1 97.94 42 SER B O 1
ATOM 3146 N N . PRO B 1 43 ? 21.156 -6.953 -11.562 1 96.81 43 PRO B N 1
ATOM 3147 C CA . PRO B 1 43 ? 22.109 -6.02 -10.938 1 96.81 43 PRO B CA 1
ATOM 3148 C C . PRO B 1 43 ? 21.781 -4.559 -11.258 1 96.81 43 PRO B C 1
ATOM 3150 O O . PRO B 1 43 ? 22.109 -3.666 -10.477 1 96.81 43 PRO B O 1
ATOM 3153 N N . LEU B 1 44 ? 21.078 -4.34 -12.367 1 98.19 44 LEU B N 1
ATOM 3154 C CA . LEU B 1 44 ? 20.703 -2.98 -12.75 1 98.19 44 LEU B CA 1
ATOM 3155 C C . LEU B 1 44 ? 19.734 -2.383 -11.75 1 98.19 44 LEU B C 1
ATOM 3157 O O . LEU B 1 44 ? 19.703 -1.166 -11.555 1 98.19 44 LEU B O 1
ATOM 3161 N N . VAL B 1 45 ? 18.953 -3.195 -11.117 1 98.38 45 VAL B N 1
ATOM 3162 C CA . VAL B 1 45 ? 18 -2.74 -10.109 1 98.38 45 VAL B CA 1
ATOM 3163 C C . VAL B 1 45 ? 18.75 -2.227 -8.883 1 98.38 45 VAL B C 1
ATOM 3165 O O . VAL B 1 45 ? 18.438 -1.155 -8.359 1 98.38 45 VAL B O 1
ATOM 3168 N N . LYS B 1 46 ? 19.719 -3.014 -8.445 1 97.06 46 LYS B N 1
ATOM 3169 C CA . LYS B 1 46 ? 20.531 -2.607 -7.305 1 97.06 46 LYS B CA 1
ATOM 3170 C C . LYS B 1 46 ? 21.188 -1.25 -7.547 1 97.06 46 LYS B C 1
ATOM 3172 O O . LYS B 1 46 ? 21.141 -0.372 -6.684 1 97.06 46 LYS B O 1
ATOM 3177 N N . GLU B 1 47 ? 21.734 -1.111 -8.68 1 97.5 47 GLU B N 1
ATOM 3178 C CA . GLU B 1 47 ? 22.406 0.138 -9.039 1 97.5 47 GLU B CA 1
ATOM 3179 C C . GLU B 1 47 ? 21.422 1.304 -9.047 1 97.5 47 GLU B C 1
ATOM 3181 O O . GLU B 1 47 ? 21.719 2.375 -8.508 1 97.5 47 GLU B O 1
ATOM 3186 N N . ALA B 1 48 ? 20.297 1.116 -9.641 1 97.94 48 ALA B N 1
ATOM 3187 C CA . ALA B 1 48 ? 19.281 2.16 -9.727 1 97.94 48 ALA B CA 1
ATOM 3188 C C . ALA B 1 48 ? 18.812 2.584 -8.344 1 97.94 48 ALA B C 1
ATOM 3190 O O . ALA B 1 48 ? 18.609 3.773 -8.078 1 97.94 48 ALA B O 1
ATOM 3191 N N . LEU B 1 49 ? 18.656 1.638 -7.484 1 97.38 49 LEU B N 1
ATOM 3192 C CA . LEU B 1 49 ? 18.188 1.906 -6.129 1 97.38 49 LEU B CA 1
ATOM 3193 C C . LEU B 1 49 ? 19.219 2.717 -5.348 1 97.38 49 LEU B C 1
ATOM 3195 O O . LEU B 1 49 ? 18.875 3.713 -4.707 1 97.38 49 LEU B O 1
ATOM 3199 N N . ILE B 1 50 ? 20.438 2.291 -5.402 1 96.81 50 ILE B N 1
ATOM 3200 C CA . ILE B 1 50 ? 21.5 2.971 -4.668 1 96.81 50 ILE B CA 1
ATOM 3201 C C . ILE B 1 50 ? 21.641 4.402 -5.176 1 96.81 50 ILE B C 1
ATOM 3203 O O . ILE B 1 50 ? 21.781 5.336 -4.387 1 96.81 50 ILE B O 1
ATOM 3207 N N . ASN B 1 51 ? 21.531 4.574 -6.484 1 97.06 51 ASN B N 1
ATOM 3208 C CA . ASN B 1 51 ? 21.594 5.918 -7.059 1 97.06 51 ASN B CA 1
ATOM 3209 C C . ASN B 1 51 ? 20.438 6.785 -6.57 1 97.06 51 ASN B C 1
ATOM 3211 O O . ASN B 1 51 ? 20.625 7.957 -6.242 1 97.06 51 ASN B O 1
ATOM 3215 N N . ALA B 1 52 ? 19.25 6.223 -6.543 1 96.44 52 ALA B N 1
ATOM 3216 C CA . ALA B 1 52 ? 18.078 6.969 -6.09 1 96.44 52 ALA B CA 1
ATOM 3217 C C . ALA B 1 52 ? 18.234 7.406 -4.637 1 96.44 52 ALA B C 1
ATOM 3219 O O . ALA B 1 52 ? 17.859 8.516 -4.273 1 96.44 52 ALA B O 1
ATOM 3220 N N . ILE B 1 53 ? 18.734 6.531 -3.787 1 96.44 53 ILE B N 1
ATOM 3221 C CA . ILE B 1 53 ? 18.953 6.836 -2.377 1 96.44 53 ILE B CA 1
ATOM 3222 C C . ILE B 1 53 ? 19.969 7.961 -2.24 1 96.44 53 ILE B C 1
ATOM 3224 O O . ILE B 1 53 ? 19.766 8.906 -1.471 1 96.44 53 ILE B O 1
ATOM 3228 N N . ASN B 1 54 ? 20.984 7.895 -3.025 1 95.06 54 ASN B N 1
ATOM 3229 C CA . ASN B 1 54 ? 22.031 8.898 -2.982 1 95.06 54 ASN B CA 1
ATOM 3230 C C . ASN B 1 54 ? 21.547 10.25 -3.49 1 95.06 54 ASN B C 1
ATOM 3232 O O . ASN B 1 54 ? 22.031 11.297 -3.059 1 95.06 54 ASN B O 1
ATOM 3236 N N . ASP B 1 55 ? 20.578 10.242 -4.281 1 90.81 55 ASP B N 1
ATOM 3237 C CA . ASP B 1 55 ? 20.047 11.469 -4.867 1 90.81 55 ASP B CA 1
ATOM 3238 C C . ASP B 1 55 ? 19.078 12.164 -3.908 1 90.81 55 ASP B C 1
ATOM 3240 O O . ASP B 1 55 ? 18.641 13.289 -4.164 1 90.81 55 ASP B O 1
ATOM 3244 N N . GLY B 1 56 ? 18.844 11.648 -2.801 1 82.94 56 GLY B N 1
ATOM 3245 C CA . GLY B 1 56 ? 18.109 12.305 -1.729 1 82.94 56 GLY B CA 1
ATOM 3246 C C . GLY B 1 56 ? 16.609 12.266 -1.92 1 82.94 56 GLY B C 1
ATOM 3247 O O . GLY B 1 56 ? 15.906 13.203 -1.533 1 82.94 56 GLY B O 1
ATOM 3248 N N . ALA B 1 57 ? 15.977 11.289 -2.248 1 78 57 ALA B N 1
ATOM 3249 C CA . ALA B 1 57 ? 14.57 11.234 -2.646 1 78 57 ALA B CA 1
ATOM 3250 C C . ALA B 1 57 ? 13.695 10.719 -1.508 1 78 57 ALA B C 1
ATOM 3252 O O . ALA B 1 57 ? 12.555 10.297 -1.732 1 78 57 ALA B O 1
ATOM 3253 N N . LEU B 1 58 ? 14.109 10.836 -0.22 1 94.94 58 LEU B N 1
ATOM 3254 C CA . LEU B 1 58 ? 13.383 10.07 0.781 1 94.94 58 LEU B CA 1
ATOM 3255 C C . LEU B 1 58 ? 12.367 10.945 1.509 1 94.94 58 LEU B C 1
ATOM 3257 O O . LEU B 1 58 ? 11.359 10.453 2.008 1 94.94 58 LEU B O 1
ATOM 3261 N N . ASN B 1 59 ? 12.578 12.258 1.557 1 96.25 59 ASN B N 1
ATOM 3262 C CA . ASN B 1 59 ? 11.758 13.117 2.402 1 96.25 59 ASN B CA 1
ATOM 3263 C C . ASN B 1 59 ? 10.625 13.758 1.613 1 96.25 59 ASN B C 1
ATOM 3265 O O . ASN B 1 59 ? 9.758 14.422 2.189 1 96.25 59 ASN B O 1
ATOM 3269 N N . ARG B 1 60 ? 10.57 13.641 0.336 1 95 60 ARG B N 1
ATOM 3270 C CA . ARG B 1 60 ? 9.523 14.211 -0.508 1 95 60 ARG B CA 1
ATOM 3271 C C . ARG B 1 60 ? 8.609 13.125 -1.055 1 95 60 ARG B C 1
ATOM 3273 O O . ARG B 1 60 ? 9.07 12.039 -1.425 1 95 60 ARG B O 1
ATOM 3280 N N . TYR B 1 61 ? 7.316 13.43 -1.1 1 94.88 61 TYR B N 1
ATOM 3281 C CA . TYR B 1 61 ? 6.371 12.445 -1.61 1 94.88 61 TYR B CA 1
ATOM 3282 C C . TYR B 1 61 ? 6.742 12.016 -3.025 1 94.88 61 TYR B C 1
ATOM 3284 O O . TYR B 1 61 ? 7.277 12.812 -3.801 1 94.88 61 TYR B O 1
ATOM 3292 N N . PRO B 1 62 ? 6.457 10.797 -3.375 1 94.94 62 PRO B N 1
ATOM 3293 C CA . PRO B 1 62 ? 6.801 10.281 -4.699 1 94.94 62 PRO B CA 1
ATOM 3294 C C . PRO B 1 62 ? 5.879 10.805 -5.797 1 94.94 62 PRO B C 1
ATOM 3296 O O . PRO B 1 62 ? 4.914 11.523 -5.508 1 94.94 62 PRO B O 1
ATOM 3299 N N . ASP B 1 63 ? 6.285 10.5 -7.035 1 93.06 63 ASP B N 1
ATOM 3300 C CA . ASP B 1 63 ? 5.406 10.742 -8.172 1 93.06 63 ASP B CA 1
ATOM 3301 C C . ASP B 1 63 ? 4.172 9.844 -8.109 1 93.06 63 ASP B C 1
ATOM 3303 O O . ASP B 1 63 ? 4.238 8.664 -8.445 1 93.06 63 ASP B O 1
ATOM 3307 N N . GLY B 1 64 ? 3.072 10.422 -7.73 1 92.88 64 GLY B N 1
ATOM 3308 C CA . GLY B 1 64 ? 1.845 9.672 -7.543 1 92.88 64 GLY B CA 1
ATOM 3309 C C . GLY B 1 64 ? 1.361 8.992 -8.812 1 92.88 64 GLY B C 1
ATOM 3310 O O . GLY B 1 64 ? 0.608 8.016 -8.758 1 92.88 64 GLY B O 1
ATOM 3311 N N . ASP B 1 65 ? 1.837 9.453 -9.961 1 93 65 ASP B N 1
ATOM 3312 C CA . ASP B 1 65 ? 1.401 8.906 -11.242 1 93 65 ASP B CA 1
ATOM 3313 C C . ASP B 1 65 ? 2.385 7.859 -11.758 1 93 65 ASP B C 1
ATOM 3315 O O . ASP B 1 65 ? 2.137 7.215 -12.781 1 93 65 ASP B O 1
ATOM 3319 N N . ALA B 1 66 ? 3.482 7.703 -11.023 1 95.5 66 ALA B N 1
ATOM 3320 C CA . ALA B 1 66 ? 4.531 6.824 -11.531 1 95.5 66 ALA B CA 1
ATOM 3321 C C . ALA B 1 66 ? 4.797 7.082 -13.008 1 95.5 66 ALA B C 1
ATOM 3323 O O . ALA B 1 66 ? 4.789 6.148 -13.82 1 95.5 66 ALA B O 1
ATOM 3324 N N . SER B 1 67 ? 5.09 8.281 -13.344 1 95.44 67 SER B N 1
ATOM 3325 C CA . SER B 1 67 ? 5.059 8.758 -14.719 1 95.44 67 SER B CA 1
ATOM 3326 C C . SER B 1 67 ? 6.078 8.031 -15.586 1 95.44 67 SER B C 1
ATOM 3328 O O . SER B 1 67 ? 5.762 7.582 -16.688 1 95.44 67 SER B O 1
ATOM 3330 N N . GLU B 1 68 ? 7.32 7.926 -15.102 1 97.06 68 GLU B N 1
ATOM 3331 C CA . GLU B 1 68 ? 8.344 7.23 -15.875 1 97.06 68 GLU B CA 1
ATOM 3332 C C . GLU B 1 68 ? 7.992 5.758 -16.062 1 97.06 68 GLU B C 1
ATOM 3334 O O . GLU B 1 68 ? 8.125 5.219 -17.156 1 97.06 68 GLU B O 1
ATOM 3339 N N . LEU B 1 69 ? 7.566 5.141 -15.023 1 98.5 69 LEU B N 1
ATOM 3340 C CA . LEU B 1 69 ? 7.152 3.744 -15.078 1 98.5 69 LEU B CA 1
ATOM 3341 C C . LEU B 1 69 ? 5.98 3.562 -16.031 1 98.5 69 LEU B C 1
ATOM 3343 O O . LEU B 1 69 ? 5.977 2.631 -16.844 1 98.5 69 LEU B O 1
ATOM 3347 N N . ARG B 1 70 ? 4.984 4.414 -15.891 1 98.38 70 ARG B N 1
ATOM 3348 C CA . ARG B 1 70 ? 3.801 4.391 -16.734 1 98.38 70 ARG B CA 1
ATOM 3349 C C . ARG B 1 70 ? 4.18 4.516 -18.219 1 98.38 70 ARG B C 1
ATOM 3351 O O . ARG B 1 70 ? 3.676 3.768 -19.047 1 98.38 70 ARG B O 1
ATOM 3358 N N . ALA B 1 71 ? 5.066 5.426 -18.516 1 98.25 71 ALA B N 1
ATOM 3359 C CA . ALA B 1 71 ? 5.508 5.625 -19.891 1 98.25 71 ALA B CA 1
ATOM 3360 C C . ALA B 1 71 ? 6.23 4.391 -20.422 1 98.25 71 ALA B C 1
ATOM 3362 O O . ALA B 1 71 ? 5.988 3.959 -21.547 1 98.25 71 ALA B O 1
ATOM 3363 N N . LEU B 1 72 ? 7.102 3.842 -19.625 1 98.75 72 LEU B N 1
ATOM 3364 C CA . LEU B 1 72 ? 7.879 2.682 -20.047 1 98.75 72 LEU B CA 1
ATOM 3365 C C . LEU B 1 72 ? 6.969 1.482 -20.297 1 98.75 72 LEU B C 1
ATOM 3367 O O . LEU B 1 72 ? 7.082 0.826 -21.344 1 98.75 72 LEU B O 1
ATOM 3371 N N . VAL B 1 73 ? 6.062 1.189 -19.375 1 98.81 73 VAL B N 1
ATOM 3372 C CA . VAL B 1 73 ? 5.145 0.063 -19.531 1 98.81 73 VAL B CA 1
ATOM 3373 C C . VAL B 1 73 ? 4.238 0.29 -20.734 1 98.81 73 VAL B C 1
ATOM 3375 O O . VAL B 1 73 ? 4.004 -0.628 -21.531 1 98.81 73 VAL B O 1
ATOM 3378 N N . GLY B 1 74 ? 3.705 1.521 -20.812 1 98.62 74 GLY B N 1
ATOM 3379 C CA . GLY B 1 74 ? 2.887 1.85 -21.969 1 98.62 74 GLY B CA 1
ATOM 3380 C C . GLY B 1 74 ? 3.58 1.573 -23.297 1 98.62 74 GLY B C 1
ATOM 3381 O O . GLY B 1 74 ? 2.988 0.984 -24.203 1 98.62 74 GLY B O 1
ATOM 3382 N N . GLN B 1 75 ? 4.816 1.963 -23.375 1 98.38 75 GLN B N 1
ATOM 3383 C CA . GLN B 1 75 ? 5.609 1.761 -24.594 1 98.38 75 GLN B CA 1
ATOM 3384 C C . GLN B 1 75 ? 5.852 0.276 -24.844 1 98.38 75 GLN B C 1
ATOM 3386 O O . GLN B 1 75 ? 5.652 -0.207 -25.969 1 98.38 75 GLN B O 1
ATOM 3391 N N . GLN B 1 76 ? 6.238 -0.449 -23.859 1 97.88 76 GLN B N 1
ATOM 3392 C CA . GLN B 1 76 ? 6.605 -1.854 -24.016 1 97.88 76 GLN B CA 1
ATOM 3393 C C . GLN B 1 76 ? 5.395 -2.705 -24.375 1 97.88 76 GLN B C 1
ATOM 3395 O O . GLN B 1 76 ? 5.512 -3.678 -25.125 1 97.88 76 GLN B O 1
ATOM 3400 N N . LEU B 1 77 ? 4.23 -2.33 -23.859 1 97.94 77 LEU B N 1
ATOM 3401 C CA . LEU B 1 77 ? 3.035 -3.137 -24.078 1 97.94 77 LEU B CA 1
ATOM 3402 C C . LEU B 1 77 ? 2.158 -2.529 -25.172 1 97.94 77 LEU B C 1
ATOM 3404 O O . LEU B 1 77 ? 1.143 -3.111 -25.547 1 97.94 77 LEU B O 1
ATOM 3408 N N . ASN B 1 78 ? 2.521 -1.392 -25.625 1 97.44 78 ASN B N 1
ATOM 3409 C CA . ASN B 1 78 ? 1.752 -0.659 -26.625 1 97.44 78 ASN B CA 1
ATOM 3410 C C . ASN B 1 78 ? 0.328 -0.389 -26.141 1 97.44 78 ASN B C 1
ATOM 3412 O O . ASN B 1 78 ? -0.637 -0.749 -26.828 1 97.44 78 ASN B O 1
ATOM 3416 N N . VAL B 1 79 ? 0.224 0.177 -24.969 1 98.06 79 VAL B N 1
ATOM 3417 C CA . VAL B 1 79 ? -1.051 0.601 -24.406 1 98.06 79 VAL B CA 1
ATOM 3418 C C . VAL B 1 79 ? -0.951 2.051 -23.938 1 98.06 79 VAL B C 1
ATOM 3420 O O . VAL B 1 79 ? 0.148 2.568 -23.734 1 98.06 79 VAL B O 1
ATOM 3423 N N . ALA B 1 80 ? -2.061 2.729 -23.812 1 97.75 80 ALA B N 1
ATOM 3424 C CA . ALA B 1 80 ? -2.09 4.102 -23.328 1 97.75 80 ALA B CA 1
ATOM 3425 C C . ALA B 1 80 ? -1.831 4.152 -21.812 1 97.75 80 ALA B C 1
ATOM 3427 O O . ALA B 1 80 ? -2.186 3.225 -21.094 1 97.75 80 ALA B O 1
ATOM 3428 N N . GLY B 1 81 ? -1.221 5.234 -21.391 1 97.75 81 GLY B N 1
ATOM 3429 C CA . GLY B 1 81 ? -0.927 5.414 -19.984 1 97.75 81 GLY B CA 1
ATOM 3430 C C . GLY B 1 81 ? -2.166 5.387 -19.109 1 97.75 81 GLY B C 1
ATOM 3431 O O . GLY B 1 81 ? -2.119 4.91 -17.969 1 97.75 81 GLY B O 1
ATOM 3432 N N . ASP B 1 82 ? -3.26 5.914 -19.609 1 97.12 82 ASP B N 1
ATOM 3433 C CA . ASP B 1 82 ? -4.477 6.02 -18.812 1 97.12 82 ASP B CA 1
ATOM 3434 C C . ASP B 1 82 ? -5.211 4.684 -18.734 1 97.12 82 ASP B C 1
ATOM 3436 O O . ASP B 1 82 ? -6.246 4.566 -18.078 1 97.12 82 ASP B O 1
ATOM 3440 N N . GLN B 1 83 ? -4.664 3.623 -19.344 1 98.44 83 GLN B N 1
ATOM 3441 C CA . GLN B 1 83 ? -5.176 2.264 -19.203 1 98.44 83 GLN B CA 1
ATOM 3442 C C . GLN B 1 83 ? -4.48 1.528 -18.062 1 98.44 83 GLN B C 1
ATOM 3444 O O . GLN B 1 83 ? -4.891 0.428 -17.688 1 98.44 83 GLN B O 1
ATOM 3449 N N . LEU B 1 84 ? -3.475 2.176 -17.562 1 98.75 84 LEU B N 1
ATOM 3450 C CA . LEU B 1 84 ? -2.627 1.498 -16.594 1 98.75 84 LEU B CA 1
ATOM 3451 C C . LEU B 1 84 ? -2.98 1.929 -15.172 1 98.75 84 LEU B C 1
ATOM 3453 O O . LEU B 1 84 ? -3.18 3.117 -14.906 1 98.75 84 LEU B O 1
ATOM 3457 N N . VAL B 1 85 ? -3.082 0.971 -14.281 1 98.44 85 VAL B N 1
ATOM 3458 C CA . VAL B 1 85 ? -3.178 1.19 -12.844 1 98.44 85 VAL B CA 1
ATOM 3459 C C . VAL B 1 85 ? -2.088 0.4 -12.125 1 98.44 85 VAL B C 1
ATOM 3461 O O . VAL B 1 85 ? -1.985 -0.818 -12.289 1 98.44 85 VAL B O 1
ATOM 3464 N N . PHE B 1 86 ? -1.246 1.105 -11.383 1 98.62 86 PHE B N 1
ATOM 3465 C CA . PHE B 1 86 ? -0.146 0.473 -10.664 1 98.62 86 PHE B CA 1
ATOM 3466 C C . PHE B 1 86 ? -0.512 0.25 -9.203 1 98.62 86 PHE B C 1
ATOM 3468 O O . PHE B 1 86 ? -1.245 1.047 -8.609 1 98.62 86 PHE B O 1
ATOM 3475 N N . GLY B 1 87 ? -0.003 -0.822 -8.625 1 98.12 87 GLY B N 1
ATOM 3476 C CA . GLY B 1 87 ? -0.29 -1.146 -7.238 1 98.12 87 GLY B CA 1
ATOM 3477 C C . GLY B 1 87 ? 0.895 -1.75 -6.508 1 98.12 87 GLY B C 1
ATOM 3478 O O . GLY B 1 87 ? 1.864 -2.18 -7.137 1 98.12 87 GLY B O 1
ATOM 3479 N N . VAL B 1 88 ? 0.805 -1.752 -5.184 1 98.06 88 VAL B N 1
ATOM 3480 C CA . VAL B 1 88 ? 1.747 -2.465 -4.328 1 98.06 88 VAL B CA 1
ATOM 3481 C C . VAL B 1 88 ? 1.581 -3.971 -4.52 1 98.06 88 VAL B C 1
ATOM 3483 O O . VAL B 1 88 ? 1.029 -4.656 -3.656 1 98.06 88 VAL B O 1
ATOM 3486 N N . GLY B 1 89 ? 2.121 -4.434 -5.621 1 97.19 89 GLY B N 1
ATOM 3487 C CA . GLY B 1 89 ? 1.839 -5.785 -6.074 1 97.19 89 GLY B CA 1
ATOM 3488 C C . GLY B 1 89 ? 0.433 -5.949 -6.617 1 97.19 89 GLY B C 1
ATOM 3489 O O . GLY B 1 89 ? -0.352 -5 -6.625 1 97.19 89 GLY B O 1
ATOM 3490 N N . LEU B 1 90 ? 0.153 -7.125 -7.129 1 98 90 LEU B N 1
ATOM 3491 C CA . LEU B 1 90 ? -1.186 -7.398 -7.641 1 98 90 LEU B CA 1
ATOM 3492 C C . LEU B 1 90 ? -2.195 -7.492 -6.504 1 98 90 LEU B C 1
ATOM 3494 O O . LEU B 1 90 ? -3.395 -7.297 -6.711 1 98 90 LEU B O 1
ATOM 3498 N N . ASP B 1 91 ? -1.67 -7.754 -5.316 1 96.81 91 ASP B N 1
ATOM 3499 C CA . ASP B 1 91 ? -2.566 -7.816 -4.164 1 96.81 91 ASP B CA 1
ATOM 3500 C C . ASP B 1 91 ? -3.377 -6.531 -4.027 1 96.81 91 ASP B C 1
ATOM 3502 O O . ASP B 1 91 ? -4.586 -6.574 -3.803 1 96.81 91 ASP B O 1
ATOM 3506 N N . GLU B 1 92 ? -2.695 -5.414 -4.188 1 97.81 92 GLU B N 1
ATOM 3507 C CA . GLU B 1 92 ? -3.412 -4.152 -4.039 1 97.81 92 GLU B CA 1
ATOM 3508 C C . GLU B 1 92 ? -4.406 -3.947 -5.18 1 97.81 92 GLU B C 1
ATOM 3510 O O . GLU B 1 92 ? -5.492 -3.402 -4.973 1 97.81 92 GLU B O 1
ATOM 3515 N N . ILE B 1 93 ? -4.059 -4.344 -6.375 1 98.19 93 ILE B N 1
ATOM 3516 C CA . ILE B 1 93 ? -4.953 -4.203 -7.52 1 98.19 93 ILE B CA 1
ATOM 3517 C C . ILE B 1 93 ? -6.207 -5.043 -7.301 1 98.19 93 ILE B C 1
ATOM 3519 O O . ILE B 1 93 ? -7.324 -4.574 -7.535 1 98.19 93 ILE B O 1
ATOM 3523 N N . ILE B 1 94 ? -6.02 -6.242 -6.867 1 98.31 94 ILE B N 1
ATOM 3524 C CA . ILE B 1 94 ? -7.137 -7.145 -6.605 1 98.31 94 ILE B CA 1
ATOM 3525 C C . ILE B 1 94 ? -8.039 -6.547 -5.527 1 98.31 94 ILE B C 1
ATOM 3527 O O . ILE B 1 94 ? -9.266 -6.562 -5.66 1 98.31 94 ILE B O 1
ATOM 3531 N N . GLU B 1 95 ? -7.43 -6.023 -4.516 1 97.25 95 GLU B N 1
ATOM 3532 C CA . GLU B 1 95 ? -8.18 -5.344 -3.463 1 97.25 95 GLU B CA 1
ATOM 3533 C C . GLU B 1 95 ? -8.977 -4.168 -4.02 1 97.25 95 GLU B C 1
ATOM 3535 O O . GLU B 1 95 ? -10.156 -4.012 -3.715 1 97.25 95 GLU B O 1
ATOM 3540 N N . LEU B 1 96 ? -8.336 -3.314 -4.801 1 97.25 96 LEU B N 1
ATOM 3541 C CA . LEU B 1 96 ? -8.961 -2.133 -5.383 1 97.25 96 LEU B CA 1
ATOM 3542 C C . LEU B 1 96 ? -10.148 -2.521 -6.25 1 97.25 96 LEU B C 1
ATOM 3544 O O . LEU B 1 96 ? -11.195 -1.869 -6.203 1 97.25 96 LEU B O 1
ATOM 3548 N N . VAL B 1 97 ? -9.961 -3.562 -7.035 1 98.19 97 VAL B N 1
ATOM 3549 C CA . VAL B 1 97 ? -11.023 -4.023 -7.918 1 98.19 97 VAL B CA 1
ATOM 3550 C C . VAL B 1 97 ? -12.234 -4.453 -7.09 1 98.19 97 VAL B C 1
ATOM 3552 O O . VAL B 1 97 ? -13.367 -4.059 -7.383 1 98.19 97 VAL B O 1
ATOM 3555 N N . ALA B 1 98 ? -12.016 -5.242 -6.09 1 97.19 98 ALA B N 1
ATOM 3556 C CA . ALA B 1 98 ? -13.117 -5.68 -5.234 1 97.19 98 ALA B CA 1
ATOM 3557 C C . ALA B 1 98 ? -13.805 -4.488 -4.578 1 97.19 98 ALA B C 1
ATOM 3559 O O . ALA B 1 98 ? -15.039 -4.395 -4.598 1 97.19 98 ALA B O 1
ATOM 3560 N N . ARG B 1 99 ? -13 -3.598 -4.031 1 95.62 99 ARG B N 1
ATOM 3561 C CA . ARG B 1 99 ? -13.508 -2.438 -3.311 1 95.62 99 ARG B CA 1
ATOM 3562 C C . ARG B 1 99 ? -14.312 -1.528 -4.234 1 95.62 99 ARG B C 1
ATOM 3564 O O . ARG B 1 99 ? -15.281 -0.895 -3.807 1 95.62 99 ARG B O 1
ATOM 3571 N N . ALA B 1 100 ? -13.938 -1.449 -5.473 1 95.88 100 ALA B N 1
ATOM 3572 C CA . ALA B 1 100 ? -14.562 -0.54 -6.43 1 95.88 100 ALA B CA 1
ATOM 3573 C C . ALA B 1 100 ? -15.859 -1.131 -6.988 1 95.88 100 ALA B C 1
ATOM 3575 O O . ALA B 1 100 ? -16.828 -0.406 -7.223 1 95.88 100 ALA B O 1
ATOM 3576 N N . PHE B 1 101 ? -15.898 -2.486 -7.152 1 96.62 101 PHE B N 1
ATOM 3577 C CA . PHE B 1 101 ? -16.938 -2.988 -8.055 1 96.62 101 PHE B CA 1
ATOM 3578 C C . PHE B 1 101 ? -17.875 -3.93 -7.32 1 96.62 101 PHE B C 1
ATOM 3580 O O . PHE B 1 101 ? -18.938 -4.277 -7.84 1 96.62 101 PHE B O 1
ATOM 3587 N N . LEU B 1 102 ? -17.562 -4.332 -6.113 1 96.31 102 LEU B N 1
ATOM 3588 C CA . LEU B 1 102 ? -18.375 -5.375 -5.484 1 96.31 102 LEU B CA 1
ATOM 3589 C C . LEU B 1 102 ? -19.219 -4.805 -4.348 1 96.31 102 LEU B C 1
ATOM 3591 O O . LEU B 1 102 ? -18.734 -3.947 -3.594 1 96.31 102 LEU B O 1
ATOM 3595 N N . THR B 1 103 ? -20.422 -5.219 -4.258 1 93.75 103 THR B N 1
ATOM 3596 C CA . THR B 1 103 ? -21.344 -5.004 -3.154 1 93.75 103 THR B CA 1
ATOM 3597 C C . THR B 1 103 ? -21.906 -6.336 -2.65 1 93.75 103 THR B C 1
ATOM 3599 O O . THR B 1 103 ? -21.688 -7.379 -3.273 1 93.75 103 THR B O 1
ATOM 3602 N N . PRO B 1 104 ? -22.578 -6.359 -1.535 1 93.25 104 PRO B N 1
ATOM 3603 C CA . PRO B 1 104 ? -23.141 -7.605 -0.996 1 93.25 104 PRO B CA 1
ATOM 3604 C C . PRO B 1 104 ? -24.141 -8.258 -1.938 1 93.25 104 PRO B C 1
ATOM 3606 O O . PRO B 1 104 ? -24.5 -9.43 -1.756 1 93.25 104 PRO B O 1
ATOM 3609 N N . ASP B 1 105 ? -24.609 -7.582 -2.953 1 95.5 105 ASP B N 1
ATOM 3610 C CA . ASP B 1 105 ? -25.594 -8.117 -3.893 1 95.5 105 ASP B CA 1
ATOM 3611 C C . ASP B 1 105 ? -24.906 -8.805 -5.07 1 95.5 105 ASP B C 1
ATOM 3613 O O . ASP B 1 105 ? -25.562 -9.414 -5.914 1 95.5 105 ASP B O 1
ATOM 3617 N N . ASP B 1 106 ? -23.562 -8.781 -5.078 1 97.31 106 ASP B N 1
ATOM 3618 C CA . ASP B 1 106 ? -22.828 -9.258 -6.242 1 97.31 106 ASP B CA 1
ATOM 3619 C C . ASP B 1 106 ? -22.25 -10.656 -6.004 1 97.31 106 ASP B C 1
ATOM 3621 O O . ASP B 1 106 ? -22.219 -11.133 -4.867 1 97.31 106 ASP B O 1
ATOM 3625 N N . GLN B 1 107 ? -21.891 -11.18 -7.137 1 97.88 107 GLN B N 1
ATOM 3626 C CA . GLN B 1 107 ? -21.234 -12.484 -7.168 1 97.88 107 GLN B CA 1
ATOM 3627 C C . GLN B 1 107 ? -19.938 -12.43 -7.965 1 97.88 107 GLN B C 1
ATOM 3629 O O . GLN B 1 107 ? -19.828 -11.695 -8.945 1 97.88 107 GLN B O 1
ATOM 3634 N N . VAL B 1 108 ? -18.938 -13.234 -7.465 1 98.69 108 VAL B N 1
ATOM 3635 C CA . VAL B 1 108 ? -17.656 -13.367 -8.148 1 98.69 108 VAL B CA 1
ATOM 3636 C C . VAL B 1 108 ? -17.406 -14.828 -8.508 1 98.69 108 VAL B C 1
ATOM 3638 O O . VAL B 1 108 ? -17.688 -15.727 -7.711 1 98.69 108 VAL B O 1
ATOM 3641 N N . VAL B 1 109 ? -16.969 -15.07 -9.742 1 98.88 109 VAL B N 1
ATOM 3642 C CA . VAL B 1 109 ? -16.656 -16.422 -10.195 1 98.88 109 VAL B CA 1
ATOM 3643 C C . VAL B 1 109 ? -15.141 -16.625 -10.203 1 98.88 109 VAL B C 1
ATOM 3645 O O . VAL B 1 109 ? -14.406 -15.789 -10.75 1 98.88 109 VAL B O 1
ATOM 3648 N N . VAL B 1 110 ? -14.664 -17.672 -9.594 1 98.56 110 VAL B N 1
ATOM 3649 C CA . VAL B 1 110 ? -13.242 -18.016 -9.555 1 98.56 110 VAL B CA 1
ATOM 3650 C C . VAL B 1 110 ? -13.062 -19.516 -9.742 1 98.56 110 VAL B C 1
ATOM 3652 O O . VAL B 1 110 ? -13.961 -20.297 -9.438 1 98.56 110 VAL B O 1
ATOM 3655 N N . ALA B 1 111 ? -11.953 -19.906 -10.281 1 98.38 111 ALA B N 1
ATOM 3656 C CA . ALA B 1 111 ? -11.594 -21.328 -10.32 1 98.38 111 ALA B CA 1
ATOM 3657 C C . ALA B 1 111 ? -11.258 -21.844 -8.922 1 98.38 111 ALA B C 1
ATOM 3659 O O . ALA B 1 111 ? -10.93 -21.062 -8.023 1 98.38 111 ALA B O 1
ATOM 3660 N N . LYS B 1 112 ? -11.398 -23.172 -8.766 1 97.75 112 LYS B N 1
ATOM 3661 C CA . LYS B 1 112 ? -10.945 -23.844 -7.555 1 97.75 112 LYS B CA 1
ATOM 3662 C C . LYS B 1 112 ? -10.148 -25.094 -7.895 1 97.75 112 LYS B C 1
ATOM 3664 O O . LYS B 1 112 ? -10.68 -26.031 -8.492 1 97.75 112 LYS B O 1
ATOM 3669 N N . PRO B 1 113 ? -8.891 -25.219 -7.516 1 97.38 113 PRO B N 1
ATOM 3670 C CA . PRO B 1 113 ? -8.172 -24.188 -6.77 1 97.38 113 PRO B CA 1
ATOM 3671 C C . PRO B 1 113 ? -7.691 -23.031 -7.66 1 97.38 113 PRO B C 1
ATOM 3673 O O . PRO B 1 113 ? -7.535 -23.219 -8.867 1 97.38 113 PRO B O 1
ATOM 3676 N N . ALA B 1 114 ? -7.559 -21.875 -7.074 1 96.75 114 ALA B N 1
ATOM 3677 C CA . ALA B 1 114 ? -6.914 -20.703 -7.645 1 96.75 114 ALA B CA 1
ATOM 3678 C C . ALA B 1 114 ? -6.359 -19.797 -6.547 1 96.75 114 ALA B C 1
ATOM 3680 O O . ALA B 1 114 ? -6.371 -20.156 -5.371 1 96.75 114 ALA B O 1
ATOM 3681 N N . PHE B 1 115 ? -5.773 -18.781 -6.93 1 96.25 115 PHE B N 1
ATOM 3682 C CA . PHE B 1 115 ? -5.211 -17.828 -5.98 1 96.25 115 PHE B CA 1
ATOM 3683 C C . PHE B 1 115 ? -6.273 -17.359 -4.996 1 96.25 115 PHE B C 1
ATOM 3685 O O . PHE B 1 115 ? -7.328 -16.859 -5.402 1 96.25 115 PHE B O 1
ATOM 3692 N N . SER B 1 116 ? -6.062 -17.375 -3.709 1 93.81 116 SER B N 1
ATOM 3693 C CA . SER B 1 116 ? -7.062 -17.25 -2.654 1 93.81 116 SER B CA 1
ATOM 3694 C C . SER B 1 116 ? -7.516 -15.797 -2.496 1 93.81 116 SER B C 1
ATOM 3696 O O . SER B 1 116 ? -8.625 -15.539 -2.029 1 93.81 116 SER B O 1
ATOM 3698 N N . GLU B 1 117 ? -6.688 -14.805 -2.9 1 94.69 117 GLU B N 1
ATOM 3699 C CA . GLU B 1 117 ? -6.98 -13.391 -2.678 1 94.69 117 GLU B CA 1
ATOM 3700 C C . GLU B 1 117 ? -8.227 -12.961 -3.445 1 94.69 117 GLU B C 1
ATOM 3702 O O . GLU B 1 117 ? -8.938 -12.047 -3.021 1 94.69 117 GLU B O 1
ATOM 3707 N N . TYR B 1 118 ? -8.555 -13.625 -4.566 1 97.12 118 TYR B N 1
ATOM 3708 C CA . TYR B 1 118 ? -9.75 -13.289 -5.34 1 97.12 118 TYR B CA 1
ATOM 3709 C C . TYR B 1 118 ? -11.008 -13.453 -4.492 1 97.12 118 TYR B C 1
ATOM 3711 O O . TYR B 1 118 ? -11.812 -12.523 -4.391 1 97.12 118 TYR B O 1
ATOM 3719 N N . ALA B 1 119 ? -11.086 -14.648 -3.873 1 95.88 119 ALA B N 1
ATOM 3720 C CA . ALA B 1 119 ? -12.25 -14.961 -3.041 1 95.88 119 ALA B CA 1
ATOM 3721 C C . ALA B 1 119 ? -12.219 -14.164 -1.74 1 95.88 119 ALA B C 1
ATOM 3723 O O . ALA B 1 119 ? -13.266 -13.727 -1.252 1 95.88 119 ALA B O 1
ATOM 3724 N N . LEU B 1 120 ? -11.055 -13.984 -1.209 1 94.31 120 LEU B N 1
ATOM 3725 C CA . LEU B 1 120 ? -10.906 -13.273 0.055 1 94.31 120 LEU B CA 1
ATOM 3726 C C . LEU B 1 120 ? -11.492 -11.867 -0.042 1 94.31 120 LEU B C 1
ATOM 3728 O O . LEU B 1 120 ? -12.312 -11.477 0.787 1 94.31 120 LEU B O 1
ATOM 3732 N N . HIS B 1 121 ? -11.125 -11.109 -1.055 1 95.94 121 HIS B N 1
ATOM 3733 C CA . HIS B 1 121 ? -11.555 -9.719 -1.147 1 95.94 121 HIS B CA 1
ATOM 3734 C C . HIS B 1 121 ? -13.023 -9.617 -1.538 1 95.94 121 HIS B C 1
ATOM 3736 O O . HIS B 1 121 ? -13.703 -8.656 -1.178 1 95.94 121 HIS B O 1
ATOM 3742 N N . ALA B 1 122 ? -13.508 -10.633 -2.283 1 96.31 122 ALA B N 1
ATOM 3743 C CA . ALA B 1 122 ? -14.953 -10.695 -2.496 1 96.31 122 ALA B CA 1
ATOM 3744 C C . ALA B 1 122 ? -15.695 -10.852 -1.173 1 96.31 122 ALA B C 1
ATOM 3746 O O . ALA B 1 122 ? -16.703 -10.172 -0.934 1 96.31 122 ALA B O 1
ATOM 3747 N N . THR B 1 123 ? -15.164 -11.703 -0.318 1 95 123 THR B N 1
ATOM 3748 C CA . THR B 1 123 ? -15.766 -11.969 0.986 1 95 123 THR B CA 1
ATOM 3749 C C . THR B 1 123 ? -15.727 -10.719 1.862 1 95 123 THR B C 1
ATOM 3751 O O . THR B 1 123 ? -16.688 -10.422 2.568 1 95 123 THR B O 1
ATOM 3754 N N . VAL B 1 124 ? -14.664 -9.969 1.812 1 92.94 124 VAL B N 1
ATOM 3755 C CA . VAL B 1 124 ? -14.523 -8.734 2.574 1 92.94 124 VAL B CA 1
ATOM 3756 C C . VAL B 1 124 ? -15.648 -7.766 2.205 1 92.94 124 VAL B C 1
ATOM 3758 O O . VAL B 1 124 ? -16.219 -7.105 3.076 1 92.94 124 VAL B O 1
ATOM 3761 N N . GLU B 1 125 ? -15.984 -7.742 0.879 1 94.38 125 GLU B N 1
ATOM 3762 C CA . GLU B 1 125 ? -17 -6.82 0.392 1 94.38 125 GLU B CA 1
ATOM 3763 C C . GLU B 1 125 ? -18.406 -7.402 0.567 1 94.38 125 GLU B C 1
ATOM 3765 O O . GLU B 1 125 ? -19.391 -6.777 0.177 1 94.38 125 GLU B O 1
ATOM 3770 N N . GLY B 1 126 ? -18.484 -8.672 1.062 1 93.62 126 GLY B N 1
ATOM 3771 C CA . GLY B 1 126 ? -19.766 -9.312 1.305 1 93.62 126 GLY B CA 1
ATOM 3772 C C . GLY B 1 126 ? -20.359 -9.969 0.066 1 93.62 126 GLY B C 1
ATOM 3773 O O . GLY B 1 126 ? -21.5 -10.398 0.074 1 93.62 126 GLY B O 1
ATOM 3774 N N . ALA B 1 127 ? -19.625 -10.016 -1.034 1 96.25 127 ALA B N 1
ATOM 3775 C CA . ALA B 1 127 ? -20.078 -10.625 -2.275 1 96.25 127 ALA B CA 1
ATOM 3776 C C . ALA B 1 127 ? -20.016 -12.148 -2.195 1 96.25 127 ALA B C 1
ATOM 3778 O O . ALA B 1 127 ? -19.188 -12.703 -1.47 1 96.25 127 ALA B O 1
ATOM 3779 N N . ALA B 1 128 ? -20.891 -12.82 -2.91 1 97.44 128 ALA B N 1
ATOM 3780 C CA . ALA B 1 128 ? -20.875 -14.281 -2.967 1 97.44 128 ALA B CA 1
ATOM 3781 C C . ALA B 1 128 ? -19.766 -14.781 -3.875 1 97.44 128 ALA B C 1
ATOM 3783 O O . ALA B 1 128 ? -19.5 -14.203 -4.93 1 97.44 128 ALA B O 1
ATOM 3784 N N . VAL B 1 129 ? -19.125 -15.852 -3.459 1 98.06 129 VAL B N 1
ATOM 3785 C CA . VAL B 1 129 ? -18.062 -16.469 -4.262 1 98.06 129 VAL B CA 1
ATOM 3786 C C . VAL B 1 129 ? -18.578 -17.766 -4.883 1 98.06 129 VAL B C 1
ATOM 3788 O O . VAL B 1 129 ? -19 -18.672 -4.168 1 98.06 129 VAL B O 1
ATOM 3791 N N . LYS B 1 130 ? -18.609 -17.797 -6.184 1 98.69 130 LYS B N 1
ATOM 3792 C CA . LYS B 1 130 ? -18.922 -19.016 -6.93 1 98.69 130 LYS B CA 1
ATOM 3793 C C . LYS B 1 130 ? -17.641 -19.688 -7.43 1 98.69 130 LYS B C 1
ATOM 3795 O O . LYS B 1 130 ? -17.031 -19.234 -8.398 1 98.69 130 LYS B O 1
ATOM 3800 N N . GLU B 1 131 ? -17.344 -20.766 -6.824 1 98.38 131 GLU B N 1
ATOM 3801 C CA . GLU B 1 131 ? -16.141 -21.516 -7.199 1 98.38 131 GLU B CA 1
ATOM 3802 C C . GLU B 1 131 ? -16.469 -22.562 -8.258 1 98.38 131 GLU B C 1
ATOM 3804 O O . GLU B 1 131 ? -17.453 -23.312 -8.125 1 98.38 131 GLU B O 1
ATOM 3809 N N . VAL B 1 132 ? -15.695 -22.594 -9.273 1 98.75 132 VAL B N 1
ATOM 3810 C CA . VAL B 1 132 ? -15.805 -23.578 -10.352 1 98.75 132 VAL B CA 1
ATOM 3811 C C . VAL B 1 132 ? -14.602 -24.516 -10.32 1 98.75 132 VAL B C 1
ATOM 3813 O O . VAL B 1 132 ? -13.477 -24.094 -10.609 1 98.75 132 VAL B O 1
ATOM 3816 N N . PRO B 1 133 ? -14.805 -25.766 -10 1 98.25 133 PRO B N 1
ATOM 3817 C CA . PRO B 1 133 ? -13.664 -26.688 -9.93 1 98.25 133 PRO B CA 1
ATOM 3818 C C . PRO B 1 133 ? -12.945 -26.828 -11.266 1 98.25 133 PRO B C 1
ATOM 3820 O O . PRO B 1 133 ? -13.586 -26.906 -12.312 1 98.25 133 PRO B O 1
ATOM 3823 N N . VAL B 1 134 ? -11.656 -26.797 -11.219 1 98.31 134 VAL B N 1
ATOM 3824 C CA . VAL B 1 134 ? -10.883 -27.109 -12.422 1 98.31 134 VAL B CA 1
ATOM 3825 C C . VAL B 1 134 ? -11.086 -28.562 -12.805 1 98.31 134 VAL B C 1
ATOM 3827 O O . VAL B 1 134 ? -11.555 -29.375 -11.992 1 98.31 134 VAL B O 1
ATOM 3830 N N . ASN B 1 135 ? -10.719 -28.828 -14.062 1 98.12 135 ASN B N 1
ATOM 3831 C CA . ASN B 1 135 ? -10.727 -30.219 -14.484 1 98.12 135 ASN B CA 1
ATOM 3832 C C . ASN B 1 135 ? -9.773 -31.062 -13.641 1 98.12 135 ASN B C 1
ATOM 3834 O O . ASN B 1 135 ? -8.57 -30.812 -13.609 1 98.12 135 ASN B O 1
ATOM 3838 N N . PRO B 1 136 ? -10.242 -32.062 -12.961 1 96.06 136 PRO B N 1
ATOM 3839 C CA . PRO B 1 136 ? -9.391 -32.812 -12.023 1 96.06 136 PRO B CA 1
ATOM 3840 C C . PRO B 1 136 ? -8.281 -33.594 -12.727 1 96.06 136 PRO B C 1
ATOM 3842 O O . PRO B 1 136 ? -7.27 -33.906 -12.109 1 96.06 136 PRO B O 1
ATOM 3845 N N . ALA B 1 137 ? -8.492 -33.875 -14.008 1 96.81 137 ALA B N 1
ATOM 3846 C CA . ALA B 1 137 ? -7.512 -34.688 -14.742 1 96.81 137 ALA B CA 1
ATOM 3847 C C . ALA B 1 137 ? -6.414 -33.812 -15.328 1 96.81 137 ALA B C 1
ATOM 3849 O O . ALA B 1 137 ? -5.242 -34.188 -15.352 1 96.81 137 ALA B O 1
ATOM 3850 N N . THR B 1 138 ? -6.809 -32.594 -15.688 1 97.75 138 THR B N 1
ATOM 3851 C CA . THR B 1 138 ? -5.867 -31.828 -16.5 1 97.75 138 THR B CA 1
ATOM 3852 C C . THR B 1 138 ? -5.512 -30.516 -15.805 1 97.75 138 THR B C 1
ATOM 3854 O O . THR B 1 138 ? -4.539 -29.844 -16.188 1 97.75 138 THR B O 1
ATOM 3857 N N . GLY B 1 139 ? -6.344 -30.094 -14.852 1 98.31 139 GLY B N 1
ATOM 3858 C CA . GLY B 1 139 ? -6.102 -28.844 -14.156 1 98.31 139 GLY B CA 1
ATOM 3859 C C . GLY B 1 139 ? -6.633 -27.625 -14.898 1 98.31 139 GLY B C 1
ATOM 3860 O O . GLY B 1 139 ? -6.559 -26.5 -14.398 1 98.31 139 GLY B O 1
ATOM 3861 N N . HIS B 1 140 ? -7.23 -27.828 -16.094 1 98.69 140 HIS B N 1
ATOM 3862 C CA . HIS B 1 140 ? -7.727 -26.734 -16.922 1 98.69 140 HIS B CA 1
ATOM 3863 C C . HIS B 1 140 ? -8.945 -26.062 -16.297 1 98.69 140 HIS B C 1
ATOM 3865 O O . HIS B 1 140 ? -9.719 -26.719 -15.594 1 98.69 140 HIS B O 1
ATOM 3871 N N . PHE B 1 141 ? -9.086 -24.812 -16.562 1 98.38 141 PHE B N 1
ATOM 3872 C CA . PHE B 1 141 ? -10.266 -24.062 -16.141 1 98.38 141 PHE B CA 1
ATOM 3873 C C . PHE B 1 141 ? -11.516 -24.609 -16.828 1 98.38 141 PHE B C 1
ATOM 3875 O O . PHE B 1 141 ? -11.5 -24.906 -18.016 1 98.38 141 PHE B O 1
ATOM 3882 N N . ASP B 1 142 ? -12.609 -24.797 -16.109 1 98.62 142 ASP B N 1
ATOM 3883 C CA . ASP B 1 142 ? -13.898 -25.234 -16.641 1 98.62 142 ASP B CA 1
ATOM 3884 C C . ASP B 1 142 ? -14.734 -24.062 -17.125 1 98.62 142 ASP B C 1
ATOM 3886 O O . ASP B 1 142 ? -15.664 -23.625 -16.438 1 98.62 142 ASP B O 1
ATOM 3890 N N . PHE B 1 143 ? -14.5 -23.641 -18.344 1 98.75 143 PHE B N 1
ATOM 3891 C CA . PHE B 1 143 ? -15.18 -22.484 -18.922 1 98.75 143 PHE B CA 1
ATOM 3892 C C . PHE B 1 143 ? -16.688 -22.734 -19 1 98.75 143 PHE B C 1
ATOM 3894 O O . PHE B 1 143 ? -17.484 -21.828 -18.734 1 98.75 143 PHE B O 1
ATOM 3901 N N . ALA B 1 144 ? -17.109 -23.922 -19.406 1 98.5 144 ALA B N 1
ATOM 3902 C CA . ALA B 1 144 ? -18.531 -24.25 -19.469 1 98.5 144 ALA B CA 1
ATOM 3903 C C . ALA B 1 144 ? -19.188 -24.141 -18.094 1 98.5 144 ALA B C 1
ATOM 3905 O O . ALA B 1 144 ? -20.297 -23.625 -17.969 1 98.5 144 ALA B O 1
ATOM 3906 N N . GLY B 1 145 ? -18.516 -24.703 -17.094 1 98.62 145 GLY B N 1
ATOM 3907 C CA . GLY B 1 145 ? -19 -24.578 -15.727 1 98.62 145 GLY B CA 1
ATOM 3908 C C . GLY B 1 145 ? -19.125 -23.141 -15.25 1 98.62 145 GLY B C 1
ATOM 3909 O O . GLY B 1 145 ? -20.062 -22.797 -14.547 1 98.62 145 GLY B O 1
ATOM 3910 N N . ALA B 1 146 ? -18.141 -22.328 -15.664 1 98.75 146 ALA B N 1
ATOM 3911 C CA . ALA B 1 146 ? -18.188 -20.906 -15.305 1 98.75 146 ALA B CA 1
ATOM 3912 C C . ALA B 1 146 ? -19.391 -20.219 -15.945 1 98.75 146 ALA B C 1
ATOM 3914 O O . ALA B 1 146 ? -20.109 -19.469 -15.273 1 98.75 146 ALA B O 1
ATOM 3915 N N . LEU B 1 147 ? -19.578 -20.516 -17.219 1 98.69 147 LEU B N 1
ATOM 3916 C CA . LEU B 1 147 ? -20.719 -19.922 -17.906 1 98.69 147 LEU B CA 1
ATOM 3917 C C . LEU B 1 147 ? -22.031 -20.328 -17.234 1 98.69 147 LEU B C 1
ATOM 3919 O O . LEU B 1 147 ? -22.953 -19.516 -17.141 1 98.69 147 LEU B O 1
ATOM 3923 N N . ALA B 1 148 ? -22.094 -21.484 -16.734 1 98.56 148 ALA B N 1
ATOM 3924 C CA . ALA B 1 148 ? -23.328 -22.047 -16.156 1 98.56 148 ALA B CA 1
ATOM 3925 C C . ALA B 1 148 ? -23.703 -21.328 -14.867 1 98.56 148 ALA B C 1
ATOM 3927 O O . ALA B 1 148 ? -24.875 -21.297 -14.484 1 98.56 148 ALA B O 1
ATOM 3928 N N . VAL B 1 149 ? -22.734 -20.719 -14.156 1 98.5 149 VAL B N 1
ATOM 3929 C CA . VAL B 1 149 ? -23.031 -20.125 -12.859 1 98.5 149 VAL B CA 1
ATOM 3930 C C . VAL B 1 149 ? -23.156 -18.609 -13 1 98.5 149 VAL B C 1
ATOM 3932 O O . VAL B 1 149 ? -23.547 -17.922 -12.062 1 98.5 149 VAL B O 1
ATOM 3935 N N . ILE B 1 150 ? -22.766 -18.062 -14.141 1 98.56 150 ILE B N 1
ATOM 3936 C CA . ILE B 1 150 ? -22.906 -16.641 -14.391 1 98.56 150 ILE B CA 1
ATOM 3937 C C . ILE B 1 150 ? -24.391 -16.281 -14.469 1 98.56 150 ILE B C 1
ATOM 3939 O O . ILE B 1 150 ? -25.172 -16.969 -15.141 1 98.56 150 ILE B O 1
ATOM 3943 N N . ASN B 1 151 ? -24.812 -15.297 -13.797 1 98.12 151 ASN B N 1
ATOM 3944 C CA . ASN B 1 151 ? -26.172 -14.766 -13.789 1 98.12 151 ASN B CA 1
ATOM 3945 C C . ASN B 1 151 ? -26.188 -13.25 -13.602 1 98.12 151 ASN B C 1
ATOM 3947 O O . ASN B 1 151 ? -25.156 -12.594 -13.773 1 98.12 151 ASN B O 1
ATOM 3951 N N . GLU B 1 152 ? -27.312 -12.688 -13.305 1 97.25 152 GLU B N 1
ATOM 3952 C CA . GLU B 1 152 ? -27.484 -11.242 -13.242 1 97.25 152 GLU B CA 1
ATOM 3953 C C . GLU B 1 152 ? -26.672 -10.633 -12.102 1 97.25 152 GLU B C 1
ATOM 3955 O O . GLU B 1 152 ? -26.297 -9.461 -12.148 1 97.25 152 GLU B O 1
ATOM 3960 N N . ALA B 1 153 ? -26.344 -11.453 -11.117 1 97.88 153 ALA B N 1
ATOM 3961 C CA . ALA B 1 153 ? -25.609 -10.961 -9.953 1 97.88 153 ALA B CA 1
ATOM 3962 C C . ALA B 1 153 ? -24.094 -11.039 -10.172 1 97.88 153 ALA B C 1
ATOM 3964 O O . ALA B 1 153 ? -23.328 -10.453 -9.422 1 97.88 153 ALA B O 1
ATOM 3965 N N . THR B 1 154 ? -23.641 -11.742 -11.227 1 98.69 154 THR B N 1
ATOM 3966 C CA . THR B 1 154 ? -22.219 -11.922 -11.453 1 98.69 154 THR B CA 1
ATOM 3967 C C . THR B 1 154 ? -21.578 -10.617 -11.93 1 98.69 154 THR B C 1
ATOM 3969 O O . THR B 1 154 ? -21.859 -10.156 -13.039 1 98.69 154 THR B O 1
ATOM 3972 N N . ARG B 1 155 ? -20.719 -10.125 -11.086 1 98.31 155 ARG B N 1
ATOM 3973 C CA . ARG B 1 155 ? -20.094 -8.844 -11.391 1 98.31 155 ARG B CA 1
ATOM 3974 C C . ARG B 1 155 ? -18.672 -9.039 -11.906 1 98.31 155 ARG B C 1
ATOM 3976 O O . ARG B 1 155 ? -18.188 -8.266 -12.734 1 98.31 155 ARG B O 1
ATOM 3983 N N . LEU B 1 156 ? -17.984 -10.062 -11.438 1 98.5 156 LEU B N 1
ATOM 3984 C CA . LEU B 1 156 ? -16.562 -10.266 -11.727 1 98.5 156 LEU B CA 1
ATOM 3985 C C . LEU B 1 156 ? -16.266 -11.742 -11.969 1 98.5 156 LEU B C 1
ATOM 3987 O O . LEU B 1 156 ? -16.812 -12.609 -11.273 1 98.5 156 LEU B O 1
ATOM 3991 N N . VAL B 1 157 ? -15.477 -12.016 -12.953 1 98.88 157 VAL B N 1
ATOM 3992 C CA . VAL B 1 157 ? -14.828 -13.312 -13.156 1 98.88 157 VAL B CA 1
ATOM 3993 C C . VAL B 1 157 ? -13.312 -13.148 -13.102 1 98.88 157 VAL B C 1
ATOM 3995 O O . VAL B 1 15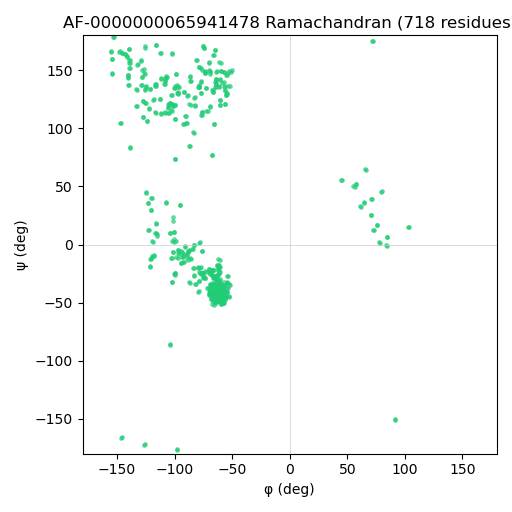7 ? -12.75 -12.32 -13.828 1 98.88 157 VAL B O 1
ATOM 3998 N N . TRP B 1 158 ? -12.641 -13.906 -12.227 1 98.88 158 TRP B N 1
ATOM 3999 C CA . TRP B 1 158 ? -11.188 -13.961 -12.195 1 98.88 158 TRP B CA 1
ATOM 4000 C C . TRP B 1 158 ? -10.664 -15.172 -12.961 1 98.88 158 TRP B C 1
ATOM 4002 O O . TRP B 1 158 ? -11.148 -16.297 -12.766 1 98.88 158 TRP B O 1
ATOM 4012 N N . ILE B 1 159 ? -9.742 -14.977 -13.812 1 98.88 159 ILE B N 1
ATOM 4013 C CA . ILE B 1 159 ? -9.023 -16.047 -14.492 1 98.88 159 ILE B CA 1
ATOM 4014 C C . ILE B 1 159 ? -7.523 -15.898 -14.258 1 98.88 159 ILE B C 1
ATOM 4016 O O . ILE B 1 159 ? -6.902 -14.961 -14.758 1 98.88 159 ILE B O 1
ATOM 4020 N N . CYS B 1 160 ? -6.988 -16.719 -13.453 1 98.75 160 CYS B N 1
ATOM 4021 C CA . CYS B 1 160 ? -5.543 -16.797 -13.281 1 98.75 160 CYS B CA 1
ATOM 4022 C C . CYS B 1 160 ? -4.906 -17.641 -14.375 1 98.75 160 CYS B C 1
ATOM 4024 O O . CYS B 1 160 ? -5.223 -18.828 -14.508 1 98.75 160 CYS B O 1
ATOM 4026 N N . ASN B 1 161 ? -3.99 -17.062 -15.188 1 98.81 161 ASN B N 1
ATOM 4027 C CA . ASN B 1 161 ? -3.5 -17.75 -16.375 1 98.81 161 ASN B CA 1
ATOM 4028 C C . ASN B 1 161 ? -2.043 -17.406 -16.672 1 98.81 161 ASN B C 1
ATOM 4030 O O . ASN B 1 161 ? -1.752 -16.375 -17.266 1 98.81 161 ASN B O 1
ATOM 4034 N N . PRO B 1 162 ? -1.082 -18.328 -16.375 1 98.75 162 PRO B N 1
ATOM 4035 C CA . PRO B 1 162 ? -1.257 -19.672 -15.82 1 98.75 162 PRO B CA 1
ATOM 4036 C C . PRO B 1 162 ? -1.854 -19.656 -14.414 1 98.75 162 PRO B C 1
ATOM 4038 O O . PRO B 1 162 ? -1.6 -18.719 -13.641 1 98.75 162 PRO B O 1
ATOM 4041 N N . ASN B 1 163 ? -2.594 -20.688 -14.141 1 98.81 163 ASN B N 1
ATOM 4042 C CA . ASN B 1 163 ? -3.336 -20.734 -12.883 1 98.81 163 ASN B CA 1
ATOM 4043 C C . ASN B 1 163 ? -2.428 -21.078 -11.711 1 98.81 163 ASN B C 1
ATOM 4045 O O . ASN B 1 163 ? -1.573 -21.969 -11.828 1 98.81 163 ASN B O 1
ATOM 4049 N N . ASN B 1 164 ? -2.453 -20.375 -10.68 1 98.44 164 ASN B N 1
ATOM 4050 C CA . ASN B 1 164 ? -1.912 -20.734 -9.375 1 98.44 164 ASN B CA 1
ATOM 4051 C C . ASN B 1 164 ? -2.967 -21.406 -8.492 1 98.44 164 ASN B C 1
ATOM 4053 O O . ASN B 1 164 ? -3.936 -20.766 -8.086 1 98.44 164 ASN B O 1
ATOM 4057 N N . PRO B 1 165 ? -2.895 -22.688 -8.344 1 98.25 165 PRO B N 1
ATOM 4058 C CA . PRO B 1 165 ? -1.617 -23.391 -8.203 1 98.25 165 PRO B CA 1
ATOM 4059 C C . PRO B 1 165 ? -1.38 -24.406 -9.312 1 98.25 165 PRO B C 1
ATOM 4061 O O . PRO B 1 165 ? -0.345 -25.078 -9.328 1 98.25 165 PRO B O 1
ATOM 4064 N N . THR B 1 166 ? -2.25 -24.547 -10.281 1 98.62 166 THR B N 1
ATOM 4065 C CA . THR B 1 166 ? -2.182 -25.703 -11.164 1 98.62 166 THR B CA 1
ATOM 4066 C C . THR B 1 166 ? -1.065 -25.547 -12.188 1 98.62 166 THR B C 1
ATOM 4068 O O . THR B 1 166 ? -0.582 -26.531 -12.75 1 98.62 166 THR B O 1
ATOM 4071 N N . GLY B 1 167 ? -0.753 -24.297 -12.438 1 98.75 167 GLY B N 1
ATOM 4072 C CA . GLY B 1 167 ? 0.275 -24.016 -13.43 1 98.75 167 GLY B CA 1
ATOM 4073 C C . GLY B 1 167 ? -0.222 -24.125 -14.852 1 98.75 167 GLY B C 1
ATOM 4074 O O . GLY B 1 167 ? 0.526 -23.875 -15.797 1 98.75 167 GLY B O 1
ATOM 4075 N N . VAL B 1 168 ? -1.477 -24.422 -15.07 1 98.75 168 VAL B N 1
ATOM 4076 C CA . VAL B 1 168 ? -2.047 -24.703 -16.391 1 98.75 168 VAL B CA 1
ATOM 4077 C C . VAL B 1 168 ? -2.312 -23.391 -17.125 1 98.75 168 VAL B C 1
ATOM 4079 O O . VAL B 1 168 ? -2.801 -22.438 -16.531 1 98.75 168 VAL B O 1
ATOM 4082 N N . LEU B 1 169 ? -1.962 -23.359 -18.359 1 98.75 169 LEU B N 1
ATOM 4083 C CA . LEU B 1 169 ? -2.166 -22.203 -19.234 1 98.75 169 LEU B CA 1
ATOM 4084 C C . LEU B 1 169 ? -3.33 -22.453 -20.188 1 98.75 169 LEU B C 1
ATOM 4086 O O . LEU B 1 169 ? -3.375 -23.469 -20.875 1 98.75 169 LEU B O 1
ATOM 4090 N N . GLU B 1 170 ? -4.312 -21.609 -20.141 1 98.81 170 GLU B N 1
ATOM 4091 C CA . GLU B 1 170 ? -5.387 -21.594 -21.125 1 98.81 170 GLU B CA 1
ATOM 4092 C C . GLU B 1 170 ? -5.004 -20.734 -22.344 1 98.81 170 GLU B C 1
ATOM 4094 O O . GLU B 1 170 ? -4.391 -19.672 -22.188 1 98.81 170 GLU B O 1
ATOM 4099 N N . SER B 1 171 ? -5.352 -21.141 -23.531 1 98.31 171 SER B N 1
ATOM 4100 C CA . SER B 1 171 ? -5.039 -20.359 -24.719 1 98.31 171 SER B CA 1
ATOM 4101 C C . SER B 1 171 ? -5.859 -19.062 -24.75 1 98.31 171 SER B C 1
ATOM 4103 O O . SER B 1 171 ? -7 -19.047 -24.297 1 98.31 171 SER B O 1
ATOM 4105 N N . PRO B 1 172 ? -5.266 -18.016 -25.328 1 98.5 172 PRO B N 1
ATOM 4106 C CA . PRO B 1 172 ? -6.039 -16.781 -25.484 1 98.5 172 PRO B CA 1
ATOM 4107 C C . PRO B 1 172 ? -7.336 -16.984 -26.266 1 98.5 172 PRO B C 1
ATOM 4109 O O . PRO B 1 172 ? -8.344 -16.344 -25.984 1 98.5 172 PRO B O 1
ATOM 4112 N N . GLN B 1 173 ? -7.301 -17.906 -27.188 1 98.5 173 GLN B N 1
ATOM 4113 C CA . GLN B 1 173 ? -8.508 -18.203 -27.953 1 98.5 173 GLN B CA 1
ATOM 4114 C C . GLN B 1 173 ? -9.602 -18.781 -27.078 1 98.5 173 GLN B C 1
ATOM 4116 O O . GLN B 1 173 ? -10.766 -18.391 -27.188 1 98.5 173 GLN B O 1
ATOM 4121 N N . ALA B 1 174 ? -9.25 -19.75 -26.266 1 98.69 174 ALA B N 1
ATOM 4122 C CA . ALA B 1 174 ? -10.219 -20.328 -25.344 1 98.69 174 ALA B CA 1
ATOM 4123 C C . ALA B 1 174 ? -10.797 -19.266 -24.406 1 98.69 174 ALA B C 1
ATOM 4125 O O . ALA B 1 174 ? -12.008 -19.25 -24.156 1 98.69 174 ALA B O 1
ATOM 4126 N N . ILE B 1 175 ? -9.992 -18.344 -23.922 1 98.88 175 ILE B N 1
ATOM 4127 C CA . ILE B 1 175 ? -10.43 -17.281 -23.031 1 98.88 175 ILE B CA 1
ATOM 4128 C C . ILE B 1 175 ? -11.32 -16.312 -23.797 1 98.88 175 ILE B C 1
ATOM 4130 O O . ILE B 1 175 ? -12.352 -15.859 -23.281 1 98.88 175 ILE B O 1
ATOM 4134 N N . GLU B 1 176 ? -10.922 -16.016 -24.984 1 98.81 176 GLU B N 1
ATOM 4135 C CA . GLU B 1 176 ? -11.75 -15.102 -25.781 1 98.81 176 GLU B CA 1
ATOM 4136 C C . GLU B 1 176 ? -13.117 -15.711 -26.062 1 98.81 176 GLU B C 1
ATOM 4138 O O . GLU B 1 176 ? -14.141 -15.023 -26.016 1 98.81 176 GLU B O 1
ATOM 4143 N N . ASP B 1 177 ? -13.148 -17 -26.438 1 98.81 177 ASP B N 1
ATOM 4144 C CA . ASP B 1 177 ? -14.414 -17.688 -26.656 1 98.81 177 ASP B CA 1
ATOM 4145 C C . ASP B 1 177 ? -15.32 -17.594 -25.438 1 98.81 177 ASP B C 1
ATOM 4147 O O . ASP B 1 177 ? -16.531 -17.422 -25.562 1 98.81 177 ASP B O 1
ATOM 4151 N N . PHE B 1 178 ? -14.789 -17.719 -24.297 1 98.81 178 PHE B N 1
ATOM 4152 C CA . PHE B 1 178 ? -15.516 -17.562 -23.047 1 98.81 178 PHE B CA 1
ATOM 4153 C C . PHE B 1 178 ? -16.016 -16.141 -22.891 1 98.81 178 PHE B C 1
ATOM 4155 O O . PHE B 1 178 ? -17.219 -15.922 -22.641 1 98.81 178 PHE B O 1
ATOM 4162 N N . VAL B 1 179 ? -15.117 -15.125 -23.078 1 98.81 179 VAL B N 1
ATOM 4163 C CA . VAL B 1 179 ? -15.422 -13.703 -22.906 1 98.81 179 VAL B CA 1
ATOM 4164 C C . VAL B 1 179 ? -16.594 -13.312 -23.812 1 98.81 179 VAL B C 1
ATOM 4166 O O . VAL B 1 179 ? -17.469 -12.539 -23.406 1 98.81 179 VAL B O 1
ATOM 4169 N N . ARG B 1 180 ? -16.625 -13.906 -24.984 1 98.44 180 ARG B N 1
ATOM 4170 C CA . ARG B 1 180 ? -17.672 -13.602 -25.953 1 98.44 180 ARG B CA 1
ATOM 4171 C C . ARG B 1 180 ? -19.047 -13.984 -25.422 1 98.44 180 ARG B C 1
ATOM 4173 O O . ARG B 1 180 ? -20.047 -13.383 -25.812 1 98.44 180 ARG B O 1
ATOM 4180 N N . GLN B 1 181 ? -19.047 -14.922 -24.547 1 98.5 181 GLN B N 1
ATOM 4181 C CA . GLN B 1 181 ? -20.312 -15.445 -24.062 1 98.5 181 GLN B CA 1
ATOM 4182 C C . GLN B 1 181 ? -20.688 -14.812 -22.719 1 98.5 181 GLN B C 1
ATOM 4184 O O . GLN B 1 181 ? -21.797 -15.016 -22.219 1 98.5 181 GLN B O 1
ATOM 4189 N N . VAL B 1 182 ? -19.797 -14.109 -22.109 1 98.56 182 VAL B N 1
ATOM 4190 C CA . VAL B 1 182 ? -20.016 -13.445 -20.828 1 98.56 182 VAL B CA 1
ATOM 4191 C C . VAL B 1 182 ? -20.812 -12.156 -21.047 1 98.56 182 VAL B C 1
ATOM 4193 O O . VAL B 1 182 ? -20.516 -11.398 -21.969 1 98.56 182 VAL B O 1
ATOM 4196 N N . PRO B 1 183 ? -21.812 -11.875 -20.234 1 98.06 183 PRO B N 1
ATOM 4197 C CA . PRO B 1 183 ? -22.531 -10.602 -20.344 1 98.06 183 PRO B CA 1
ATOM 4198 C C . PRO B 1 183 ? -21.594 -9.398 -20.297 1 98.06 183 PRO B C 1
ATOM 4200 O O . PRO B 1 183 ? -20.609 -9.398 -19.547 1 98.06 183 PRO B O 1
ATOM 4203 N N . LYS B 1 184 ? -21.969 -8.383 -20.984 1 95.94 184 LYS B N 1
ATOM 4204 C CA . LYS B 1 184 ? -21.109 -7.227 -21.172 1 95.94 184 LYS B CA 1
ATOM 4205 C C . LYS B 1 184 ? -20.891 -6.48 -19.859 1 95.94 184 LYS B C 1
ATOM 4207 O O . LYS B 1 184 ? -19.891 -5.785 -19.688 1 95.94 184 LYS B O 1
ATOM 4212 N N . ASP B 1 185 ? -21.766 -6.637 -18.953 1 95.56 185 ASP B N 1
ATOM 4213 C CA . ASP B 1 185 ? -21.672 -5.914 -17.688 1 95.56 185 ASP B CA 1
ATOM 4214 C C . ASP B 1 185 ? -20.859 -6.707 -16.672 1 95.56 185 ASP B C 1
ATOM 4216 O O . ASP B 1 185 ? -20.562 -6.207 -15.578 1 95.56 185 ASP B O 1
ATOM 4220 N N . THR B 1 186 ? -20.516 -7.938 -16.969 1 98.44 186 THR B N 1
ATOM 4221 C CA . THR B 1 186 ? -19.641 -8.75 -16.125 1 98.44 186 THR B CA 1
ATOM 4222 C C . THR B 1 186 ? -18.188 -8.508 -16.484 1 98.44 186 THR B C 1
ATOM 4224 O O . THR B 1 186 ? -17.781 -8.672 -17.641 1 98.44 186 THR B O 1
ATOM 4227 N N . LEU B 1 187 ? -17.406 -8.062 -15.531 1 98.75 187 LEU B N 1
ATOM 4228 C CA . LEU B 1 187 ? -15.992 -7.809 -15.75 1 98.75 187 LEU B CA 1
ATOM 4229 C C . LEU B 1 187 ? -15.188 -9.102 -15.719 1 98.75 187 LEU B C 1
ATOM 4231 O O . LEU B 1 187 ? -15.461 -9.984 -14.898 1 98.75 187 LEU B O 1
ATOM 4235 N N . VAL B 1 188 ? -14.266 -9.273 -16.625 1 98.94 188 VAL B N 1
ATOM 4236 C CA . VAL B 1 188 ? -13.359 -10.422 -16.656 1 98.94 188 VAL B CA 1
ATOM 4237 C C . VAL B 1 188 ? -11.922 -9.953 -16.453 1 98.94 188 VAL B C 1
ATOM 4239 O O . VAL B 1 188 ? -11.359 -9.258 -17.297 1 98.94 188 VAL B O 1
ATOM 4242 N N . PHE B 1 189 ? -11.328 -10.32 -15.367 1 98.88 189 PHE B N 1
ATOM 4243 C CA . PHE B 1 189 ? -9.945 -9.984 -15.039 1 98.88 189 PHE B CA 1
ATOM 4244 C C . PHE B 1 189 ? -9.039 -11.195 -15.219 1 98.88 189 PHE B C 1
ATOM 4246 O O . PHE B 1 189 ? -9.242 -12.234 -14.586 1 98.88 189 PHE B O 1
ATOM 4253 N N . ILE B 1 190 ? -8.078 -11.078 -16.062 1 98.94 190 ILE B N 1
ATOM 4254 C CA . ILE B 1 190 ? -7.125 -12.141 -16.375 1 98.94 190 ILE B CA 1
ATOM 4255 C C . ILE B 1 190 ? -5.781 -11.836 -15.719 1 98.94 190 ILE B C 1
ATOM 4257 O O . ILE B 1 190 ? -5.117 -10.859 -16.062 1 98.94 190 ILE B O 1
ATOM 4261 N N . ASP B 1 191 ? -5.379 -12.625 -14.773 1 98.88 191 ASP B N 1
ATOM 4262 C CA . ASP B 1 191 ? -4.141 -12.484 -14.008 1 98.88 191 ASP B CA 1
ATOM 4263 C C . ASP B 1 191 ? -2.996 -13.25 -14.68 1 98.88 191 ASP B C 1
ATOM 4265 O O . ASP B 1 191 ? -2.959 -14.477 -14.633 1 98.88 191 ASP B O 1
ATOM 4269 N N . GLU B 1 192 ? -2.062 -12.516 -15.211 1 98.88 192 GLU B N 1
ATOM 4270 C CA . GLU B 1 192 ? -0.945 -13.094 -15.953 1 98.88 192 GLU B CA 1
ATOM 4271 C C . GLU B 1 192 ? 0.351 -13.008 -15.148 1 98.88 192 GLU B C 1
ATOM 4273 O O . GLU B 1 192 ? 1.425 -12.797 -15.711 1 98.88 192 GLU B O 1
ATOM 4278 N N . ALA B 1 193 ? 0.268 -13.18 -13.828 1 98.75 193 ALA B N 1
ATOM 4279 C CA . ALA B 1 193 ? 1.407 -13.062 -12.922 1 98.75 193 ALA B CA 1
ATOM 4280 C C . ALA B 1 193 ? 2.553 -13.969 -13.352 1 98.75 193 ALA B C 1
ATOM 4282 O O . ALA B 1 193 ? 3.725 -13.648 -13.141 1 98.75 193 ALA B O 1
ATOM 4283 N N . TYR B 1 194 ? 2.266 -15.086 -14.055 1 98.81 194 TYR B N 1
ATOM 4284 C CA . TYR B 1 194 ? 3.285 -16.094 -14.305 1 98.81 194 TYR B CA 1
ATOM 4285 C C . TYR B 1 194 ? 3.564 -16.234 -15.797 1 98.81 194 TYR B C 1
ATOM 4287 O O . TYR B 1 194 ? 4.301 -17.141 -16.219 1 98.81 194 TYR B O 1
ATOM 4295 N N . LEU B 1 195 ? 3.053 -15.359 -16.562 1 98.56 195 LEU B N 1
ATOM 4296 C CA . LEU B 1 195 ? 3.039 -15.508 -18.016 1 98.56 195 LEU B CA 1
ATOM 4297 C C . LEU B 1 195 ? 4.461 -15.547 -18.562 1 98.56 195 LEU B C 1
ATOM 4299 O O . LEU B 1 195 ? 4.719 -16.203 -19.578 1 98.56 195 LEU B O 1
ATOM 4303 N N . ASP B 1 196 ? 5.387 -14.883 -17.922 1 98.44 196 ASP B N 1
ATOM 4304 C CA . ASP B 1 196 ? 6.758 -14.789 -18.406 1 98.44 196 ASP B CA 1
ATOM 4305 C C . ASP B 1 196 ? 7.418 -16.172 -18.453 1 98.44 196 ASP B C 1
ATOM 4307 O O . ASP B 1 196 ? 8.43 -16.359 -19.125 1 98.44 196 ASP B O 1
ATOM 4311 N N . PHE B 1 197 ? 6.871 -17.094 -17.75 1 98.69 197 PHE B N 1
ATOM 4312 C CA . PHE B 1 197 ? 7.465 -18.422 -17.672 1 98.69 197 PHE B CA 1
ATOM 4313 C C . PHE B 1 197 ? 6.875 -19.344 -18.734 1 98.69 197 PHE B C 1
ATOM 4315 O O . PHE B 1 197 ? 7.332 -20.469 -18.906 1 98.69 197 PHE B O 1
ATOM 4322 N N . ALA B 1 198 ? 5.789 -18.922 -19.406 1 98.5 198 ALA B N 1
ATOM 4323 C CA . ALA B 1 198 ? 5.195 -19.719 -20.469 1 98.5 198 ALA B CA 1
ATOM 4324 C C . ALA B 1 198 ? 6.191 -19.969 -21.594 1 98.5 198 ALA B C 1
ATOM 4326 O O . ALA B 1 198 ? 7.121 -19.188 -21.781 1 98.5 198 ALA B O 1
ATOM 4327 N N . ASP B 1 199 ? 6.012 -21 -22.344 1 96.88 199 ASP B N 1
ATOM 4328 C CA . ASP B 1 199 ? 6.898 -21.344 -23.453 1 96.88 199 ASP B CA 1
ATOM 4329 C C . ASP B 1 199 ? 6.945 -20.219 -24.484 1 96.88 199 ASP B C 1
ATOM 4331 O O . ASP B 1 199 ? 8 -19.953 -25.062 1 96.88 199 ASP B O 1
ATOM 4335 N N . ASP B 1 200 ? 5.824 -19.578 -24.719 1 96.81 200 ASP B N 1
ATOM 4336 C CA . ASP B 1 200 ? 5.715 -18.453 -25.641 1 96.81 200 ASP B CA 1
ATOM 4337 C C . ASP B 1 200 ? 4.812 -17.359 -25.062 1 96.81 200 ASP B C 1
ATOM 4339 O O . ASP B 1 200 ? 3.652 -17.234 -25.469 1 96.81 200 ASP B O 1
ATOM 4343 N N . PRO B 1 201 ? 5.406 -16.531 -24.234 1 97.25 201 PRO B N 1
ATOM 4344 C CA . PRO B 1 201 ? 4.59 -15.516 -23.578 1 97.25 201 PRO B CA 1
ATOM 4345 C C . PRO B 1 201 ? 3.889 -14.586 -24.562 1 97.25 201 PRO B C 1
ATOM 4347 O O . PRO B 1 201 ? 2.754 -14.164 -24.312 1 97.25 201 PRO B O 1
ATOM 4350 N N . ALA B 1 202 ? 4.508 -14.25 -25.625 1 96 202 ALA B N 1
ATOM 4351 C CA . ALA B 1 202 ? 3.957 -13.312 -26.609 1 96 202 ALA B CA 1
ATOM 4352 C C . ALA B 1 202 ? 2.668 -13.859 -27.219 1 96 202 ALA B C 1
ATOM 4354 O O . ALA B 1 202 ? 1.736 -13.094 -27.5 1 96 202 ALA B O 1
ATOM 4355 N N . LYS B 1 203 ? 2.566 -15.172 -27.344 1 97.19 203 LYS B N 1
ATOM 4356 C CA . LYS B 1 203 ? 1.389 -15.789 -27.953 1 97.19 203 LYS B CA 1
ATOM 4357 C C . LYS B 1 203 ? 0.358 -16.156 -26.891 1 97.19 203 LYS B C 1
ATOM 4359 O O . LYS B 1 203 ? -0.81 -16.391 -27.203 1 97.19 203 LYS B O 1
ATOM 4364 N N . ALA B 1 204 ? 0.841 -16.141 -25.703 1 98.25 204 ALA B N 1
ATOM 4365 C CA . ALA B 1 204 ? -0.013 -16.641 -24.625 1 98.25 204 ALA B CA 1
ATOM 4366 C C . ALA B 1 204 ? -0.767 -15.492 -23.953 1 98.25 204 ALA B C 1
ATOM 4368 O O . ALA B 1 204 ? -1.735 -15.727 -23.219 1 98.25 204 ALA B O 1
ATOM 4369 N N . THR B 1 205 ? -0.366 -14.258 -24.141 1 98.62 205 THR B N 1
ATOM 4370 C CA . THR B 1 205 ? -0.942 -13.125 -23.422 1 98.62 205 THR B CA 1
ATOM 4371 C C . THR B 1 205 ? -2.34 -12.805 -23.953 1 98.62 205 THR B C 1
ATOM 4373 O O . THR B 1 205 ? -2.621 -12.992 -25.141 1 98.62 205 THR B O 1
ATOM 4376 N N . CYS B 1 206 ? -3.195 -12.344 -23.094 1 98.75 206 CYS B N 1
ATOM 4377 C CA . CYS B 1 206 ? -4.551 -11.914 -23.406 1 98.75 206 CYS B CA 1
ATOM 4378 C C . CYS B 1 206 ? -4.633 -10.391 -23.516 1 98.75 206 CYS B C 1
ATOM 4380 O O . CYS B 1 206 ? -5.727 -9.828 -23.578 1 98.75 206 CYS B O 1
ATOM 4382 N N . LEU B 1 207 ? -3.514 -9.688 -23.547 1 98.31 207 LEU B N 1
ATOM 4383 C CA . LEU B 1 207 ? -3.459 -8.227 -23.625 1 98.31 207 LEU B CA 1
ATOM 4384 C C . LEU B 1 207 ? -4.25 -7.719 -24.812 1 98.31 207 LEU B C 1
ATOM 4386 O O . LEU B 1 207 ? -4.941 -6.703 -24.719 1 98.31 207 LEU B O 1
ATOM 4390 N N . PRO B 1 208 ? -4.23 -8.422 -25.984 1 98 208 PRO B N 1
ATOM 4391 C CA . PRO B 1 208 ? -4.996 -7.938 -27.125 1 98 208 PRO B CA 1
ATOM 4392 C C . PRO B 1 208 ? -6.496 -7.879 -26.859 1 98 208 PRO B C 1
ATOM 4394 O O . PRO B 1 208 ? -7.211 -7.086 -27.469 1 98 208 PRO B O 1
ATOM 4397 N N . LEU B 1 209 ? -7.012 -8.703 -25.922 1 98.44 209 LEU B N 1
ATOM 4398 C CA . LEU B 1 209 ? -8.438 -8.734 -25.609 1 98.44 209 LEU B CA 1
ATOM 4399 C C . LEU B 1 209 ? -8.883 -7.426 -24.969 1 98.44 209 LEU B C 1
ATOM 4401 O O . LEU B 1 209 ? -10.047 -7.039 -25.078 1 98.44 209 LEU B O 1
ATOM 4405 N N . VAL B 1 210 ? -7.957 -6.688 -24.266 1 98.31 210 VAL B N 1
ATOM 4406 C CA . VAL B 1 210 ? -8.289 -5.43 -23.609 1 98.31 210 VAL B CA 1
ATOM 4407 C C . VAL B 1 210 ? -8.656 -4.375 -24.641 1 98.31 210 VAL B C 1
ATOM 4409 O O . VAL B 1 210 ? -9.477 -3.492 -24.375 1 98.31 210 VAL B O 1
ATOM 4412 N N . LYS B 1 211 ? -8.133 -4.477 -25.797 1 95.75 211 LYS B N 1
ATOM 4413 C CA . LYS B 1 211 ? -8.43 -3.547 -26.875 1 95.75 211 LYS B CA 1
ATOM 4414 C C . LYS B 1 211 ? -9.773 -3.869 -27.531 1 95.75 211 LYS B C 1
ATOM 4416 O O . LYS B 1 211 ? -10.445 -2.98 -28.062 1 95.75 211 LYS B O 1
ATOM 4421 N N . ARG B 1 212 ? -10.18 -5.102 -27.406 1 96.94 212 ARG B N 1
ATOM 4422 C CA . ARG B 1 212 ? -11.352 -5.559 -28.156 1 96.94 212 ARG B CA 1
ATOM 4423 C C . ARG B 1 212 ? -12.594 -5.578 -27.266 1 96.94 212 ARG B C 1
ATOM 4425 O O . ARG B 1 212 ? -13.719 -5.484 -27.766 1 96.94 212 ARG B O 1
ATOM 4432 N N . TYR B 1 213 ? -12.414 -5.711 -26 1 98.19 213 TYR B N 1
ATOM 4433 C CA . TYR B 1 213 ? -13.531 -5.852 -25.062 1 98.19 213 TYR B CA 1
ATOM 4434 C C . TYR B 1 213 ? -13.461 -4.801 -23.969 1 98.19 213 TYR B C 1
ATOM 4436 O O . TYR B 1 213 ? -12.414 -4.625 -23.344 1 98.19 213 TYR B O 1
ATOM 4444 N N . GLN B 1 214 ? -14.555 -4.184 -23.641 1 97.88 214 GLN B N 1
ATOM 4445 C CA . GLN B 1 214 ? -14.594 -3.088 -22.688 1 97.88 214 GLN B CA 1
ATOM 4446 C C . GLN B 1 214 ? -14.75 -3.613 -21.25 1 97.88 214 GLN B C 1
ATOM 4448 O O . GLN B 1 214 ? -14.68 -2.844 -20.297 1 97.88 214 GLN B O 1
ATOM 4453 N N . ASN B 1 215 ? -14.938 -4.926 -21.125 1 98.31 215 ASN B N 1
ATOM 4454 C CA . ASN B 1 215 ? -15.109 -5.512 -19.812 1 98.31 215 ASN B CA 1
ATOM 4455 C C . ASN B 1 215 ? -13.977 -6.473 -19.469 1 98.31 215 ASN B C 1
ATOM 4457 O O . ASN B 1 215 ? -14.117 -7.328 -18.594 1 98.31 215 ASN B O 1
ATOM 4461 N N . VAL B 1 216 ? -12.805 -6.379 -20.188 1 98.81 216 VAL B N 1
ATOM 4462 C CA . VAL B 1 216 ? -11.672 -7.273 -19.953 1 98.81 216 VAL B CA 1
ATOM 4463 C C . VAL B 1 216 ? -10.469 -6.469 -19.469 1 98.81 216 VAL B C 1
ATOM 4465 O O . VAL B 1 216 ? -10.188 -5.383 -19.984 1 98.81 216 VAL B O 1
ATOM 4468 N N . ALA B 1 217 ? -9.773 -6.945 -18.484 1 98.88 217 ALA B N 1
ATOM 4469 C CA . ALA B 1 217 ? -8.523 -6.391 -17.984 1 98.88 217 ALA B CA 1
ATOM 4470 C C . ALA B 1 217 ? -7.477 -7.488 -17.797 1 98.88 217 ALA B C 1
ATOM 4472 O O . ALA B 1 217 ? -7.816 -8.656 -17.625 1 98.88 217 ALA B O 1
ATOM 4473 N N . VAL B 1 218 ? -6.223 -7.105 -17.859 1 98.94 218 VAL B N 1
ATOM 4474 C CA . VAL B 1 218 ? -5.102 -8.023 -17.688 1 98.94 218 VAL B CA 1
ATOM 4475 C C . VAL B 1 218 ? -4.176 -7.504 -16.578 1 98.94 218 VAL B C 1
ATOM 4477 O O . VAL B 1 218 ? -3.893 -6.305 -16.516 1 98.94 218 VAL B O 1
ATOM 4480 N N . LEU B 1 219 ? -3.773 -8.367 -15.688 1 98.88 219 LEU B N 1
ATOM 4481 C CA . LEU B 1 219 ? -2.875 -8.023 -14.594 1 98.88 219 LEU B CA 1
ATOM 4482 C C . LEU B 1 219 ? -1.49 -8.625 -14.812 1 98.88 219 LEU B C 1
ATOM 4484 O O . LEU B 1 219 ? -1.368 -9.758 -15.281 1 98.88 219 LEU B O 1
ATOM 4488 N N . ARG B 1 220 ? -0.465 -7.898 -14.43 1 98.69 220 ARG B N 1
ATOM 4489 C CA . ARG B 1 220 ? 0.925 -8.344 -14.461 1 98.69 220 ARG B CA 1
ATOM 4490 C C . ARG B 1 220 ? 1.671 -7.891 -13.211 1 98.69 220 ARG B C 1
ATOM 4492 O O . ARG B 1 220 ? 1.251 -6.945 -12.531 1 98.69 220 ARG B O 1
ATOM 4499 N N . THR B 1 221 ? 2.721 -8.594 -12.883 1 98.56 221 THR B N 1
ATOM 4500 C CA . THR B 1 221 ? 3.508 -8.273 -11.695 1 98.56 221 THR B CA 1
ATOM 4501 C C . THR B 1 221 ? 5 -8.406 -11.984 1 98.56 221 THR B C 1
ATOM 4503 O O . THR B 1 221 ? 5.395 -9.078 -12.945 1 98.56 221 THR B O 1
ATOM 4506 N N . LEU B 1 222 ? 5.781 -7.777 -11.219 1 98.81 222 LEU B N 1
ATOM 4507 C CA . LEU B 1 222 ? 7.23 -7.918 -11.312 1 98.81 222 LEU B CA 1
ATOM 4508 C C . LEU B 1 222 ? 7.766 -8.797 -10.188 1 98.81 222 LEU B C 1
ATOM 4510 O O . LEU B 1 222 ? 8.984 -8.93 -10.031 1 98.81 222 LEU B O 1
ATOM 4514 N N . SER B 1 223 ? 6.926 -9.438 -9.461 1 98.25 223 SER B N 1
ATOM 4515 C CA . SER B 1 223 ? 7.281 -10.195 -8.266 1 98.25 223 SER B CA 1
ATOM 4516 C C . SER B 1 223 ? 7.934 -11.523 -8.617 1 98.25 223 SER B C 1
ATOM 4518 O O . SER B 1 223 ? 8.648 -12.109 -7.809 1 98.25 223 SER B O 1
ATOM 4520 N N . LYS B 1 224 ? 7.641 -12.031 -9.836 1 98.56 224 LYS B N 1
ATOM 4521 C CA . LYS B 1 224 ? 8 -13.406 -10.156 1 98.56 224 LYS B CA 1
ATOM 4522 C C . LYS B 1 224 ? 9.219 -13.461 -11.07 1 98.56 224 LYS B C 1
ATOM 4524 O O . LYS B 1 224 ? 10.352 -13.281 -10.617 1 98.56 224 LYS B O 1
ATOM 4529 N N . ALA B 1 225 ? 9.031 -13.367 -12.367 1 98.56 225 ALA B N 1
ATOM 4530 C CA . ALA B 1 225 ? 10.133 -13.531 -13.312 1 98.56 225 ALA B CA 1
ATOM 4531 C C . ALA B 1 225 ? 11.172 -12.43 -13.141 1 98.56 225 ALA B C 1
ATOM 4533 O O . ALA B 1 225 ? 12.367 -12.656 -13.344 1 98.56 225 ALA B O 1
ATOM 4534 N N . TYR B 1 226 ? 10.773 -11.266 -12.68 1 98.69 226 TYR B N 1
ATOM 4535 C CA . TYR B 1 226 ? 11.664 -10.117 -12.57 1 98.69 226 TYR B CA 1
ATOM 4536 C C . TYR B 1 226 ? 12.414 -10.133 -11.242 1 98.69 226 TYR B C 1
ATOM 4538 O O . TYR B 1 226 ? 13.352 -9.359 -11.047 1 98.69 226 TYR B O 1
ATOM 4546 N N . GLY B 1 227 ? 11.992 -10.992 -10.336 1 98.38 227 GLY B N 1
ATOM 4547 C CA . GLY B 1 227 ? 12.68 -11.109 -9.062 1 98.38 227 GLY B CA 1
ATOM 4548 C C . GLY B 1 227 ? 12.477 -9.914 -8.156 1 98.38 227 GLY B C 1
ATOM 4549 O O . GLY B 1 227 ? 13.406 -9.469 -7.488 1 98.38 227 GLY B O 1
ATOM 4550 N N . LEU B 1 228 ? 11.289 -9.383 -8.141 1 98.56 228 LEU B N 1
ATOM 4551 C CA . LEU B 1 228 ? 11.023 -8.195 -7.344 1 98.56 228 LEU B CA 1
ATOM 4552 C C . LEU B 1 228 ? 9.883 -8.438 -6.359 1 98.56 228 LEU B C 1
ATOM 4554 O O . LEU B 1 228 ? 9.07 -7.551 -6.105 1 98.56 228 LEU B O 1
ATOM 4558 N N . ALA B 1 229 ? 9.805 -9.672 -5.824 1 97.94 229 ALA B N 1
ATOM 4559 C CA . ALA B 1 229 ? 8.758 -10 -4.855 1 97.94 229 ALA B CA 1
ATOM 4560 C C . ALA B 1 229 ? 8.766 -9.016 -3.686 1 97.94 229 ALA B C 1
ATOM 4562 O O . ALA B 1 229 ? 7.711 -8.664 -3.162 1 97.94 229 ALA B O 1
ATOM 4563 N N . ASN B 1 230 ? 9.93 -8.531 -3.318 1 97.56 230 ASN B N 1
ATOM 4564 C CA . ASN B 1 230 ? 10.062 -7.672 -2.15 1 97.56 230 ASN B CA 1
ATOM 4565 C C . ASN B 1 230 ? 9.758 -6.215 -2.492 1 97.56 230 ASN B C 1
ATOM 4567 O O . ASN B 1 230 ? 9.5 -5.406 -1.601 1 97.56 230 ASN B O 1
ATOM 4571 N N . VAL B 1 231 ? 9.812 -5.82 -3.73 1 97.5 231 VAL B N 1
ATOM 4572 C CA . VAL B 1 231 ? 9.664 -4.43 -4.145 1 97.5 231 VAL B CA 1
ATOM 4573 C C . VAL B 1 231 ? 8.18 -4.086 -4.258 1 97.5 231 VAL B C 1
ATOM 4575 O O . VAL B 1 231 ? 7.793 -2.918 -4.152 1 97.5 231 VAL B O 1
ATOM 4578 N N . ARG B 1 232 ? 7.352 -5.105 -4.516 1 97.69 232 ARG B N 1
ATOM 4579 C CA . ARG B 1 232 ? 5.895 -5.02 -4.496 1 97.69 232 ARG B CA 1
ATOM 4580 C C . ARG B 1 232 ? 5.387 -4.102 -5.602 1 97.69 232 ARG B C 1
ATOM 4582 O O . ARG B 1 232 ? 4.738 -3.092 -5.328 1 97.69 232 ARG B O 1
ATOM 4589 N N . VAL B 1 233 ? 5.574 -4.441 -6.844 1 98.69 233 VAL B N 1
ATOM 4590 C CA . VAL B 1 233 ? 5.047 -3.664 -7.961 1 98.69 233 VAL B CA 1
ATOM 4591 C C . VAL B 1 233 ? 4.254 -4.574 -8.898 1 98.69 233 VAL B C 1
ATOM 4593 O O . VAL B 1 233 ? 4.758 -5.605 -9.344 1 98.69 233 VAL B O 1
ATOM 4596 N N . GLY B 1 234 ? 3.055 -4.266 -9.141 1 98.62 234 GLY B N 1
ATOM 4597 C CA . GLY B 1 234 ? 2.174 -4.855 -10.133 1 98.62 234 GLY B CA 1
ATOM 4598 C C . GLY B 1 234 ? 1.312 -3.832 -10.844 1 98.62 234 GLY B C 1
ATOM 4599 O O . GLY B 1 234 ? 1.292 -2.658 -10.469 1 98.62 234 GLY B O 1
ATOM 4600 N N . PHE B 1 235 ? 0.673 -4.262 -11.914 1 98.81 235 PHE B N 1
ATOM 4601 C CA . PHE B 1 235 ? -0.187 -3.316 -12.617 1 98.81 235 PHE B CA 1
ATOM 4602 C C . PHE B 1 235 ? -1.283 -4.047 -13.383 1 98.81 235 PHE B C 1
ATOM 4604 O O . PHE B 1 235 ? -1.186 -5.254 -13.617 1 98.81 235 PHE B O 1
ATOM 4611 N N . ALA B 1 236 ? -2.303 -3.344 -13.695 1 98.88 236 ALA B N 1
ATOM 4612 C CA . ALA B 1 236 ? -3.385 -3.797 -14.57 1 98.88 236 ALA B CA 1
ATOM 4613 C C . ALA B 1 236 ? -3.463 -2.949 -15.836 1 98.88 236 ALA B C 1
ATOM 4615 O O . ALA B 1 236 ? -3.211 -1.743 -15.797 1 98.88 236 ALA B O 1
ATOM 4616 N N . VAL B 1 237 ? -3.662 -3.576 -16.906 1 98.88 237 VAL B N 1
ATOM 4617 C CA . VAL B 1 237 ? -4.078 -2.936 -18.156 1 98.88 237 VAL B CA 1
ATOM 4618 C C . VAL B 1 237 ? -5.582 -3.113 -18.344 1 98.88 237 VAL B C 1
ATOM 4620 O O . VAL B 1 237 ? -6.074 -4.242 -18.406 1 98.88 237 VAL B O 1
ATOM 4623 N N . MET B 1 238 ? -6.309 -2.094 -18.422 1 98.44 238 MET B N 1
ATOM 4624 C CA . MET B 1 238 ? -7.766 -2.16 -18.484 1 98.44 238 MET B CA 1
ATOM 4625 C C . MET B 1 238 ? -8.32 -1.046 -19.359 1 98.44 238 MET B C 1
ATOM 4627 O O . MET B 1 238 ? -7.602 -0.114 -19.719 1 98.44 238 MET B O 1
ATOM 4631 N N . PRO B 1 239 ? -9.633 -1.124 -19.797 1 98.06 239 PRO B N 1
ATOM 4632 C CA . PRO B 1 239 ? -10.266 0.006 -20.484 1 98.06 239 PRO B CA 1
ATOM 4633 C C . PRO B 1 239 ? -10.195 1.3 -19.672 1 98.06 239 PRO B C 1
ATOM 4635 O O . PRO B 1 239 ? -10.289 1.271 -18.438 1 98.06 239 PRO B O 1
ATOM 4638 N N . VAL B 1 240 ? -10.062 2.395 -20.375 1 97.38 240 VAL B N 1
ATOM 4639 C CA . VAL B 1 240 ? -9.812 3.699 -19.781 1 97.38 240 VAL B CA 1
ATOM 4640 C C . VAL B 1 240 ? -10.883 4.012 -18.734 1 97.38 240 VAL B C 1
ATOM 4642 O O . VAL B 1 240 ? -10.578 4.516 -17.656 1 97.38 240 VAL B O 1
ATOM 4645 N N . ALA B 1 241 ? -12.109 3.686 -19.047 1 95.5 241 ALA B N 1
ATOM 4646 C CA . ALA B 1 241 ? -13.219 3.992 -18.141 1 95.5 241 ALA B CA 1
ATOM 4647 C C . ALA B 1 241 ? -13.078 3.236 -16.828 1 95.5 241 ALA B C 1
ATOM 4649 O O . ALA B 1 241 ? -13.359 3.781 -15.758 1 95.5 241 ALA B O 1
ATOM 4650 N N . LEU B 1 242 ? -12.68 1.975 -16.875 1 96.5 242 LEU B N 1
ATOM 4651 C CA . LEU B 1 242 ? -12.484 1.171 -15.68 1 96.5 242 LEU B CA 1
ATOM 4652 C C . LEU B 1 242 ? -11.273 1.653 -14.891 1 96.5 242 LEU B C 1
ATOM 4654 O O . LEU B 1 242 ? -11.32 1.728 -13.656 1 96.5 242 LEU B O 1
ATOM 4658 N N . ALA B 1 243 ? -10.164 1.956 -15.648 1 96.94 243 ALA B N 1
ATOM 4659 C CA . ALA B 1 243 ? -8.961 2.465 -15 1 96.94 243 ALA B CA 1
ATOM 4660 C C . ALA B 1 243 ? -9.25 3.74 -14.219 1 96.94 243 ALA B C 1
ATOM 4662 O O . ALA B 1 243 ? -8.734 3.93 -13.109 1 96.94 243 ALA B O 1
ATOM 4663 N N . ALA B 1 244 ? -10.062 4.574 -14.781 1 94.25 244 ALA B N 1
ATOM 4664 C CA . ALA B 1 244 ? -10.406 5.844 -14.148 1 94.25 244 ALA B CA 1
ATOM 4665 C C . ALA B 1 244 ? -11.102 5.621 -12.812 1 94.25 244 ALA B C 1
ATOM 4667 O O . ALA B 1 244 ? -10.891 6.379 -11.859 1 94.25 244 ALA B O 1
ATOM 4668 N N . ILE B 1 245 ? -11.906 4.598 -12.703 1 94.94 245 ILE B N 1
ATOM 4669 C CA . ILE B 1 245 ? -12.609 4.27 -11.469 1 94.94 245 ILE B CA 1
ATOM 4670 C C . ILE B 1 245 ? -11.602 3.871 -10.391 1 94.94 245 ILE B C 1
ATOM 4672 O O . ILE B 1 245 ? -11.672 4.355 -9.258 1 94.94 245 ILE B O 1
ATOM 4676 N N . LEU B 1 246 ? -10.664 3.014 -10.773 1 96 246 LEU B N 1
ATOM 4677 C CA . LEU B 1 246 ? -9.664 2.576 -9.805 1 96 246 LEU B CA 1
ATOM 4678 C C . LEU B 1 246 ? -8.766 3.734 -9.391 1 96 246 LEU B C 1
ATOM 4680 O O . LEU B 1 246 ? -8.359 3.826 -8.227 1 96 246 LEU B O 1
ATOM 4684 N N . GLN B 1 247 ? -8.453 4.625 -10.312 1 93.5 247 GLN B N 1
ATOM 4685 C CA . GLN B 1 247 ? -7.59 5.766 -10.016 1 93.5 247 GLN B CA 1
ATOM 4686 C C . GLN B 1 247 ? -8.242 6.695 -8.992 1 93.5 247 GLN B C 1
ATOM 4688 O O . GLN B 1 247 ? -7.543 7.344 -8.203 1 93.5 247 GLN B O 1
ATOM 4693 N N . LYS B 1 248 ? -9.531 6.738 -8.961 1 90.94 248 LYS B N 1
ATOM 4694 C CA . LYS B 1 248 ? -10.258 7.602 -8.039 1 90.94 248 LYS B CA 1
ATOM 4695 C C . LYS B 1 248 ? -10.078 7.145 -6.594 1 90.94 248 LYS B C 1
ATOM 4697 O O . LYS B 1 248 ? -10.102 7.957 -5.668 1 90.94 248 LYS B O 1
ATOM 4702 N N . ILE B 1 249 ? -9.812 5.84 -6.422 1 92.31 249 ILE B N 1
ATOM 4703 C CA . ILE B 1 249 ? -9.844 5.352 -5.047 1 92.31 249 ILE B CA 1
ATOM 4704 C C . ILE B 1 249 ? -8.461 4.828 -4.656 1 92.31 249 ILE B C 1
ATOM 4706 O O . ILE B 1 249 ? -8.211 4.531 -3.486 1 92.31 249 ILE B O 1
ATOM 4710 N N . ARG B 1 250 ? -7.605 4.73 -5.648 1 93.5 250 ARG B N 1
ATOM 4711 C CA . ARG B 1 250 ? -6.227 4.359 -5.348 1 93.5 250 ARG B CA 1
ATOM 4712 C C . ARG B 1 250 ? -5.551 5.418 -4.484 1 93.5 250 ARG B C 1
ATOM 4714 O O . ARG B 1 250 ? -5.762 6.613 -4.68 1 93.5 250 ARG B O 1
ATOM 4721 N N . LEU B 1 251 ? -4.723 4.969 -3.562 1 92.44 251 LEU B N 1
ATOM 4722 C CA . LEU B 1 251 ? -3.963 5.918 -2.76 1 92.44 251 LEU B CA 1
ATOM 4723 C C . LEU B 1 251 ? -2.982 6.699 -3.625 1 92.44 251 LEU B C 1
ATOM 4725 O O . LEU B 1 251 ? -2.326 6.129 -4.5 1 92.44 251 LEU B O 1
ATOM 4729 N N . PRO B 1 252 ? -2.801 7.961 -3.418 1 87.62 252 PRO B N 1
ATOM 4730 C CA . PRO B 1 252 ? -2 8.812 -4.297 1 87.62 252 PRO B CA 1
ATOM 4731 C C . PRO B 1 252 ? -0.525 8.422 -4.32 1 87.62 252 PRO B C 1
ATOM 4733 O O . PRO B 1 252 ? 0.14 8.562 -5.348 1 87.62 252 PRO B O 1
ATOM 4736 N N . TYR B 1 253 ? 0.013 7.93 -3.232 1 93.62 253 TYR B N 1
ATOM 4737 C CA . TYR B 1 253 ? 1.438 7.648 -3.104 1 93.62 253 TYR B CA 1
ATOM 4738 C C . TYR B 1 253 ? 1.674 6.199 -2.697 1 93.62 253 TYR B C 1
ATOM 4740 O O . TYR B 1 253 ? 2.508 5.918 -1.834 1 93.62 253 TYR B O 1
ATOM 4748 N N . ASN B 1 254 ? 0.905 5.32 -3.389 1 95.44 254 ASN B N 1
ATOM 4749 C CA . ASN B 1 254 ? 1.011 3.922 -2.98 1 95.44 254 ASN B CA 1
ATOM 4750 C C . ASN B 1 254 ? 2.371 3.334 -3.344 1 95.44 254 ASN B C 1
ATOM 4752 O O . ASN B 1 254 ? 2.918 2.52 -2.6 1 95.44 254 ASN B O 1
ATOM 4756 N N . LEU B 1 255 ? 2.961 3.764 -4.473 1 97.25 255 LEU B N 1
ATOM 4757 C CA . LEU B 1 255 ? 4.305 3.312 -4.816 1 97.25 255 LEU B CA 1
ATOM 4758 C C . LEU B 1 255 ? 5.34 4.383 -4.484 1 97.25 255 LEU B C 1
ATOM 4760 O O . LEU B 1 255 ? 5.293 5.488 -5.027 1 97.25 255 LEU B O 1
ATOM 4764 N N . ASN B 1 256 ? 6.23 4.016 -3.617 1 97.19 256 ASN B N 1
ATOM 4765 C CA . ASN B 1 256 ? 7.305 4.965 -3.332 1 97.19 256 ASN B CA 1
ATOM 4766 C C . ASN B 1 256 ? 8.312 5.027 -4.477 1 97.19 256 ASN B C 1
ATOM 4768 O O . ASN B 1 256 ? 8.242 4.234 -5.414 1 97.19 256 ASN B O 1
ATOM 4772 N N . THR B 1 257 ? 9.18 5.984 -4.434 1 97.12 257 THR B N 1
ATOM 4773 C CA . THR B 1 257 ? 10.125 6.223 -5.516 1 97.12 257 THR B CA 1
ATOM 4774 C C . THR B 1 257 ? 11.055 5.023 -5.695 1 97.12 257 THR B C 1
ATOM 4776 O O . THR B 1 257 ? 11.391 4.66 -6.824 1 97.12 257 THR B O 1
ATOM 4779 N N . LEU B 1 258 ? 11.484 4.383 -4.637 1 97.56 258 LEU B N 1
ATOM 4780 C CA . LEU B 1 258 ? 12.391 3.242 -4.738 1 97.56 258 LEU B CA 1
ATOM 4781 C C . LEU B 1 258 ? 11.734 2.096 -5.5 1 97.56 258 LEU B C 1
ATOM 4783 O O . LEU B 1 258 ? 12.383 1.443 -6.324 1 97.56 258 LEU B O 1
ATOM 4787 N N . ALA B 1 259 ? 10.469 1.858 -5.234 1 98.12 259 ALA B N 1
ATOM 4788 C CA . ALA B 1 259 ? 9.742 0.831 -5.973 1 98.12 259 ALA B CA 1
ATOM 4789 C C . ALA B 1 259 ? 9.648 1.184 -7.457 1 98.12 259 ALA B C 1
ATOM 4791 O O . ALA B 1 259 ? 9.844 0.322 -8.32 1 98.12 259 ALA B O 1
ATOM 4792 N N . GLN B 1 260 ? 9.367 2.428 -7.762 1 98.12 260 GLN B N 1
ATOM 4793 C CA . GLN B 1 260 ? 9.227 2.867 -9.148 1 98.12 260 GLN B CA 1
ATOM 4794 C C . GLN B 1 260 ? 10.539 2.727 -9.906 1 98.12 260 GLN B C 1
ATOM 4796 O O . GLN B 1 260 ? 10.562 2.199 -11.023 1 98.12 260 GLN B O 1
ATOM 4801 N N . VAL B 1 261 ? 11.641 3.127 -9.281 1 98 261 VAL B N 1
ATOM 4802 C CA . VAL B 1 261 ? 12.945 3.09 -9.938 1 98 261 VAL B CA 1
ATOM 4803 C C . VAL B 1 261 ? 13.383 1.641 -10.133 1 98 261 VAL B C 1
ATOM 4805 O O . VAL B 1 261 ? 13.961 1.297 -11.164 1 98 261 VAL B O 1
ATOM 4808 N N . ALA B 1 262 ? 13.117 0.828 -9.141 1 98.56 262 ALA B N 1
ATOM 4809 C CA . ALA B 1 262 ? 13.422 -0.595 -9.258 1 98.56 262 ALA B CA 1
ATOM 4810 C C . ALA B 1 262 ? 12.656 -1.226 -10.414 1 98.56 262 ALA B C 1
ATOM 4812 O O . ALA B 1 262 ? 13.227 -1.98 -11.211 1 98.56 262 ALA B O 1
ATOM 4813 N N . ALA B 1 263 ? 11.406 -0.915 -10.492 1 98.81 263 ALA B N 1
ATOM 4814 C CA . ALA B 1 263 ? 10.555 -1.462 -11.547 1 98.81 263 ALA B CA 1
ATOM 4815 C C . ALA B 1 263 ? 11.055 -1.047 -12.93 1 98.81 263 ALA B C 1
ATOM 4817 O O . ALA B 1 263 ? 11.141 -1.875 -13.836 1 98.81 263 ALA B O 1
ATOM 4818 N N . VAL B 1 264 ? 11.391 0.218 -13.062 1 98.88 264 VAL B N 1
ATOM 4819 C CA . VAL B 1 264 ? 11.875 0.736 -14.336 1 98.88 264 VAL B CA 1
ATOM 4820 C C . VAL B 1 264 ? 13.148 0.001 -14.742 1 98.88 264 VAL B C 1
ATOM 4822 O O . VAL B 1 264 ? 13.266 -0.47 -15.875 1 98.88 264 VAL B O 1
ATOM 4825 N N . ALA B 1 265 ? 14.086 -0.123 -13.797 1 98.81 265 ALA B N 1
ATOM 4826 C CA . ALA B 1 265 ? 15.344 -0.799 -14.078 1 98.81 265 ALA B CA 1
ATOM 4827 C C . ALA B 1 265 ? 15.117 -2.26 -14.453 1 98.81 265 ALA B C 1
ATOM 4829 O O . ALA B 1 265 ? 15.734 -2.775 -15.383 1 98.81 265 ALA B O 1
ATOM 4830 N N . ALA B 1 266 ? 14.25 -2.91 -13.773 1 98.81 266 ALA B N 1
ATOM 4831 C CA . ALA B 1 266 ? 13.953 -4.316 -14.031 1 98.81 266 ALA B CA 1
ATOM 4832 C C . ALA B 1 266 ? 13.32 -4.5 -15.406 1 98.81 266 ALA B C 1
ATOM 4834 O O . ALA B 1 266 ? 13.688 -5.414 -16.156 1 98.81 266 ALA B O 1
ATOM 4835 N N . LEU B 1 267 ? 12.367 -3.643 -15.719 1 98.81 267 LEU B N 1
ATOM 4836 C CA . LEU B 1 267 ? 11.648 -3.736 -16.984 1 98.81 267 LEU B CA 1
ATOM 4837 C C . LEU B 1 267 ? 12.594 -3.504 -18.156 1 98.81 267 LEU B C 1
ATOM 4839 O O . LEU B 1 267 ? 12.359 -4.02 -19.25 1 98.81 267 LEU B O 1
ATOM 4843 N N . ARG B 1 268 ? 13.625 -2.771 -17.953 1 98.62 268 ARG B N 1
ATOM 4844 C CA . ARG B 1 268 ? 14.578 -2.482 -19.016 1 98.62 268 ARG B CA 1
ATOM 4845 C C . ARG B 1 268 ? 15.547 -3.648 -19.219 1 98.62 268 ARG B C 1
ATOM 4847 O O . ARG B 1 268 ? 16.172 -3.768 -20.266 1 98.62 268 ARG B O 1
ATOM 4854 N N . ASP B 1 269 ? 15.68 -4.52 -18.266 1 98.62 269 ASP B N 1
ATOM 4855 C CA . ASP B 1 269 ? 16.609 -5.645 -18.359 1 98.62 269 ASP B CA 1
ATOM 4856 C C . ASP B 1 269 ? 15.875 -6.93 -18.75 1 98.62 269 ASP B C 1
ATOM 4858 O O . ASP B 1 269 ? 15.82 -7.879 -17.953 1 98.62 269 ASP B O 1
ATOM 4862 N N . GLN B 1 270 ? 15.484 -7.016 -19.969 1 98.06 270 GLN B N 1
ATOM 4863 C CA . GLN B 1 270 ? 14.719 -8.164 -20.453 1 98.06 270 GLN B CA 1
ATOM 4864 C C . GLN B 1 270 ? 15.609 -9.398 -20.578 1 98.06 270 GLN B C 1
ATOM 4866 O O . GLN B 1 270 ? 15.117 -10.531 -20.547 1 98.06 270 GLN B O 1
ATOM 4871 N N . ASP B 1 271 ? 16.875 -9.227 -20.719 1 98.44 271 ASP B N 1
ATOM 4872 C CA . ASP B 1 271 ? 17.797 -10.359 -20.766 1 98.44 271 ASP B CA 1
ATOM 4873 C C . ASP B 1 271 ? 17.766 -11.148 -19.469 1 98.44 271 ASP B C 1
ATOM 4875 O O . ASP B 1 271 ? 17.766 -12.383 -19.484 1 98.44 271 ASP B O 1
ATOM 4879 N N . PHE B 1 272 ? 17.719 -10.469 -18.375 1 98.44 272 PHE B N 1
ATOM 4880 C CA . PHE B 1 272 ? 17.625 -11.133 -17.078 1 98.44 272 PHE B CA 1
ATOM 4881 C C . PHE B 1 272 ? 16.375 -12.008 -17.016 1 98.44 272 PHE B C 1
ATOM 4883 O O . PHE B 1 272 ? 16.453 -13.164 -16.578 1 98.44 272 PHE B O 1
ATOM 4890 N N . VAL B 1 273 ? 15.281 -11.484 -17.438 1 98.38 273 VAL B N 1
ATOM 4891 C CA . VAL B 1 273 ? 13.992 -12.164 -17.375 1 98.38 273 VAL B CA 1
ATOM 4892 C C . VAL B 1 273 ? 14.016 -13.406 -18.266 1 98.38 273 VAL B C 1
ATOM 4894 O O . VAL B 1 273 ? 13.586 -14.484 -17.859 1 98.38 273 VAL B O 1
ATOM 4897 N N . LYS B 1 274 ? 14.516 -13.234 -19.453 1 98.19 274 LYS B N 1
ATOM 4898 C CA . LYS B 1 274 ? 14.602 -14.344 -20.406 1 98.19 274 LYS B CA 1
ATOM 4899 C C . LYS B 1 274 ? 15.484 -15.461 -19.859 1 98.19 274 LYS B C 1
ATOM 4901 O O . LYS B 1 274 ? 15.164 -16.641 -20.016 1 98.19 274 LYS B O 1
ATOM 4906 N N . GLU B 1 275 ? 16.547 -15.078 -19.234 1 98.38 275 GLU B N 1
ATOM 4907 C CA . GLU B 1 275 ? 17.469 -16.062 -18.672 1 98.38 275 GLU B CA 1
ATOM 4908 C C . GLU B 1 275 ? 16.812 -16.828 -17.531 1 98.38 275 GLU B C 1
ATOM 4910 O O . GLU B 1 275 ? 16.922 -18.062 -17.453 1 98.38 275 GLU B O 1
ATOM 4915 N N . ALA B 1 276 ? 16.188 -16.125 -16.641 1 98.06 276 ALA B N 1
ATOM 4916 C CA . ALA B 1 276 ? 15.492 -16.766 -15.523 1 98.06 276 ALA B CA 1
ATOM 4917 C C . ALA B 1 276 ? 14.422 -17.719 -16.031 1 98.06 276 ALA B C 1
ATOM 4919 O O . ALA B 1 276 ? 14.312 -18.859 -15.539 1 98.06 276 ALA B O 1
ATOM 4920 N N . ALA B 1 277 ? 13.648 -17.312 -17.031 1 98.56 277 ALA B N 1
ATOM 4921 C CA . ALA B 1 277 ? 12.578 -18.125 -17.594 1 98.56 277 ALA B CA 1
ATOM 4922 C C . ALA B 1 277 ? 13.148 -19.375 -18.281 1 98.56 277 ALA B C 1
ATOM 4924 O O . ALA B 1 277 ? 12.57 -20.453 -18.188 1 98.56 277 ALA B O 1
ATOM 4925 N N . ALA B 1 278 ? 14.242 -19.172 -18.953 1 98.5 278 ALA B N 1
ATOM 4926 C CA . ALA B 1 278 ? 14.875 -20.297 -19.641 1 98.5 278 ALA B CA 1
ATOM 4927 C C . ALA B 1 278 ? 15.359 -21.344 -18.641 1 98.5 278 ALA B C 1
ATOM 4929 O O . ALA B 1 278 ? 15.172 -22.547 -18.859 1 98.5 278 ALA B O 1
ATOM 4930 N N . LYS B 1 279 ? 16.016 -20.906 -17.594 1 98.56 279 LYS B N 1
ATOM 4931 C CA . LYS B 1 279 ? 16.453 -21.812 -16.547 1 98.56 279 LYS B CA 1
ATOM 4932 C C . LYS B 1 279 ? 15.273 -22.547 -15.914 1 98.56 279 LYS B C 1
ATOM 4934 O O . LYS B 1 279 ? 15.344 -23.75 -15.656 1 98.56 279 LYS B O 1
ATOM 4939 N N . ASN B 1 280 ? 14.242 -21.797 -15.656 1 98.62 280 ASN B N 1
ATOM 4940 C CA . ASN B 1 280 ? 13.031 -22.391 -15.109 1 98.62 280 ASN B CA 1
ATOM 4941 C C . ASN B 1 280 ? 12.469 -23.469 -16.031 1 98.62 280 ASN B C 1
ATOM 4943 O O . ASN B 1 280 ? 12.055 -24.531 -15.57 1 98.62 280 ASN B O 1
ATOM 4947 N N . THR B 1 281 ? 12.43 -23.188 -17.328 1 98.5 281 THR B N 1
ATOM 4948 C CA . THR B 1 281 ? 11.891 -24.125 -18.312 1 98.5 281 THR B CA 1
ATOM 4949 C C . THR B 1 281 ? 12.648 -25.453 -18.281 1 98.5 281 THR B C 1
ATOM 4951 O O . THR B 1 281 ? 12.047 -26.516 -18.297 1 98.5 281 THR B O 1
ATOM 4954 N N . VAL B 1 282 ? 13.898 -25.391 -18.156 1 98.62 282 VAL B N 1
ATOM 4955 C CA . VAL B 1 282 ? 14.75 -26.578 -18.125 1 98.62 282 VAL B CA 1
ATOM 4956 C C . VAL B 1 282 ? 14.453 -27.391 -16.875 1 98.62 282 VAL B C 1
ATOM 4958 O O . VAL B 1 282 ? 14.219 -28.594 -16.953 1 98.62 282 VAL B O 1
ATOM 4961 N N . GLU B 1 283 ? 14.484 -26.734 -15.75 1 98.69 283 GLU B N 1
ATOM 4962 C CA . GLU B 1 283 ? 14.289 -27.422 -14.484 1 98.69 283 GLU B CA 1
ATOM 4963 C C . GLU B 1 283 ? 12.852 -27.938 -14.344 1 98.69 283 GLU B C 1
ATOM 4965 O O . GLU B 1 283 ? 12.617 -29 -13.766 1 98.69 283 GLU B O 1
ATOM 4970 N N . ARG B 1 284 ? 11.914 -27.219 -14.852 1 98.69 284 ARG B N 1
ATOM 4971 C CA . ARG B 1 284 ? 10.523 -27.656 -14.852 1 98.69 284 ARG B CA 1
ATOM 4972 C C . ARG B 1 284 ? 10.367 -28.953 -15.633 1 98.69 284 ARG B C 1
ATOM 4974 O O . ARG B 1 284 ? 9.688 -29.891 -15.188 1 98.69 284 ARG B O 1
ATOM 4981 N N . ALA B 1 285 ? 10.984 -29.031 -16.766 1 98.56 285 ALA B N 1
ATOM 4982 C CA . ALA B 1 285 ? 10.938 -30.234 -17.594 1 98.56 285 ALA B CA 1
ATOM 4983 C C . ALA B 1 285 ? 11.531 -31.422 -16.859 1 98.56 285 ALA B C 1
ATOM 4985 O O . ALA B 1 285 ? 11.016 -32.531 -16.969 1 98.56 285 ALA B O 1
ATOM 4986 N N . LYS B 1 286 ? 12.562 -31.203 -16.156 1 98.81 286 LYS B N 1
ATOM 4987 C CA . LYS B 1 286 ? 13.18 -32.281 -15.375 1 98.81 286 LYS B CA 1
ATOM 4988 C C . LYS B 1 286 ? 12.219 -32.812 -14.32 1 98.81 286 LYS B C 1
ATOM 4990 O O . LYS B 1 286 ? 12.164 -34 -14.062 1 98.81 286 LYS B O 1
ATOM 4995 N N . TRP B 1 287 ? 11.539 -31.906 -13.648 1 98.81 287 TRP B N 1
ATOM 4996 C CA . TRP B 1 287 ? 10.57 -32.312 -12.641 1 98.81 287 TRP B CA 1
ATOM 4997 C C . TRP B 1 287 ? 9.422 -33.094 -13.281 1 98.81 287 TRP B C 1
ATOM 4999 O O . TRP B 1 287 ? 8.969 -34.125 -12.734 1 98.81 287 TRP B O 1
ATOM 5009 N N . GLU B 1 288 ? 8.891 -32.594 -14.414 1 98.56 288 GLU B N 1
ATOM 5010 C CA . GLU B 1 288 ? 7.82 -33.281 -15.109 1 98.56 288 GLU B CA 1
ATOM 5011 C C . GLU B 1 288 ? 8.258 -34.719 -15.492 1 98.56 288 GLU B C 1
ATOM 5013 O O . GLU B 1 288 ? 7.523 -35.656 -15.258 1 98.56 288 GLU B O 1
ATOM 5018 N N . ASP B 1 289 ? 9.453 -34.781 -16.031 1 98.62 289 ASP B N 1
ATOM 5019 C CA . ASP B 1 289 ? 10.008 -36.094 -16.391 1 98.62 289 ASP B CA 1
ATOM 5020 C C . ASP B 1 289 ? 10.125 -37 -15.156 1 98.62 289 ASP B C 1
ATOM 5022 O O . ASP B 1 289 ? 9.789 -38.188 -15.219 1 98.62 289 ASP B O 1
ATOM 5026 N N . PHE B 1 290 ? 10.586 -36.469 -14.117 1 98.69 290 PHE B N 1
ATOM 5027 C CA . PHE B 1 290 ? 10.75 -37.219 -12.867 1 98.69 290 PHE B CA 1
ATOM 5028 C C . PHE B 1 290 ? 9.414 -37.75 -12.367 1 98.69 290 PHE B C 1
ATOM 5030 O O . PHE B 1 290 ? 9.305 -38.938 -12 1 98.69 290 PHE B O 1
ATOM 5037 N N . PHE B 1 291 ? 8.383 -36.875 -12.32 1 98.75 291 PHE B N 1
ATOM 5038 C CA . PHE B 1 291 ? 7.07 -37.281 -11.828 1 98.75 291 PHE B CA 1
ATOM 5039 C C . PHE B 1 291 ? 6.465 -38.344 -12.742 1 98.75 291 PHE B C 1
ATOM 5041 O O . PHE B 1 291 ? 5.809 -39.281 -12.266 1 98.75 291 PHE B O 1
ATOM 5048 N N . ASP B 1 292 ? 6.688 -38.219 -14.07 1 98.5 292 ASP B N 1
ATOM 5049 C CA . ASP B 1 292 ? 6.25 -39.25 -15 1 98.5 292 ASP B CA 1
ATOM 5050 C C . ASP B 1 292 ? 6.902 -40.594 -14.672 1 98.5 292 ASP B C 1
ATOM 5052 O O . ASP B 1 292 ? 6.227 -41.625 -14.625 1 98.5 292 ASP B O 1
ATOM 5056 N N . GLN B 1 293 ? 8.148 -40.594 -14.422 1 98.25 293 GLN B N 1
ATOM 5057 C CA . GLN B 1 293 ? 8.898 -41.781 -14.133 1 98.25 293 GLN B CA 1
ATOM 5058 C C . GLN B 1 293 ? 8.445 -42.438 -12.82 1 98.25 293 GLN B C 1
ATOM 5060 O O . GLN B 1 293 ? 8.422 -43.656 -12.695 1 98.25 293 GLN B O 1
ATOM 5065 N N . GLN B 1 294 ? 8.07 -41.562 -11.914 1 97.94 294 GLN B N 1
ATOM 5066 C CA . GLN B 1 294 ? 7.688 -42.062 -10.594 1 97.94 294 GLN B CA 1
ATOM 5067 C C . GLN B 1 294 ? 6.203 -42.406 -10.547 1 97.94 294 GLN B C 1
ATOM 5069 O O . GLN B 1 294 ? 5.715 -42.906 -9.539 1 97.94 294 GLN B O 1
ATOM 5074 N N . GLY B 1 295 ? 5.488 -42.094 -11.625 1 97.5 295 GLY B N 1
ATOM 5075 C CA . GLY B 1 295 ? 4.055 -42.312 -11.641 1 97.5 295 GLY B CA 1
ATOM 5076 C C . GLY B 1 295 ? 3.287 -41.375 -10.742 1 97.5 295 GLY B C 1
ATOM 5077 O O . GLY B 1 295 ? 2.25 -41.719 -10.18 1 97.5 295 GLY B O 1
ATOM 5078 N N . VAL B 1 296 ? 3.828 -40.25 -10.477 1 98.25 296 VAL B N 1
ATOM 5079 C CA . VAL B 1 296 ? 3.195 -39.219 -9.656 1 98.25 296 VAL B CA 1
ATOM 5080 C C . VAL B 1 296 ? 2.342 -38.312 -10.531 1 98.25 296 VAL B C 1
ATOM 5082 O O . VAL B 1 296 ? 2.812 -37.812 -11.555 1 98.25 296 VAL B O 1
ATOM 5085 N N . LYS B 1 297 ? 1.124 -38.125 -10.164 1 98.31 297 LYS B N 1
ATOM 5086 C CA . LYS B 1 297 ? 0.236 -37.219 -10.898 1 98.31 297 LYS B CA 1
ATOM 5087 C C . LYS B 1 297 ? 0.607 -35.781 -10.664 1 98.31 297 LYS B C 1
ATOM 5089 O O . LYS B 1 297 ? 0.863 -35.375 -9.531 1 98.31 297 LYS B O 1
ATOM 5094 N N . TYR B 1 298 ? 0.645 -35.031 -11.672 1 98.69 298 TYR B N 1
ATOM 5095 C CA . TYR B 1 298 ? 0.85 -33.562 -11.641 1 98.69 298 TYR B CA 1
ATOM 5096 C C . TYR B 1 298 ? 0.099 -32.906 -12.781 1 98.69 298 TYR B C 1
ATOM 5098 O O . TYR B 1 298 ? -0.432 -33.562 -13.672 1 98.69 298 TYR B O 1
ATOM 5106 N N . PHE B 1 299 ? -0.058 -31.609 -12.75 1 98.75 299 PHE B N 1
ATOM 5107 C CA . PHE B 1 299 ? -0.58 -30.844 -13.867 1 98.75 299 PHE B CA 1
ATOM 5108 C C . PHE B 1 299 ? 0.556 -30.25 -14.695 1 98.75 299 PHE B C 1
ATOM 5110 O O . PHE B 1 299 ? 1.543 -29.75 -14.141 1 98.75 299 PHE B O 1
ATOM 5117 N N . LYS B 1 300 ? 0.432 -30.359 -16 1 98.19 300 LYS B N 1
ATOM 5118 C CA . LYS B 1 300 ? 1.422 -29.734 -16.875 1 98.19 300 LYS B CA 1
ATOM 5119 C C . LYS B 1 300 ? 1.465 -28.219 -16.656 1 98.19 300 LYS B C 1
ATOM 5121 O O . LYS B 1 300 ? 0.45 -27.547 -16.812 1 98.19 300 LYS B O 1
ATOM 5126 N N . SER B 1 301 ? 2.658 -27.75 -16.344 1 98.44 301 SER B N 1
ATOM 5127 C CA . SER B 1 301 ? 2.77 -26.359 -15.883 1 98.44 301 SER B CA 1
ATOM 5128 C C . SER B 1 301 ? 3.391 -25.469 -16.953 1 98.44 301 SER B C 1
ATOM 5130 O O . SER B 1 301 ? 4.23 -25.938 -17.734 1 98.44 301 SER B O 1
ATOM 5132 N N . GLN B 1 302 ? 2.953 -24.281 -17.031 1 98.56 302 GLN B N 1
ATOM 5133 C CA . GLN B 1 302 ? 3.578 -23.219 -17.797 1 98.56 302 GLN B CA 1
ATOM 5134 C C . GLN B 1 302 ? 3.975 -22.047 -16.891 1 98.56 302 GLN B C 1
ATOM 5136 O O . GLN B 1 302 ? 3.938 -20.891 -17.297 1 98.56 302 GLN B O 1
ATOM 5141 N N . ALA B 1 303 ? 4.281 -22.328 -15.633 1 98.81 303 ALA B N 1
ATOM 5142 C CA . ALA B 1 303 ? 4.676 -21.359 -14.609 1 98.81 303 ALA B CA 1
ATOM 5143 C C . ALA B 1 303 ? 6.004 -21.75 -13.969 1 98.81 303 ALA B C 1
ATOM 5145 O O . ALA B 1 303 ? 6.73 -22.594 -14.5 1 98.81 303 ALA B O 1
ATOM 5146 N N . ASN B 1 304 ? 6.395 -21.078 -12.945 1 98.88 304 ASN B N 1
ATOM 5147 C CA . ASN B 1 304 ? 7.637 -21.422 -12.258 1 98.88 304 ASN B CA 1
ATOM 5148 C C . ASN B 1 304 ? 7.387 -22.328 -11.062 1 98.88 304 ASN B C 1
ATOM 5150 O O . ASN B 1 304 ? 8.062 -22.219 -10.031 1 98.88 304 ASN B O 1
ATOM 5154 N N . PHE B 1 305 ? 6.391 -23.172 -11.219 1 98.88 305 PHE B N 1
ATOM 5155 C CA . PHE B 1 305 ? 6.051 -24.156 -10.188 1 98.88 305 PHE B CA 1
ATOM 5156 C C . PHE B 1 305 ? 5.336 -25.344 -10.797 1 98.88 305 PHE B C 1
ATOM 5158 O O . PHE B 1 305 ? 4.914 -25.297 -11.961 1 98.88 305 PHE B O 1
ATOM 5165 N N . ILE B 1 306 ? 5.227 -26.406 -10.047 1 98.75 306 ILE B N 1
ATOM 5166 C CA . ILE B 1 306 ? 4.488 -27.594 -10.438 1 98.75 306 ILE B CA 1
ATOM 5167 C C . ILE B 1 306 ? 3.6 -28.062 -9.281 1 98.75 306 ILE B C 1
ATOM 5169 O O . ILE B 1 306 ? 4.016 -28.031 -8.117 1 98.75 306 ILE B O 1
ATOM 5173 N N . TYR B 1 307 ? 2.41 -28.344 -9.633 1 98.75 307 TYR B N 1
ATOM 5174 C CA . TYR B 1 307 ? 1.405 -28.828 -8.688 1 98.75 307 TYR B CA 1
ATOM 5175 C C . TYR B 1 307 ? 1.208 -30.328 -8.812 1 98.75 307 TYR B C 1
ATOM 5177 O O . TYR B 1 307 ? 0.863 -30.828 -9.883 1 98.75 307 TYR B O 1
ATOM 5185 N N . PHE B 1 308 ? 1.437 -31.078 -7.711 1 98.75 308 PHE B N 1
ATOM 5186 C CA . PHE B 1 308 ? 1.414 -32.531 -7.789 1 98.75 308 PHE B CA 1
ATOM 5187 C C . PHE B 1 308 ? 0.767 -33.125 -6.543 1 98.75 308 PHE B C 1
ATOM 5189 O O . PHE B 1 308 ? 0.589 -32.438 -5.539 1 98.75 308 PHE B O 1
ATOM 5196 N N . THR B 1 309 ? 0.357 -34.406 -6.68 1 98.25 309 THR B N 1
ATOM 5197 C CA . THR B 1 309 ? -0.349 -35.031 -5.566 1 98.25 309 THR B CA 1
ATOM 5198 C C . THR B 1 309 ? 0.28 -36.375 -5.211 1 98.25 309 THR B C 1
ATOM 5200 O O . THR B 1 309 ? 0.725 -37.094 -6.094 1 98.25 309 THR B O 1
ATOM 5203 N N . VAL B 1 310 ? 0.418 -36.594 -3.975 1 97.38 310 VAL B N 1
ATOM 5204 C CA . VAL B 1 310 ? 0.811 -37.875 -3.404 1 97.38 310 VAL B CA 1
ATOM 5205 C C . VAL B 1 310 ? 0.012 -38.156 -2.131 1 97.38 310 VAL B C 1
ATOM 5207 O O . VAL B 1 310 ? -0.406 -37.219 -1.444 1 97.38 310 VAL B O 1
ATOM 5210 N N . LYS B 1 311 ? -0.279 -39.406 -1.908 1 95.81 311 LYS B N 1
ATOM 5211 C CA . LYS B 1 311 ? -0.877 -39.75 -0.62 1 95.81 311 LYS B CA 1
ATOM 5212 C C . LYS B 1 311 ? 0.018 -39.281 0.534 1 95.81 311 LYS B C 1
ATOM 5214 O O . LYS B 1 311 ? 1.239 -39.438 0.473 1 95.81 311 LYS B O 1
ATOM 5219 N N . ASN B 1 312 ? -0.552 -38.688 1.577 1 95.88 312 ASN B N 1
ATOM 5220 C CA . ASN B 1 312 ? 0.188 -38.219 2.738 1 95.88 312 ASN B CA 1
ATOM 5221 C C . ASN B 1 312 ? 1.15 -37.094 2.363 1 95.88 312 ASN B C 1
ATOM 5223 O O . ASN B 1 312 ? 2.291 -37.062 2.828 1 95.88 312 ASN B O 1
ATOM 5227 N N . ALA B 1 313 ? 0.74 -36.281 1.464 1 97.44 313 ALA B N 1
ATOM 5228 C CA . ALA B 1 313 ? 1.565 -35.188 0.951 1 97.44 313 ALA B CA 1
ATOM 5229 C C . ALA B 1 313 ? 2.115 -34.344 2.09 1 97.44 313 ALA B C 1
ATOM 5231 O O . ALA B 1 313 ? 3.23 -33.812 2.002 1 97.44 313 ALA B O 1
ATOM 5232 N N . ALA B 1 314 ? 1.376 -34.156 3.15 1 96.25 314 ALA B N 1
ATOM 5233 C CA . ALA B 1 314 ? 1.825 -33.375 4.309 1 96.25 314 ALA B CA 1
ATOM 5234 C C . ALA B 1 314 ? 3.105 -33.969 4.895 1 96.25 314 ALA B C 1
ATOM 5236 O O . ALA B 1 314 ? 3.996 -33.25 5.32 1 96.25 314 ALA B O 1
ATOM 5237 N N . ASP B 1 315 ? 3.15 -35.219 4.98 1 97.25 315 ASP B N 1
ATOM 5238 C CA . ASP B 1 315 ? 4.336 -35.906 5.492 1 97.25 315 ASP B CA 1
ATOM 5239 C C . ASP B 1 315 ? 5.535 -35.688 4.574 1 97.25 315 ASP B C 1
ATOM 5241 O O . ASP B 1 315 ? 6.656 -35.5 5.043 1 97.25 315 ASP B O 1
ATOM 5245 N N . LEU B 1 316 ? 5.312 -35.812 3.287 1 98.25 316 LEU B N 1
ATOM 5246 C CA . LEU B 1 316 ? 6.379 -35.531 2.338 1 98.25 316 LEU B CA 1
ATOM 5247 C C . LEU B 1 316 ? 6.906 -34.125 2.529 1 98.25 316 LEU B C 1
ATOM 5249 O O . LEU B 1 316 ? 8.125 -33.906 2.578 1 98.25 316 LEU B O 1
ATOM 5253 N N . ALA B 1 317 ? 6.008 -33.188 2.631 1 97.94 317 ALA B N 1
ATOM 5254 C CA . ALA B 1 317 ? 6.406 -31.797 2.818 1 97.94 317 ALA B CA 1
ATOM 5255 C C . ALA B 1 317 ? 7.238 -31.625 4.086 1 97.94 317 ALA B C 1
ATOM 5257 O O . ALA B 1 317 ? 8.227 -30.891 4.094 1 97.94 317 ALA B O 1
ATOM 5258 N N . GLN B 1 318 ? 6.828 -32.281 5.148 1 96.88 318 GLN B N 1
ATOM 5259 C CA . GLN B 1 318 ? 7.562 -32.219 6.406 1 96.88 318 GLN B CA 1
ATOM 5260 C C . GLN B 1 318 ? 8.961 -32.781 6.258 1 96.88 318 GLN B C 1
ATOM 5262 O O . GLN B 1 318 ? 9.938 -32.219 6.75 1 96.88 318 GLN B O 1
ATOM 5267 N N . THR B 1 319 ? 9.039 -33.906 5.605 1 97.25 319 THR B N 1
ATOM 5268 C CA . THR B 1 319 ? 10.32 -34.562 5.355 1 97.25 319 THR B CA 1
ATOM 5269 C C . THR B 1 319 ? 11.25 -33.625 4.574 1 97.25 319 THR B C 1
ATOM 5271 O O . THR B 1 319 ? 12.43 -33.5 4.906 1 97.25 319 THR B O 1
ATOM 5274 N N . LEU B 1 320 ? 10.727 -33.062 3.531 1 98.06 320 LEU B N 1
ATOM 5275 C CA . LEU B 1 320 ? 11.516 -32.125 2.725 1 98.06 320 LEU B CA 1
ATOM 5276 C C . LEU B 1 320 ? 11.969 -30.922 3.555 1 98.06 320 LEU B C 1
ATOM 5278 O O . LEU B 1 320 ? 13.117 -30.5 3.451 1 98.06 320 LEU B O 1
ATOM 5282 N N . LEU B 1 321 ? 11.062 -30.391 4.395 1 97.12 321 LEU B N 1
ATOM 5283 C CA . LEU B 1 321 ? 11.375 -29.234 5.238 1 97.12 321 LEU B CA 1
ATOM 5284 C C . LEU B 1 321 ? 12.523 -29.547 6.188 1 97.12 321 LEU B C 1
ATOM 5286 O O . LEU B 1 321 ? 13.43 -28.734 6.363 1 97.12 321 LEU B O 1
ATOM 5290 N N . GLU B 1 322 ? 12.484 -30.656 6.781 1 96.81 322 GLU B N 1
ATOM 5291 C CA . GLU B 1 322 ? 13.523 -31.094 7.715 1 96.81 322 GLU B CA 1
ATOM 5292 C C . GLU B 1 322 ? 14.867 -31.234 7.02 1 96.81 322 GLU B C 1
ATOM 5294 O O . GLU B 1 322 ? 15.914 -31.25 7.676 1 96.81 322 GLU B O 1
ATOM 5299 N N . LYS B 1 323 ? 14.805 -31.391 5.711 1 96.88 323 LYS B N 1
ATOM 5300 C CA . LYS B 1 323 ? 16.031 -31.516 4.926 1 96.88 323 LYS B CA 1
ATOM 5301 C C . LYS B 1 323 ? 16.391 -30.188 4.25 1 96.88 323 LYS B C 1
ATOM 5303 O O . LYS B 1 323 ? 17.297 -30.141 3.416 1 96.88 323 LYS B O 1
ATOM 5308 N N . GLY B 1 324 ? 15.633 -29.125 4.477 1 97 324 GLY B N 1
ATOM 5309 C CA . GLY B 1 324 ? 16.016 -27.797 4.027 1 97 324 GLY B CA 1
ATOM 5310 C C . GLY B 1 324 ? 15.258 -27.344 2.791 1 97 324 GLY B C 1
ATOM 5311 O O . GLY B 1 324 ? 15.688 -26.422 2.098 1 97 324 GLY B O 1
ATOM 5312 N N . PHE B 1 325 ? 14.18 -28.031 2.475 1 97.94 325 PHE B N 1
ATOM 5313 C CA . PHE B 1 325 ? 13.375 -27.656 1.318 1 97.94 325 PHE B CA 1
ATOM 5314 C C . PHE B 1 325 ? 11.938 -27.359 1.729 1 97.94 325 PHE B C 1
ATOM 5316 O O . PHE B 1 325 ? 11.219 -28.25 2.174 1 97.94 325 PHE B O 1
ATOM 5323 N N . GLN B 1 326 ? 11.516 -26.109 1.532 1 96.94 326 GLN B N 1
ATOM 5324 C CA . GLN B 1 326 ? 10.164 -25.688 1.904 1 96.94 326 GLN B CA 1
ATOM 5325 C C . GLN B 1 326 ? 9.258 -25.609 0.679 1 96.94 326 GLN B C 1
ATOM 5327 O O . GLN B 1 326 ? 9.5 -24.797 -0.222 1 96.94 326 GLN B O 1
ATOM 5332 N N . VAL B 1 327 ? 8.273 -26.406 0.594 1 97.44 327 VAL B N 1
ATOM 5333 C CA . VAL B 1 327 ? 7.301 -26.391 -0.492 1 97.44 327 VAL B CA 1
ATOM 5334 C C . VAL B 1 327 ? 5.941 -25.953 0.042 1 97.44 327 VAL B C 1
ATOM 5336 O O . VAL B 1 327 ? 5.742 -25.859 1.256 1 97.44 327 VAL B O 1
ATOM 5339 N N . ARG B 1 328 ? 5.062 -25.594 -0.801 1 96.62 328 ARG B N 1
ATOM 5340 C CA . ARG B 1 328 ? 3.75 -25.094 -0.407 1 96.62 328 ARG B CA 1
ATOM 5341 C C . ARG B 1 328 ? 2.793 -26.234 -0.103 1 96.62 328 ARG B C 1
ATOM 5343 O O . ARG B 1 328 ? 2.588 -27.125 -0.938 1 96.62 328 ARG B O 1
ATOM 5350 N N . ARG B 1 329 ? 2.209 -26.141 1.106 1 94.25 329 ARG B N 1
ATOM 5351 C CA . ARG B 1 329 ? 1.212 -27.109 1.561 1 94.25 329 ARG B CA 1
ATOM 5352 C C . ARG B 1 329 ? -0.14 -26.438 1.776 1 94.25 329 ARG B C 1
ATOM 5354 O O . ARG B 1 329 ? -0.294 -25.234 1.517 1 94.25 329 ARG B O 1
ATOM 5361 N N . HIS B 1 330 ? -1.173 -27.109 2.021 1 88.19 330 HIS B N 1
ATOM 5362 C CA . HIS B 1 330 ? -2.475 -26.703 2.533 1 88.19 330 HIS B CA 1
ATOM 5363 C C . HIS B 1 330 ? -3.297 -26 1.453 1 88.19 330 HIS B C 1
ATOM 5365 O O . HIS B 1 330 ? -4.207 -25.234 1.76 1 88.19 330 HIS B O 1
ATOM 5371 N N . LEU B 1 331 ? -2.881 -26.172 0.209 1 91.06 331 LEU B N 1
ATOM 5372 C CA . LEU B 1 331 ? -3.707 -25.656 -0.874 1 91.06 331 LEU B CA 1
ATOM 5373 C C . LEU B 1 331 ? -4.875 -26.578 -1.17 1 91.06 331 LEU B C 1
ATOM 5375 O O . LEU B 1 331 ? -5.98 -26.125 -1.468 1 91.06 331 LEU B O 1
ATOM 5379 N N . GLN B 1 332 ? -4.648 -27.797 -1.143 1 93.06 332 GLN B N 1
ATOM 5380 C CA . GLN B 1 332 ? -5.594 -28.906 -1.303 1 93.06 332 GLN B CA 1
ATOM 5381 C C . GLN B 1 332 ? -5.082 -30.172 -0.616 1 93.06 332 GLN B C 1
ATOM 5383 O O . GLN B 1 332 ? -3.877 -30.422 -0.584 1 93.06 332 GLN B O 1
ATOM 5388 N N . PRO B 1 333 ? -6.02 -30.938 -0.104 1 93.5 333 PRO B N 1
ATOM 5389 C CA . PRO B 1 333 ? -5.566 -32.188 0.522 1 93.5 333 PRO B CA 1
ATOM 5390 C C . PRO B 1 333 ? -4.727 -33.062 -0.419 1 93.5 333 PRO B C 1
ATOM 5392 O O . PRO B 1 333 ? -5.082 -33.219 -1.588 1 93.5 333 PRO B O 1
ATOM 5395 N N . ASP B 1 334 ? -3.592 -33.469 0.028 1 96.81 334 ASP B N 1
ATOM 5396 C CA . ASP B 1 334 ? -2.697 -34.406 -0.628 1 96.81 334 ASP B CA 1
ATOM 5397 C C . ASP B 1 334 ? -2.02 -33.781 -1.841 1 96.81 334 ASP B C 1
ATOM 5399 O O . ASP B 1 334 ? -1.515 -34.469 -2.717 1 96.81 334 ASP B O 1
ATOM 5403 N N . TRP B 1 335 ? -2.117 -32.469 -1.992 1 97.94 335 TRP B N 1
ATOM 5404 C CA . TRP B 1 335 ? -1.433 -31.766 -3.068 1 97.94 335 TRP B CA 1
ATOM 5405 C C . TRP B 1 335 ? -0.332 -30.875 -2.514 1 97.94 335 TRP B C 1
ATOM 5407 O O . TRP B 1 335 ? -0.469 -30.312 -1.422 1 97.94 335 TRP B O 1
ATOM 5417 N N . LEU B 1 336 ? 0.738 -30.766 -3.189 1 98.5 336 LEU B N 1
ATOM 5418 C CA . LEU B 1 336 ? 1.833 -29.828 -2.932 1 98.5 336 LEU B CA 1
ATOM 5419 C C . LEU B 1 336 ? 2.152 -29.016 -4.176 1 98.5 336 LEU B C 1
ATOM 5421 O O . LEU B 1 336 ? 1.941 -29.469 -5.301 1 98.5 336 LEU B O 1
ATOM 5425 N N . ARG B 1 337 ? 2.547 -27.844 -3.969 1 98.69 337 ARG B N 1
ATOM 5426 C CA . ARG B 1 337 ? 3.09 -27.016 -5.047 1 98.69 337 ARG B CA 1
ATOM 5427 C C . ARG B 1 337 ? 4.574 -26.75 -4.836 1 98.69 337 ARG B C 1
ATOM 5429 O O . ARG B 1 337 ? 4.973 -26.219 -3.805 1 98.69 337 ARG B O 1
ATOM 5436 N N . LEU B 1 338 ? 5.281 -27.078 -5.793 1 98.44 338 LEU B N 1
ATOM 5437 C CA . LEU B 1 338 ? 6.73 -26.922 -5.758 1 98.44 338 LEU B CA 1
ATOM 5438 C C . LEU B 1 338 ? 7.172 -25.781 -6.684 1 98.44 338 LEU B C 1
ATOM 5440 O O . LEU B 1 338 ? 7.008 -25.875 -7.902 1 98.44 338 LEU B O 1
ATOM 5444 N N . THR B 1 339 ? 7.691 -24.734 -6.113 1 98.62 339 THR B N 1
ATOM 5445 C CA . THR B 1 339 ? 8.375 -23.734 -6.926 1 98.62 339 THR B CA 1
ATOM 5446 C C . THR B 1 339 ? 9.656 -24.312 -7.523 1 98.62 339 THR B C 1
ATOM 5448 O O . THR B 1 339 ? 10.445 -24.938 -6.824 1 98.62 339 THR B O 1
ATOM 5451 N N . ILE B 1 340 ? 9.852 -24.094 -8.766 1 98.56 340 ILE B N 1
ATOM 5452 C CA . ILE B 1 340 ? 11.016 -24.609 -9.461 1 98.56 340 ILE B CA 1
ATOM 5453 C C . ILE B 1 340 ? 12.273 -23.891 -8.984 1 98.56 340 ILE B C 1
ATOM 5455 O O . ILE B 1 340 ? 12.359 -22.656 -9.078 1 98.56 340 ILE B O 1
ATOM 5459 N N . GLY B 1 341 ? 13.219 -24.609 -8.406 1 97.69 341 GLY B N 1
ATOM 5460 C CA . GLY B 1 341 ? 14.477 -24.062 -7.938 1 97.69 341 GLY B CA 1
ATOM 5461 C C . GLY B 1 341 ? 15.617 -24.25 -8.914 1 97.69 341 GLY B C 1
ATOM 5462 O O . GLY B 1 341 ? 15.406 -24.688 -10.047 1 97.69 341 GLY B O 1
ATOM 5463 N N . PRO B 1 342 ? 16.766 -23.844 -8.5 1 97.25 342 PRO B N 1
ATOM 5464 C CA . PRO B 1 342 ? 17.938 -24.062 -9.336 1 97.25 342 PRO B CA 1
ATOM 5465 C C . PRO B 1 342 ? 18.266 -25.547 -9.516 1 97.25 342 PRO B C 1
ATOM 5467 O O . PRO B 1 342 ? 17.734 -26.391 -8.789 1 97.25 342 PRO B O 1
ATOM 5470 N N . ALA B 1 343 ? 19.141 -25.797 -10.445 1 97.75 343 ALA B N 1
ATOM 5471 C CA . ALA B 1 343 ? 19.469 -27.156 -10.859 1 97.75 343 ALA B CA 1
ATOM 5472 C C . ALA B 1 343 ? 19.953 -27.984 -9.672 1 97.75 343 ALA B C 1
ATOM 5474 O O . ALA B 1 343 ? 19.609 -29.156 -9.539 1 97.75 343 ALA B O 1
ATOM 5475 N N . GLU B 1 344 ? 20.75 -27.406 -8.828 1 96.75 344 GLU B N 1
ATOM 5476 C CA . GLU B 1 344 ? 21.297 -28.125 -7.684 1 96.75 344 GLU B CA 1
ATOM 5477 C C . GLU B 1 344 ? 20.203 -28.547 -6.719 1 96.75 344 GLU B C 1
ATOM 5479 O O . GLU B 1 344 ? 20.219 -29.672 -6.188 1 96.75 344 GLU B O 1
ATOM 5484 N N . ASP B 1 345 ? 19.281 -27.688 -6.469 1 97.44 345 ASP B N 1
ATOM 5485 C CA . ASP B 1 345 ? 18.156 -28.016 -5.598 1 97.44 345 ASP B CA 1
ATOM 5486 C C . ASP B 1 345 ? 17.281 -29.094 -6.219 1 97.44 345 ASP B C 1
ATOM 5488 O O . ASP B 1 345 ? 16.797 -30 -5.523 1 97.44 345 ASP B O 1
ATOM 5492 N N . THR B 1 346 ? 17.078 -29 -7.543 1 97.81 346 THR B N 1
ATOM 5493 C CA . THR B 1 346 ? 16.25 -29.969 -8.266 1 97.81 346 THR B CA 1
ATOM 5494 C C . THR B 1 346 ? 16.781 -31.375 -8.094 1 97.81 346 THR B C 1
ATOM 5496 O O . THR B 1 346 ? 16.031 -32.312 -7.746 1 97.81 346 THR B O 1
ATOM 5499 N N . THR B 1 347 ? 18.047 -31.516 -8.258 1 97.69 347 THR B N 1
ATOM 5500 C CA . THR B 1 347 ? 18.688 -32.812 -8.188 1 97.69 347 THR B CA 1
ATOM 5501 C C . THR B 1 347 ? 18.547 -33.406 -6.789 1 97.69 347 THR B C 1
ATOM 5503 O O . THR B 1 347 ? 18.125 -34.562 -6.637 1 97.69 347 THR B O 1
ATOM 5506 N N . VAL B 1 348 ? 18.859 -32.625 -5.805 1 97.94 348 VAL B N 1
ATOM 5507 C CA . VAL B 1 348 ? 18.812 -33.094 -4.422 1 97.94 348 VAL B CA 1
ATOM 5508 C C . VAL B 1 348 ? 17.375 -33.406 -4.027 1 97.94 348 VAL B C 1
ATOM 5510 O O . VAL B 1 348 ? 17.109 -34.438 -3.42 1 97.94 348 VAL B O 1
ATOM 5513 N N . MET B 1 349 ? 16.484 -32.625 -4.383 1 98.38 349 MET B N 1
ATOM 5514 C CA . MET B 1 349 ? 15.094 -32.812 -3.994 1 98.38 349 MET B CA 1
ATOM 5515 C C . MET B 1 349 ? 14.477 -34.031 -4.684 1 98.38 349 MET B C 1
ATOM 5517 O O . MET B 1 349 ? 13.688 -34.75 -4.078 1 98.38 349 MET B O 1
ATOM 5521 N N . GLN B 1 350 ? 14.773 -34.188 -5.953 1 98.56 350 GLN B N 1
ATOM 5522 C CA . GLN B 1 350 ? 14.258 -35.375 -6.656 1 98.56 350 GLN B CA 1
ATOM 5523 C C . GLN B 1 350 ? 14.695 -36.656 -5.961 1 98.56 350 GLN B C 1
ATOM 5525 O O . GLN B 1 350 ? 13.898 -37.594 -5.816 1 98.56 350 GLN B O 1
ATOM 5530 N N . ALA B 1 351 ? 15.914 -36.656 -5.516 1 98.38 351 ALA B N 1
ATOM 5531 C CA . ALA B 1 351 ? 16.406 -37.844 -4.805 1 98.38 351 ALA B CA 1
ATOM 5532 C C . ALA B 1 351 ? 15.656 -38.062 -3.502 1 98.38 351 ALA B C 1
ATOM 5534 O O . ALA B 1 351 ? 15.297 -39.188 -3.16 1 98.38 351 ALA B O 1
ATOM 5535 N N . LEU B 1 352 ? 15.453 -36.969 -2.795 1 98.31 352 LEU B N 1
ATOM 5536 C CA . LEU B 1 352 ? 14.719 -37.062 -1.535 1 98.31 352 LEU B CA 1
ATOM 5537 C C . LEU B 1 352 ? 13.289 -37.531 -1.762 1 98.31 352 LEU B C 1
ATOM 5539 O O . LEU B 1 352 ? 12.781 -38.344 -0.997 1 98.31 352 LEU B O 1
ATOM 5543 N N . VAL B 1 353 ? 12.633 -37.062 -2.787 1 98.56 353 VAL B N 1
ATOM 5544 C CA . VAL B 1 353 ? 11.258 -37.438 -3.09 1 98.56 353 VAL B CA 1
ATOM 5545 C C . VAL B 1 353 ? 11.203 -38.906 -3.516 1 98.56 353 VAL B C 1
ATOM 5547 O O . VAL B 1 353 ? 10.312 -39.656 -3.092 1 98.56 353 VAL B O 1
ATOM 5550 N N . ALA B 1 354 ? 12.148 -39.312 -4.336 1 98.25 354 ALA B N 1
ATOM 5551 C CA . ALA B 1 354 ? 12.211 -40.688 -4.777 1 98.25 354 ALA B CA 1
ATOM 5552 C C . ALA B 1 354 ? 12.359 -41.625 -3.59 1 98.25 354 ALA B C 1
ATOM 5554 O O . ALA B 1 354 ? 11.688 -42.656 -3.523 1 98.25 354 ALA B O 1
ATOM 5555 N N . ASP B 1 355 ? 13.273 -41.25 -2.717 1 98 355 ASP B N 1
ATOM 5556 C CA . ASP B 1 355 ? 13.5 -42.062 -1.525 1 98 355 ASP B CA 1
ATOM 5557 C C . ASP B 1 355 ? 12.234 -42.156 -0.674 1 98 355 ASP B C 1
ATOM 5559 O O . ASP B 1 355 ? 11.898 -43.219 -0.154 1 98 355 ASP B O 1
ATOM 5563 N N . TRP B 1 356 ? 11.633 -41.062 -0.506 1 98.06 356 TRP B N 1
ATOM 5564 C CA . TRP B 1 356 ? 10.398 -41 0.276 1 98.06 356 TRP B CA 1
ATOM 5565 C C . TRP B 1 356 ? 9.32 -41.875 -0.365 1 98.06 356 TRP B C 1
ATOM 5567 O O . TRP B 1 356 ? 8.633 -42.625 0.324 1 98.06 356 TRP B O 1
ATOM 5577 N N . LEU B 1 357 ? 9.117 -41.812 -1.649 1 97.62 357 LEU B N 1
ATOM 5578 C CA . LEU B 1 357 ? 8.117 -42.594 -2.377 1 97.62 357 LEU B CA 1
ATOM 5579 C C . LEU B 1 357 ? 8.367 -44.094 -2.238 1 97.62 357 LEU B C 1
ATOM 5581 O O . LEU B 1 357 ? 7.422 -44.875 -2.107 1 97.62 357 LEU B O 1
ATOM 5585 N N . LYS B 1 358 ? 9.602 -44.469 -2.23 1 96.5 358 LYS B N 1
ATOM 5586 C CA . LYS B 1 358 ? 9.969 -45.875 -2.082 1 96.5 358 LYS B CA 1
ATOM 5587 C C . LYS B 1 358 ? 9.562 -46.406 -0.708 1 96.5 358 LYS B C 1
ATOM 5589 O O . LYS B 1 358 ? 9.18 -47.562 -0.573 1 96.5 358 LYS B O 1
ATOM 5594 N N . GLN B 1 359 ? 9.648 -45.5 0.226 1 94.56 359 GLN B N 1
ATOM 5595 C CA . GLN B 1 359 ? 9.32 -45.875 1.594 1 94.56 359 GLN B CA 1
ATOM 5596 C C . GLN B 1 359 ? 7.816 -46.031 1.784 1 94.56 359 GLN B C 1
ATOM 5598 O O . GLN B 1 359 ? 7.355 -46.688 2.717 1 94.56 359 GLN B O 1
ATOM 5603 N N . GLN B 1 360 ? 7.09 -45.312 1.002 1 89.38 360 GLN B N 1
ATOM 5604 C CA . GLN B 1 360 ? 5.637 -45.406 1.086 1 89.38 360 GLN B CA 1
ATOM 5605 C C . GLN B 1 360 ? 5.121 -46.656 0.409 1 89.38 360 GLN B C 1
ATOM 5607 O O . GLN B 1 360 ? 4 -47.094 0.676 1 89.38 360 GLN B O 1
ATOM 5612 N N . ALA B 1 361 ? 5.922 -47.25 -0.461 1 77.81 361 ALA B N 1
ATOM 5613 C CA . ALA B 1 361 ? 5.539 -48.469 -1.158 1 77.81 361 ALA B CA 1
ATOM 5614 C C . ALA B 1 361 ? 5.77 -49.688 -0.278 1 77.81 361 ALA B C 1
ATOM 5616 O O . ALA B 1 361 ? 6.656 -49.688 0.577 1 77.81 361 ALA B O 1
#

Secondary structure (DSSP, 8-state):
--GGGGGPPPP-PPPPHHHHHHHHT-S--EEESS---TT---HHHHHHHHHHHHTT-SSS---TT-HHHHHHHHHHHT--GGGEEEEEHHHHHHHHHHHHH--TT-EEEEEESS-THHHHHHHHTT-EEEEEEPPTTT----HHHHHHH--TTEEEEEEESS-TTT-----HHHHHHHHHHS-TTSEEEEE-TTGGGSS-HHHH--HHHHHH-TTEEEEEESSSTTS-TTT-EEEEE--HHHHHHHHHHS-TT-S-HHHHHHHHHHHH-HHHHHHHHHHHHHHHHHHHHHHHHHT-EE---SSSEEEEE-TTHHHHHHHHHHTTEEEB-SSSTTEEEEE---HHHHHHHHHHHHHHHHHH-/--GGGGGPPPP-PPPPHHHHHHHHT-S--EEESS---TT---HHHHHHHHHHHHTT-SSS---TT-HHHHHHHHHHHT--GGGEEEEEHHHHHHHHHHHHH--TT-EEEEEESS-THHHHHHHHTT-EEEEEEPPTTT----HHHHHHH--TTEEEEEEESS-TTT-----HHHHHHHHHHS-TTSEEEEE-TTGGGSS-HHHH--HHHHHH-TTEEEEEESSSTTS-TTT-EEEEE--HHHHHHHHHHS-TT-S-HHHHHHHHHHHH-HHHHHHHHHHHHHHHHHHHHHHHHHT-EE---SSSEEEEE-TTHHHHHHHHHHTTEEEB-SSSTTEEEEE---HHHHHHHHHHHHHHHHHH-

InterPro domains:
  IPR004839 Aminotransferase, class I/classII, large domain [PF00155] (31-352)
  IPR005861 Histidinol-phosphate aminotransferase family [MF_01023] (1-357)
  IPR005861 Histidinol-phosphate aminotransferase family [TIGR01141] (4-348)
  IPR015421 Pyridoxal phosphate-dependent transferase, major domain [G3DSA:3.40.640.10] (41-269)
  IPR015422 Pyridoxal phosphate-dependent transferase, small domain [G3DSA:3.90.1150.10] (6-347)
  IPR015424 Pyridoxal phosphate-dependent transferase [SSF53383] (24-349)
  IPR050106 Histidinol-phosphate aminotransferase [PTHR43643] (1-352)